Protein 6YXM (pdb70)

B-factor: mean 42.45, std 8.6, range [15.81, 83.53]

Structure (mmCIF, N/CA/C/O backbone):
data_6YXM
#
_entry.id   6YXM
#
_cell.length_a   53.010
_cell.length_b   89.650
_cell.length_c   118.680
_cell.angle_alpha   90.000
_cell.angle_beta   90.000
_cell.angle_gamma   90.000
#
_symmetry.space_group_name_H-M   'P 21 21 21'
#
loop_
_entity.id
_entity.type
_entity.pdbx_description
1 polymer CII-C-39-CIT
2 polymer 'ACPA 1F2 Fab fragment - heavy chain'
3 polymer 'ACPA 1F2 Fab fragment - light chain'
4 branched beta-D-mannopyranose-(1-4)-2-acetamido-2-deoxy-beta-D-glucopyranose-(1-4)-[alpha-L-fucopyranose-(1-6)]2-acetamido-2-deoxy-beta-D-glucopyranose
5 non-polymer 'ZINC ION'
6 water water
#
loop_
_atom_site.group_PDB
_atom_site.id
_atom_site.type_symbol
_atom_site.label_atom_id
_atom_site.label_alt_id
_atom_site.label_comp_id
_atom_site.label_asym_id
_atom_site.label_entity_id
_atom_site.label_seq_id
_atom_site.pdbx_PDB_ins_code
_atom_site.Cartn_x
_atom_site.Cartn_y
_atom_site.Cartn_z
_atom_site.occupancy
_atom_site.B_iso_or_equiv
_atom_site.auth_seq_id
_atom_site.auth_comp_id
_atom_site.auth_asym_id
_atom_site.auth_atom_id
_atom_site.pdbx_PDB_model_num
ATOM 1 N N . LEU A 1 1 ? 27.483 6.918 25.261 1.000 55.006 597 LEU BBB N 1
ATOM 2 C CA . LEU A 1 1 ? 28.446 7.751 26.054 1.000 54.668 597 LEU BBB CA 1
ATOM 3 C C . LEU A 1 1 ? 27.796 9.111 26.355 1.000 53.694 597 LEU BBB C 1
ATOM 4 O O . LEU A 1 1 ? 27.241 9.264 27.444 1.000 53.242 597 LEU BBB O 1
ATOM 22 N N . PRO A 1 2 ? 27.765 10.119 25.436 1.000 52.548 598 PRO BBB N 1
ATOM 23 C CA . PRO A 1 2 ? 27.250 11.450 25.781 1.000 50.823 598 PRO BBB CA 1
ATOM 24 C C . PRO A 1 2 ? 25.745 11.452 26.089 1.000 49.132 598 PRO BBB C 1
ATOM 25 O O . PRO A 1 2 ? 24.991 10.945 25.285 1.000 49.383 598 PRO BBB O 1
ATOM 36 N N . GLY A 1 3 ? 25.354 12.030 27.229 1.000 47.323 599 GLY BBB N 1
ATOM 37 C CA . GLY A 1 3 ? 23.957 12.062 27.701 1.000 46.133 599 GLY BBB CA 1
ATOM 38 C C . GLY A 1 3 ? 23.383 13.470 27.788 1.000 44.977 599 GLY BBB C 1
ATOM 39 O O . GLY A 1 3 ? 22.403 13.644 28.536 1.000 44.344 599 GLY BBB O 1
ATOM 43 N N . GLN A 1 4 ? 23.938 14.443 27.054 1.000 44.221 600 GLN BBB N 1
ATOM 44 C CA . GLN A 1 4 ? 23.475 15.861 27.085 1.000 43.181 600 GLN BBB CA 1
ATOM 45 C C . GLN A 1 4 ? 23.276 16.370 25.655 1.000 42.353 600 GLN BBB C 1
ATOM 46 O O . GLN A 1 4 ? 24.308 16.642 25.023 1.000 42.864 600 GLN BBB O 1
ATOM 83 N N . GLY A 1 6 ? 23.719 17.994 22.347 1.000 41.903 602 GLY BBB N 1
ATOM 84 C CA . GLY A 1 6 ? 24.624 18.967 21.704 1.000 42.754 602 GLY BBB CA 1
ATOM 85 C C . GLY A 1 6 ? 26.064 18.821 22.160 1.000 43.429 602 GLY BBB C 1
ATOM 86 O O . GLY A 1 6 ? 26.938 19.347 21.455 1.000 43.284 602 GLY BBB O 1
ATOM 90 N N . GLU A 1 7 ? 26.294 18.140 23.291 1.000 44.249 603 GLU BBB N 1
ATOM 91 C CA . GLU A 1 7 ? 27.631 17.887 23.891 1.000 45.696 603 GLU BBB CA 1
ATOM 92 C C . GLU A 1 7 ? 28.302 16.737 23.148 1.000 47.785 603 GLU BBB C 1
ATOM 93 O O . GLU A 1 7 ? 27.938 15.583 23.428 1.000 48.582 603 GLU BBB O 1
ATOM 105 N N . ARG A 1 8 ? 29.250 17.037 22.263 1.000 50.240 604 ARG BBB N 1
ATOM 106 C CA . ARG A 1 8 ? 29.953 16.029 21.430 1.000 53.013 604 ARG BBB CA 1
ATOM 107 C C . ARG A 1 8 ? 31.219 16.704 20.876 1.000 53.726 604 ARG BBB C 1
ATOM 108 O O . ARG A 1 8 ? 31.899 17.361 21.675 1.000 55.436 604 ARG BBB O 1
ATOM 129 N N . GLY A 1 9 ? 31.521 16.565 19.578 1.000 53.681 605 GLY BBB N 1
ATOM 130 C CA . GLY A 1 9 ? 32.611 17.281 18.881 1.000 53.323 605 GLY BBB CA 1
ATOM 131 C C . GLY A 1 9 ? 32.100 18.506 18.139 1.000 52.193 605 GLY BBB C 1
ATOM 132 O O . GLY A 1 9 ? 32.292 18.635 16.932 1.000 50.832 605 GLY BBB O 1
ATOM 136 N N . GLN B 2 1 ? 11.339 11.709 3.680 1.000 59.847 1 GLN HHH N 1
ATOM 137 C CA . GLN B 2 1 ? 11.857 13.002 4.241 1.000 58.510 1 GLN HHH CA 1
ATOM 138 C C . GLN B 2 1 ? 11.045 13.370 5.495 1.000 55.694 1 GLN HHH C 1
ATOM 139 O O . GLN B 2 1 ? 10.260 12.510 5.945 1.000 56.102 1 GLN HHH O 1
ATOM 155 N N . VAL B 2 2 ? 11.261 14.571 6.058 1.000 52.406 2 VAL HHH N 1
ATOM 156 C CA . VAL B 2 2 ? 10.737 15.012 7.392 1.000 49.087 2 VAL HHH CA 1
ATOM 157 C C . VAL B 2 2 ? 9.914 16.288 7.204 1.000 46.769 2 VAL HHH C 1
ATOM 158 O O . VAL B 2 2 ? 10.391 17.188 6.496 1.000 46.001 2 VAL HHH O 1
ATOM 171 N N . HIS B 2 3 ? 8.752 16.367 7.857 1.000 44.900 3 HIS HHH N 1
ATOM 172 C CA . HIS B 2 3 ? 7.828 17.531 7.801 1.000 43.837 3 HIS HHH CA 1
ATOM 173 C C . HIS B 2 3 ? 7.364 17.882 9.217 1.000 41.902 3 HIS HHH C 1
ATOM 174 O O . HIS B 2 3 ? 6.885 16.974 9.919 1.000 41.341 3 HIS HHH O 1
ATOM 189 N N . LEU B 2 4 ? 7.539 19.145 9.617 1.000 40.563 4 LEU HHH N 1
ATOM 190 C CA . LEU B 2 4 ? 6.915 19.743 10.827 1.000 39.924 4 LEU HHH CA 1
ATOM 191 C C . LEU B 2 4 ? 5.793 20.666 10.359 1.000 39.972 4 LEU HHH C 1
ATOM 192 O O . LEU B 2 4 ? 6.084 21.570 9.557 1.000 40.365 4 LEU HHH O 1
ATOM 208 N N . GLU B 2 5 ? 4.560 20.415 10.802 1.000 40.708 5 GLU HHH N 1
ATOM 209 C CA . GLU B 2 5 ? 3.352 21.163 10.358 1.000 41.986 5 GLU HHH CA 1
ATOM 210 C C . GLU B 2 5 ? 2.713 21.825 11.581 1.000 40.943 5 GLU HHH C 1
ATOM 211 O O . GLU B 2 5 ? 2.581 21.148 12.619 1.000 40.895 5 GLU HHH O 1
ATOM 223 N N . GLN B 2 6 ? 2.330 23.095 11.445 1.000 39.717 6 GLN HHH N 1
ATOM 224 C CA . GLN B 2 6 ? 1.885 23.950 12.573 1.000 38.670 6 GLN HHH CA 1
ATOM 225 C C . GLN B 2 6 ? 0.436 24.397 12.358 1.000 38.646 6 GLN HHH C 1
ATOM 226 O O . GLN B 2 6 ? 0.008 24.534 11.198 1.000 38.270 6 GLN HHH O 1
ATOM 240 N N . SER B 2 7 ? -0.261 24.626 13.471 1.000 38.314 7 SER HHH N 1
ATOM 241 C CA . SER B 2 7 ? -1.579 25.301 13.561 1.000 39.097 7 SER HHH CA 1
ATOM 242 C C . SER B 2 7 ? -1.582 26.581 12.721 1.000 39.046 7 SER HHH C 1
ATOM 243 O O . SER B 2 7 ? -0.487 27.119 12.439 1.000 37.716 7 SER HHH O 1
ATOM 251 N N . GLY B 2 8 ? -2.779 27.065 12.375 1.000 40.244 8 GLY HHH N 1
ATOM 252 C CA . GLY B 2 8 ? -2.983 28.350 11.684 1.000 40.757 8 GLY HHH CA 1
ATOM 253 C C . GLY B 2 8 ? -2.625 29.538 12.563 1.000 40.383 8 GLY HHH C 1
ATOM 254 O O . GLY B 2 8 ? -2.232 29.345 13.731 1.000 39.355 8 GLY HHH O 1
ATOM 258 N N . SER B 2 9 ? -2.765 30.739 12.004 1.000 41.896 9 SER HHH N 1
ATOM 259 C CA . SER B 2 9 ? -2.655 32.045 12.703 1.000 42.378 9 SER HHH CA 1
ATOM 260 C C . SER B 2 9 ? -3.636 32.111 13.880 1.000 43.521 9 SER HHH C 1
ATOM 261 O O . SER B 2 9 ? -4.741 31.560 13.761 1.000 44.700 9 SER HHH O 1
ATOM 269 N N . GLU B 2 10 ? -3.230 32.763 14.973 1.000 43.602 10 GLU HHH N 1
ATOM 270 C CA . GLU B 2 10 ? -4.116 33.132 16.108 1.000 45.221 10 GLU HHH CA 1
ATOM 271 C C . GLU B 2 10 ? -4.182 34.662 16.178 1.000 44.884 10 GLU HHH C 1
ATOM 272 O O . GLU B 2 10 ? -3.184 35.290 16.589 1.000 44.131 10 GLU HHH O 1
ATOM 284 N N . LEU B 2 11 ? -5.300 35.240 15.744 1.000 45.958 11 LEU HHH N 1
ATOM 285 C CA . LEU B 2 11 ? -5.603 36.687 15.893 1.000 46.455 11 LEU HHH CA 1
ATOM 286 C C . LEU B 2 11 ? -6.531 36.836 17.104 1.000 47.063 11 LEU HHH C 1
ATOM 287 O O . LEU B 2 11 ? -7.708 36.476 16.984 1.000 48.912 11 LEU HHH O 1
ATOM 303 N N . LYS B 2 12 ? -5.995 37.297 18.237 1.000 46.031 12 LYS HHH N 1
ATOM 304 C CA . LYS B 2 12 ? -6.643 37.204 19.574 1.000 46.975 12 LYS HHH CA 1
ATOM 305 C C . LYS B 2 12 ? -6.751 38.589 20.218 1.000 46.884 12 LYS HHH C 1
ATOM 306 O O . LYS B 2 12 ? -6.098 39.526 19.724 1.000 46.464 12 LYS HHH O 1
ATOM 325 N N . LYS B 2 13 ? -7.545 38.692 21.287 1.000 47.606 13 LYS HHH N 1
ATOM 326 C CA . LYS B 2 13 ? -7.595 39.874 22.186 1.000 47.704 13 LYS HHH CA 1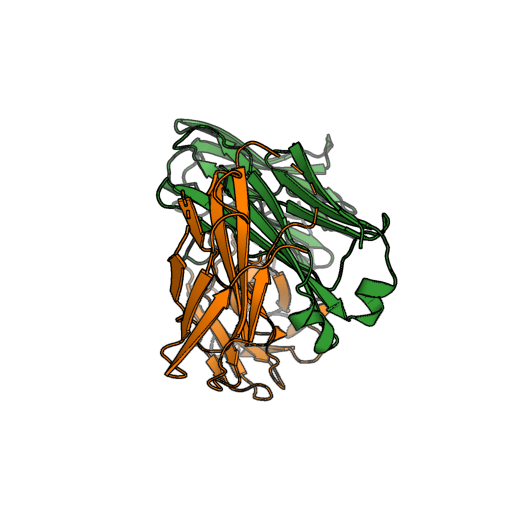
ATOM 327 C C . LYS B 2 13 ? -6.629 39.648 23.345 1.000 46.301 13 LYS HHH C 1
ATOM 328 O O . LYS B 2 13 ? -6.359 38.511 23.725 1.000 45.960 13 LYS HHH O 1
ATOM 347 N N . PRO B 2 14 ? -6.042 40.719 23.919 1.000 45.545 14 PRO HHH N 1
ATOM 348 C CA . PRO B 2 14 ? -5.082 40.574 25.013 1.000 45.062 14 PRO HHH CA 1
ATOM 349 C C . PRO B 2 14 ? -5.725 40.029 26.296 1.000 46.515 14 PRO HHH C 1
ATOM 350 O O . PRO B 2 14 ? -6.692 40.608 26.749 1.000 48.090 14 PRO HHH O 1
ATOM 361 N N . GLY B 2 15 ? -5.158 38.948 26.843 1.000 45.677 15 GLY HHH N 1
ATOM 362 C CA . GLY B 2 15 ? -5.668 38.243 28.033 1.000 46.797 15 GLY HHH CA 1
ATOM 363 C C . GLY B 2 15 ? -6.193 36.862 27.684 1.000 46.571 15 GLY HHH C 1
ATOM 364 O O . GLY B 2 15 ? -6.383 36.055 28.615 1.000 47.532 15 GLY HHH O 1
ATOM 368 N N . ALA B 2 16 ? -6.419 36.595 26.393 1.000 45.388 16 ALA HHH N 1
ATOM 369 C CA . ALA B 2 16 ? -6.810 35.268 25.860 1.000 45.525 16 ALA HHH CA 1
ATOM 370 C C . ALA B 2 16 ? -5.643 34.283 25.997 1.000 44.278 16 ALA HHH C 1
ATOM 371 O O . ALA B 2 16 ? -4.541 34.688 26.413 1.000 43.691 16 ALA HHH O 1
ATOM 378 N N . SER B 2 17 ? -5.879 33.021 25.654 1.000 44.486 17 SER HHH N 1
ATOM 379 C CA . SER B 2 17 ? -4.860 31.944 25.691 1.000 43.467 17 SER HHH CA 1
ATOM 380 C C . SER B 2 17 ? -4.932 31.139 24.392 1.000 42.495 17 SER HHH C 1
ATOM 381 O O . SER B 2 17 ? -6.052 30.943 23.882 1.000 44.263 17 SER HHH O 1
ATOM 389 N N . VAL B 2 18 ? -3.779 30.708 23.875 1.000 40.216 18 VAL HHH N 1
ATOM 390 C CA . VAL B 2 18 ? -3.668 29.939 22.602 1.000 39.231 18 VAL HHH CA 1
ATOM 391 C C . VAL B 2 18 ? -2.790 28.708 22.828 1.000 38.030 18 VAL HHH C 1
ATOM 392 O O . VAL B 2 18 ? -1.872 28.768 23.665 1.000 36.801 18 VAL HHH O 1
ATOM 405 N N . THR B 2 19 ? -3.079 27.637 22.091 1.000 38.105 19 THR HHH N 1
ATOM 406 C CA . THR B 2 19 ? -2.241 26.418 22.016 1.000 37.692 19 THR HHH CA 1
ATOM 407 C C . THR B 2 19 ? -1.882 26.172 20.552 1.000 36.571 19 THR HHH C 1
ATOM 408 O O . THR B 2 19 ? -2.731 25.653 19.821 1.000 37.931 19 THR HHH O 1
ATOM 419 N N . ILE B 2 20 ? -0.674 26.566 20.156 1.000 35.071 20 ILE HHH N 1
ATOM 420 C CA . ILE B 2 20 ? -0.065 26.252 18.830 1.000 34.611 20 ILE HHH CA 1
ATOM 421 C C . ILE B 2 20 ? 0.417 24.800 18.861 1.000 34.465 20 ILE HHH C 1
ATOM 422 O O . ILE B 2 20 ? 1.103 24.425 19.826 1.000 33.875 20 ILE HHH O 1
ATOM 438 N N . SER B 2 21 ? 0.081 24.025 17.835 1.000 35.244 21 SER HHH N 1
ATOM 439 C CA . SER B 2 21 ? 0.468 22.601 17.716 1.000 36.249 21 SER HHH CA 1
ATOM 440 C C . SER B 2 21 ? 1.552 22.461 16.646 1.000 36.455 21 SER HHH C 1
ATOM 441 O O . SER B 2 21 ? 1.629 23.340 15.755 1.000 35.921 21 SER HHH O 1
ATOM 449 N N . CYS B 2 22 ? 2.338 21.382 16.749 1.000 37.412 22 CYS HHH N 1
ATOM 450 C CA . CYS B 2 22 ? 3.383 20.965 15.780 1.000 37.824 22 CYS HHH CA 1
ATOM 451 C C . CYS B 2 22 ? 3.320 19.450 15.551 1.000 37.206 22 CYS HHH C 1
ATOM 452 O O . CYS B 2 22 ? 3.859 18.710 16.388 1.000 36.327 22 CYS HHH O 1
ATOM 459 N N . LYS B 2 23 ? 2.683 19.030 14.454 1.000 37.474 23 LYS HHH N 1
ATOM 460 C CA . LYS B 2 23 ? 2.610 17.624 13.974 1.000 37.986 23 LYS HHH CA 1
ATOM 461 C C . LYS B 2 23 ? 3.901 17.311 13.215 1.000 36.229 23 LYS HHH C 1
ATOM 462 O O . LYS B 2 23 ? 4.246 18.089 12.311 1.000 35.817 23 LYS HHH O 1
ATOM 481 N N . THR B 2 24 ? 4.577 16.218 13.573 1.000 35.129 24 THR HHH N 1
ATOM 482 C CA . THR B 2 24 ? 5.819 15.729 12.919 1.000 34.693 24 THR HHH CA 1
ATOM 483 C C . THR B 2 24 ? 5.491 14.505 12.058 1.000 35.300 24 THR HHH C 1
ATOM 484 O O . THR B 2 24 ? 4.427 13.911 12.270 1.000 36.159 24 THR HHH O 1
ATOM 495 N N . SER B 2 25 ? 6.382 14.147 11.132 1.000 35.369 25 SER HHH N 1
ATOM 496 C CA . SER B 2 25 ? 6.230 12.995 10.207 1.000 36.654 25 SER HHH CA 1
ATOM 497 C C . SER B 2 25 ? 7.579 12.636 9.569 1.000 37.015 25 SER HHH C 1
ATOM 498 O O . SER B 2 25 ? 8.362 13.564 9.276 1.000 36.618 25 SER HHH O 1
ATOM 506 N N . GLY B 2 26 ? 7.827 11.339 9.360 1.000 38.124 26 GLY HHH N 1
ATOM 507 C CA . GLY B 2 26 ? 8.968 10.814 8.579 1.000 38.880 26 GLY HHH CA 1
ATOM 508 C C . GLY B 2 26 ? 10.171 10.468 9.444 1.000 38.260 26 GLY HHH C 1
ATOM 509 O O . GLY B 2 26 ? 11.284 10.400 8.899 1.000 38.712 26 GLY HHH O 1
ATOM 513 N N . TYR B 2 27 ? 9.954 10.244 10.743 1.000 37.470 27 TYR HHH N 1
ATOM 514 C CA . TYR B 2 27 ? 11.005 10.002 11.765 1.000 37.068 27 TYR HHH CA 1
ATOM 515 C C . TYR B 2 27 ? 10.307 9.692 13.098 1.000 37.230 27 TYR HHH C 1
ATOM 516 O O . TYR B 2 27 ? 9.215 10.237 13.351 1.000 36.466 27 TYR HHH O 1
ATOM 534 N N . ASN B 2 28 ? 10.918 8.839 13.922 1.000 38.638 28 ASN HHH N 1
ATOM 535 C CA . ASN B 2 28 ? 10.473 8.544 15.309 1.000 39.462 28 ASN HHH CA 1
ATOM 536 C C . ASN B 2 28 ? 10.529 9.837 16.135 1.000 38.417 28 ASN HHH C 1
ATOM 537 O O . ASN B 2 28 ? 11.636 10.328 16.418 1.000 37.863 28 ASN HHH O 1
ATOM 547 N N . PHE B 2 29 ? 9.364 10.351 16.524 1.000 38.038 29 PHE HHH N 1
ATOM 548 C CA . PHE B 2 29 ? 9.185 11.612 17.292 1.000 37.485 29 PHE HHH CA 1
ATOM 549 C C . PHE B 2 29 ? 10.182 11.691 18.462 1.000 36.983 29 PHE HHH C 1
ATOM 550 O O . PHE B 2 29 ? 10.677 12.802 18.736 1.000 36.756 29 PHE HHH O 1
ATOM 567 N N . SER B 2 30 ? 10.472 10.558 19.116 1.000 36.971 30 SER HHH N 1
ATOM 568 C CA . SER B 2 30 ? 11.267 10.460 20.371 1.000 36.713 30 SER HHH CA 1
ATOM 569 C C . SER B 2 30 ? 12.779 10.490 20.108 1.000 36.383 30 SER HHH C 1
ATOM 570 O O . SER B 2 30 ? 13.542 10.479 21.093 1.000 36.431 30 SER HHH O 1
ATOM 578 N N . HIS B 2 31 ? 13.210 10.518 18.847 1.000 35.942 31 HIS HHH N 1
ATOM 579 C CA . HIS B 2 31 ? 14.649 10.464 18.471 1.000 36.240 31 HIS HHH CA 1
ATOM 580 C C . HIS B 2 31 ? 15.270 11.870 18.542 1.000 35.707 31 HIS HHH C 1
ATOM 581 O O . HIS B 2 31 ? 16.491 11.966 18.768 1.000 36.006 31 HIS HHH O 1
ATOM 596 N N . PHE B 2 32 ? 14.468 12.925 18.393 1.000 34.580 32 PHE HHH N 1
ATOM 597 C CA . PHE B 2 32 ? 14.966 14.320 18.316 1.000 33.967 32 PHE HHH CA 1
ATOM 598 C C . PHE B 2 32 ? 14.084 15.250 19.154 1.000 33.213 32 PHE HHH C 1
ATOM 599 O O . PHE B 2 32 ? 12.833 15.184 19.062 1.000 32.877 32 PHE HHH O 1
ATOM 616 N N . ALA B 2 33 ? 14.749 16.113 19.925 1.000 32.817 33 ALA HHH N 1
ATOM 617 C CA . ALA B 2 33 ? 14.150 17.213 20.706 1.000 32.363 33 ALA HHH CA 1
ATOM 618 C C . ALA B 2 33 ? 13.393 18.138 19.754 1.000 31.750 33 ALA HHH C 1
ATOM 619 O O . ALA B 2 33 ? 13.798 18.246 18.588 1.000 32.210 33 ALA HHH O 1
ATOM 626 N N . ILE B 2 34 ? 12.318 18.749 20.246 1.000 31.522 34 ILE HHH N 1
ATOM 627 C CA . ILE B 2 34 ? 11.546 19.821 19.558 1.000 30.678 34 ILE HHH CA 1
ATOM 628 C C . ILE B 2 34 ? 11.898 21.137 20.260 1.000 30.361 34 ILE HHH C 1
ATOM 629 O O . ILE B 2 34 ? 11.771 21.203 21.498 1.000 30.488 34 ILE HHH O 1
ATOM 645 N N . ASN B 2 35 ? 12.352 22.125 19.492 1.000 29.819 35 ASN HHH N 1
ATOM 646 C CA . ASN B 2 35 ? 12.703 23.481 19.978 1.000 29.780 35 ASN HHH CA 1
ATOM 647 C C . ASN B 2 35 ? 11.620 24.457 19.540 1.000 29.702 35 ASN HHH C 1
ATOM 648 O O . ASN B 2 35 ? 11.052 24.269 18.467 1.000 30.075 35 ASN HHH O 1
ATOM 659 N N . TRP B 2 36 ? 11.374 25.472 20.354 1.000 30.586 36 TRP HHH N 1
ATOM 660 C CA . TRP B 2 36 ? 10.449 26.583 20.040 1.000 30.936 36 TRP HHH CA 1
ATOM 661 C C . TRP B 2 36 ? 11.261 27.873 19.921 1.000 32.373 36 TRP HHH C 1
ATOM 662 O O . TRP B 2 36 ? 12.076 28.153 20.826 1.000 33.378 36 TRP HHH O 1
ATOM 683 N N . VAL B 2 37 ? 11.046 28.607 18.832 1.000 33.215 37 VAL HHH N 1
ATOM 684 C CA . VAL B 2 37 ? 11.792 29.841 18.466 1.000 33.925 37 VAL HHH CA 1
ATOM 685 C C . VAL B 2 37 ? 10.767 30.869 17.983 1.000 34.816 37 VAL HHH C 1
ATOM 686 O O . VAL B 2 37 ? 9.927 30.498 17.148 1.000 34.784 37 VAL HHH O 1
ATOM 699 N N . ARG B 2 38 ? 10.810 32.103 18.487 1.000 36.001 38 ARG HHH N 1
ATOM 700 C CA . ARG B 2 38 ? 9.853 33.152 18.053 1.000 36.341 38 ARG HHH CA 1
ATOM 701 C C . ARG B 2 38 ? 10.603 34.264 17.319 1.000 35.792 38 ARG HHH C 1
ATOM 702 O O . ARG B 2 38 ? 11.832 34.401 17.503 1.000 34.920 38 ARG HHH O 1
ATOM 723 N N . GLN B 2 39 ? 9.857 35.000 16.495 1.000 35.861 39 GLN HHH N 1
ATOM 724 C CA . GLN B 2 39 ? 10.325 36.171 15.717 1.000 35.695 39 GLN HHH CA 1
ATOM 725 C C . GLN B 2 39 ? 9.284 37.287 15.829 1.000 35.989 39 GLN HHH C 1
ATOM 726 O O . GLN B 2 39 ? 8.243 37.204 15.137 1.000 34.901 39 GLN HHH O 1
ATOM 740 N N . ALA B 2 40 ? 9.553 38.286 16.674 1.000 36.795 40 ALA HHH N 1
ATOM 741 C CA . ALA B 2 40 ? 8.741 39.520 16.778 1.000 37.746 40 ALA HHH CA 1
ATOM 742 C C . ALA B 2 40 ? 8.939 40.334 15.499 1.000 38.246 40 ALA HHH C 1
ATOM 743 O O . ALA B 2 40 ? 9.944 40.172 14.817 1.000 37.383 40 ALA HHH O 1
ATOM 750 N N . PRO B 2 41 ? 7.984 41.209 15.106 1.000 40.010 41 PRO HHH N 1
ATOM 751 C CA . PRO B 2 41 ? 8.045 41.876 13.803 1.000 40.422 41 PRO HHH CA 1
ATOM 752 C C . PRO B 2 41 ? 9.362 42.635 13.576 1.000 41.071 41 PRO HHH C 1
ATOM 753 O O . PRO B 2 41 ? 9.685 43.503 14.375 1.000 41.503 41 PRO HHH O 1
ATOM 764 N N . GLY B 2 42 ? 10.096 42.266 12.520 1.000 41.243 42 GLY HHH N 1
ATOM 765 C CA . GLY B 2 42 ? 11.369 42.898 12.127 1.000 41.732 42 GLY HHH CA 1
ATOM 766 C C . GLY B 2 42 ? 12.493 42.611 13.112 1.000 42.696 42 GLY HHH C 1
ATOM 767 O O . GLY B 2 42 ? 13.517 43.328 13.052 1.000 45.217 42 GLY HHH O 1
ATOM 771 N N . GLN B 2 43 ? 12.335 41.601 13.977 1.000 41.582 43 GLN HHH N 1
ATOM 772 C CA . GLN B 2 43 ? 13.361 41.168 14.967 1.000 40.869 43 GLN HHH CA 1
ATOM 773 C C . GLN B 2 43 ? 14.074 39.919 14.442 1.000 39.372 43 GLN HHH C 1
ATOM 774 O O . GLN B 2 43 ? 13.564 39.305 13.488 1.000 38.006 43 GLN HHH O 1
ATOM 788 N N . GLY B 2 44 ? 15.190 39.552 15.080 1.000 38.825 44 GLY HHH N 1
ATOM 789 C CA . GLY B 2 44 ? 15.887 38.269 14.871 1.000 38.579 44 GLY HHH CA 1
ATOM 790 C C . GLY B 2 44 ? 15.141 37.115 15.524 1.000 37.540 44 GLY HHH C 1
ATOM 791 O O . GLY B 2 44 ? 14.064 37.342 16.098 1.000 37.500 44 GLY HHH O 1
ATOM 795 N N . LEU B 2 45 ? 15.697 35.908 15.437 1.000 37.184 45 LEU HHH N 1
ATOM 796 C CA . LEU B 2 45 ? 15.122 34.672 16.027 1.000 36.177 45 LEU HHH CA 1
ATOM 797 C C . LEU B 2 45 ? 15.453 34.636 17.521 1.000 35.766 45 LEU HHH C 1
ATOM 798 O O . LEU B 2 45 ? 16.631 34.742 17.858 1.000 35.365 45 LEU HHH O 1
ATOM 814 N N . GLN B 2 46 ? 14.436 34.491 18.370 1.000 35.804 46 GLN HHH N 1
ATOM 815 C CA . GLN B 2 46 ? 14.575 34.380 19.845 1.000 36.086 46 GLN HHH CA 1
ATOM 816 C C . GLN B 2 46 ? 14.258 32.932 20.228 1.000 35.643 46 GLN HHH C 1
ATOM 817 O O . GLN B 2 46 ? 13.205 32.429 19.773 1.000 35.357 46 GLN HHH O 1
ATOM 831 N N . TRP B 2 47 ? 15.147 32.291 20.997 1.000 34.807 47 TRP HHH N 1
ATOM 832 C CA . TRP B 2 47 ? 14.978 30.902 21.500 1.000 34.023 47 TRP HHH CA 1
ATOM 833 C C . TRP B 2 47 ? 14.203 30.919 22.819 1.000 34.335 47 TRP HHH C 1
ATOM 834 O O . TRP B 2 47 ? 14.570 31.706 23.717 1.000 35.537 47 TRP HHH O 1
ATOM 855 N N . MET B 2 48 ? 13.200 30.046 22.934 1.000 33.795 48 MET HHH N 1
ATOM 856 C CA . MET B 2 48 ? 12.229 30.016 24.056 1.000 34.124 48 MET HHH CA 1
ATOM 857 C C . MET B 2 48 ? 12.491 28.812 24.962 1.000 34.441 48 MET HHH C 1
ATOM 858 O O . MET B 2 48 ? 12.265 28.940 26.176 1.000 35.528 48 MET HHH O 1
ATOM 872 N N . GLY B 2 49 ? 12.944 27.690 24.399 1.000 33.719 49 GLY HHH N 1
ATOM 873 C CA . GLY B 2 49 ? 13.183 26.440 25.147 1.000 33.752 49 GLY HHH CA 1
ATOM 874 C C . GLY B 2 49 ? 13.021 25.218 24.262 1.000 32.568 49 GLY HHH C 1
ATOM 875 O O . GLY B 2 49 ? 12.807 25.397 23.042 1.000 31.247 49 GLY HHH O 1
ATOM 879 N N . TRP B 2 50 ? 13.123 24.019 24.848 1.000 32.586 50 TRP HHH N 1
ATOM 880 C CA . TRP B 2 50 ? 12.985 22.729 24.121 1.000 32.154 50 TRP HHH CA 1
ATOM 881 C C . TRP B 2 50 ? 12.200 21.700 24.936 1.000 33.255 50 TRP HHH C 1
ATOM 882 O O . TRP B 2 50 ? 12.134 21.805 26.173 1.000 33.858 50 TRP HHH O 1
ATOM 903 N N . ILE B 2 51 ? 11.644 20.731 24.215 1.000 34.453 51 ILE HHH N 1
ATOM 904 C CA . ILE B 2 51 ? 10.970 19.516 24.750 1.000 35.958 51 ILE HHH CA 1
ATOM 905 C C . ILE B 2 51 ? 11.908 18.328 24.517 1.000 36.360 51 ILE HHH C 1
ATOM 906 O O . ILE B 2 51 ? 12.344 18.138 23.366 1.000 35.484 51 ILE HHH O 1
ATOM 922 N N . ASN B 2 52 ? 12.234 17.591 25.579 1.000 37.614 52 ASN HHH N 1
ATOM 923 C CA . ASN B 2 52 ? 12.918 16.278 25.481 1.000 38.219 52 ASN HHH CA 1
ATOM 924 C C . ASN B 2 52 ? 11.838 15.209 25.300 1.000 38.563 52 ASN HHH C 1
ATOM 925 O O . ASN B 2 52 ? 11.353 14.682 26.312 1.000 39.414 52 ASN HHH O 1
ATOM 936 N N . THR B 2 53 ? 11.500 14.893 24.050 1.000 38.484 53 THR HHH N 1
ATOM 937 C CA . THR B 2 53 ? 10.398 13.967 23.671 1.000 39.298 53 THR HHH CA 1
ATOM 938 C C . THR B 2 53 ? 10.695 12.529 24.121 1.000 40.586 53 THR HHH C 1
ATOM 939 O O . THR B 2 53 ? 9.850 11.662 23.844 1.000 41.033 53 THR HHH O 1
ATOM 950 N N . LYS B 2 54 ? 11.837 12.281 24.772 1.000 41.572 54 LYS HHH N 1
ATOM 951 C CA . LYS B 2 54 ? 12.257 10.931 25.241 1.000 43.106 54 LYS HHH CA 1
ATOM 952 C C . LYS B 2 54 ? 12.105 10.823 26.766 1.000 44.092 54 LYS HHH C 1
ATOM 953 O O . LYS B 2 54 ? 11.525 9.820 27.234 1.000 44.316 54 LYS HHH O 1
ATOM 972 N N . THR B 2 55 ? 12.643 11.797 27.510 1.000 44.642 55 THR HHH N 1
ATOM 973 C CA . THR B 2 55 ? 12.605 11.862 29.000 1.000 45.319 55 THR HHH CA 1
ATOM 974 C C . THR B 2 55 ? 11.318 12.565 29.447 1.000 44.675 55 THR HHH C 1
ATOM 975 O O . THR B 2 55 ? 10.845 12.246 30.546 1.000 45.741 55 THR HHH O 1
ATOM 986 N N . ALA B 2 56 ? 10.788 13.475 28.618 1.000 43.359 56 ALA HHH N 1
ATOM 987 C CA . ALA B 2 56 ? 9.617 14.349 28.886 1.000 43.271 56 ALA HHH CA 1
ATOM 988 C C . ALA B 2 56 ? 10.045 15.602 29.661 1.000 43.815 56 ALA HHH C 1
ATOM 989 O O . ALA B 2 56 ? 9.145 16.358 30.057 1.000 44.123 56 ALA HHH O 1
ATOM 996 N N . ASN B 2 57 ? 11.355 15.819 29.861 1.000 44.884 57 ASN HHH N 1
ATOM 997 C CA . ASN B 2 57 ? 11.907 17.015 30.561 1.000 45.369 57 ASN HHH CA 1
ATOM 998 C C . ASN B 2 57 ? 11.722 18.221 29.626 1.000 44.103 57 ASN HHH C 1
ATOM 999 O O . ASN B 2 57 ? 12.044 18.111 28.421 1.000 42.135 57 ASN HHH O 1
ATOM 1010 N N . LEU B 2 58 ? 11.167 19.306 30.173 1.000 44.934 58 LEU HHH N 1
ATOM 1011 C CA . LEU B 2 58 ? 10.881 20.584 29.471 1.000 44.632 58 LEU HHH CA 1
ATOM 1012 C C . LEU B 2 58 ? 11.817 21.649 30.044 1.000 45.288 58 LEU HHH C 1
ATOM 1013 O O . LEU B 2 58 ? 11.872 21.776 31.280 1.000 46.419 58 LEU HHH O 1
ATOM 1029 N N . THR B 2 59 ? 12.549 22.351 29.177 1.000 45.001 59 THR HHH N 1
ATOM 1030 C CA . THR B 2 59 ? 13.472 23.454 29.546 1.000 45.634 59 THR HHH CA 1
ATOM 1031 C C . THR B 2 59 ? 12.959 24.742 28.907 1.000 44.864 59 THR HHH C 1
ATOM 1032 O O . THR B 2 59 ? 12.740 24.730 27.686 1.000 43.554 59 THR HHH O 1
ATOM 1043 N N . TYR B 2 60 ? 12.760 25.789 29.711 1.000 46.118 60 TYR HHH N 1
ATOM 1044 C CA . TYR B 2 60 ? 12.352 27.147 29.268 1.000 45.838 60 TYR HHH CA 1
ATOM 1045 C C . TYR B 2 60 ? 13.546 28.100 29.381 1.000 46.334 60 TYR HHH C 1
ATOM 1046 O O . TYR B 2 60 ? 14.221 28.099 30.424 1.000 47.178 60 TYR HHH O 1
ATOM 1064 N N . ALA B 2 61 ? 13.789 28.896 28.338 1.000 45.825 61 ALA HHH N 1
ATOM 1065 C CA . ALA B 2 61 ? 14.667 30.086 28.379 1.000 46.725 61 ALA HHH CA 1
ATOM 1066 C C . ALA B 2 61 ? 14.249 30.966 29.565 1.000 49.416 61 ALA HHH C 1
ATOM 1067 O O . ALA B 2 61 ? 13.117 30.798 30.060 1.000 49.247 61 ALA HHH O 1
ATOM 1074 N N . GLN B 2 62 ? 15.138 31.860 30.003 1.000 52.730 62 GLN HHH N 1
ATOM 1075 C CA . GLN B 2 62 ? 14.932 32.781 31.155 1.000 55.668 62 GLN HHH CA 1
ATOM 1076 C C . GLN B 2 62 ? 13.630 33.576 30.967 1.000 55.744 62 GLN HHH C 1
ATOM 1077 O O . GLN B 2 62 ? 12.720 33.430 31.810 1.000 55.575 62 GLN HHH O 1
ATOM 1091 N N . THR B 2 63 ? 13.538 34.352 29.880 1.000 55.731 63 THR HHH N 1
ATOM 1092 C CA . THR B 2 63 ? 12.528 35.429 29.662 1.000 56.421 63 THR HHH CA 1
ATOM 1093 C C . THR B 2 63 ? 11.127 34.854 29.384 1.000 55.360 63 THR HHH C 1
ATOM 1094 O O . THR B 2 63 ? 10.166 35.655 29.416 1.000 55.699 63 THR HHH O 1
ATOM 1105 N N . PHE B 2 64 ? 11.009 33.545 29.115 1.000 53.976 64 PHE HHH N 1
ATOM 1106 C CA . PHE B 2 64 ? 9.760 32.868 28.661 1.000 51.556 64 PHE HHH CA 1
ATOM 1107 C C . PHE B 2 64 ? 9.192 31.937 29.743 1.000 52.659 64 PHE HHH C 1
ATOM 1108 O O . PHE B 2 64 ? 8.139 31.338 29.471 1.000 52.878 64 PHE HHH O 1
ATOM 1125 N N . THR B 2 65 ? 9.826 31.825 30.919 1.000 54.125 65 THR HHH N 1
ATOM 1126 C CA . THR B 2 65 ? 9.320 31.006 32.060 1.000 54.838 65 THR HHH CA 1
ATOM 1127 C C . THR B 2 65 ? 8.154 31.740 32.735 1.000 54.922 65 THR HHH C 1
ATOM 1128 O O . THR B 2 65 ? 8.349 32.901 33.155 1.000 54.624 65 THR HHH O 1
ATOM 1139 N N . GLY B 2 66 ? 7.002 31.070 32.845 1.000 54.271 66 GLY HHH N 1
ATOM 1140 C CA . GLY B 2 66 ? 5.771 31.607 33.455 1.000 54.081 66 GLY HHH CA 1
ATOM 1141 C C . GLY B 2 66 ? 4.564 31.356 32.572 1.000 51.990 66 GLY HHH C 1
ATOM 1142 O O . GLY B 2 66 ? 3.910 30.309 32.754 1.000 52.810 66 GLY HHH O 1
ATOM 1146 N N . ARG B 2 67 ? 4.305 32.258 31.619 1.000 48.724 67 ARG HHH N 1
ATOM 1147 C CA . ARG B 2 67 ? 3.065 32.272 30.798 1.000 46.964 67 ARG HHH CA 1
ATOM 1148 C C . ARG B 2 67 ? 3.177 31.322 29.602 1.000 44.673 67 ARG HHH C 1
ATOM 1149 O O . ARG B 2 67 ? 2.159 31.134 28.921 1.000 45.366 67 ARG HHH O 1
ATOM 1170 N N . PHE B 2 68 ? 4.356 30.751 29.347 1.000 42.552 68 PHE HHH N 1
ATOM 1171 C CA . PHE B 2 68 ? 4.610 29.812 28.224 1.000 40.277 68 PHE HHH CA 1
ATOM 1172 C C . PHE B 2 68 ? 4.748 28.392 28.784 1.000 40.307 68 PHE HHH C 1
ATOM 1173 O O . PHE B 2 68 ? 5.468 28.206 29.786 1.000 41.713 68 PHE HHH O 1
ATOM 1190 N N . VAL B 2 69 ? 4.050 27.428 28.176 1.000 39.088 69 VAL HHH N 1
ATOM 1191 C CA . VAL B 2 69 ? 3.999 26.014 28.644 1.000 39.233 69 VAL HHH CA 1
ATOM 1192 C C . VAL B 2 69 ? 4.165 25.083 27.438 1.000 38.285 69 VAL HHH C 1
ATOM 1193 O O . VAL B 2 69 ? 3.376 25.209 26.478 1.000 37.948 69 VAL HHH O 1
ATOM 1206 N N . PHE B 2 70 ? 5.164 24.193 27.492 1.000 37.784 70 PHE HHH N 1
ATOM 1207 C CA . PHE B 2 70 ? 5.426 23.153 26.466 1.000 36.730 70 PHE HHH CA 1
ATOM 1208 C C . PHE B 2 70 ? 4.741 21.849 26.886 1.000 37.794 70 PHE HHH C 1
ATOM 1209 O O . PHE B 2 70 ? 4.662 21.534 28.098 1.000 38.188 70 PHE HHH O 1
ATOM 1226 N N . SER B 2 71 ? 4.246 21.115 25.888 1.000 37.634 71 SER HHH N 1
ATOM 1227 C CA . SER B 2 71 ? 3.768 19.718 26.017 1.000 38.289 71 SER HHH CA 1
ATOM 1228 C C . SER B 2 71 ? 3.861 19.013 24.662 1.000 37.755 71 SER HHH C 1
ATOM 1229 O O . SER B 2 71 ? 4.128 19.666 23.637 1.000 36.381 71 SER HHH O 1
ATOM 1237 N N . PHE B 2 72 ? 3.683 17.699 24.684 1.000 38.815 72 PHE HHH N 1
ATOM 1238 C CA . PHE B 2 72 ? 3.683 16.831 23.486 1.000 38.777 72 PHE HHH CA 1
ATOM 1239 C C . PHE B 2 72 ? 2.722 15.674 23.730 1.000 40.086 72 PHE HHH C 1
ATOM 1240 O O . PHE B 2 72 ? 2.381 15.403 24.889 1.000 40.558 72 PHE HHH O 1
ATOM 1257 N N . ASP B 2 73 ? 2.301 15.038 22.642 1.000 41.087 73 ASP HHH N 1
ATOM 1258 C CA . ASP B 2 73 ? 1.615 13.725 22.640 1.000 42.565 73 ASP HHH CA 1
ATOM 1259 C C . ASP B 2 73 ? 2.413 12.817 21.702 1.000 42.490 73 ASP HHH C 1
ATOM 1260 O O . ASP B 2 73 ? 2.370 13.063 20.481 1.000 42.195 73 ASP HHH O 1
ATOM 1269 N N . THR B 2 74 ? 3.150 11.846 22.247 1.000 43.066 74 THR HHH N 1
ATOM 1270 C CA . THR B 2 74 ? 3.903 10.840 21.449 1.000 43.516 74 THR HHH CA 1
ATOM 1271 C C . THR B 2 74 ? 2.923 10.071 20.554 1.000 44.512 74 THR HHH C 1
ATOM 1272 O O . THR B 2 74 ? 3.312 9.771 19.413 1.000 45.433 74 THR HHH O 1
ATOM 1283 N N . SER B 2 75 ? 1.698 9.804 21.025 1.000 45.188 75 SER HHH N 1
ATOM 1284 C CA . SER B 2 75 ? 0.671 8.998 20.303 1.000 46.599 75 SER HHH CA 1
ATOM 1285 C C . SER B 2 75 ? 0.274 9.668 18.977 1.000 47.042 75 SER HHH C 1
ATOM 1286 O O . SER B 2 75 ? -0.158 8.933 18.077 1.000 48.340 75 SER HHH O 1
ATOM 1294 N N . VAL B 2 76 ? 0.411 10.996 18.854 1.000 46.639 76 VAL HHH N 1
ATOM 1295 C CA . VAL B 2 76 ? 0.031 11.776 17.631 1.000 46.827 76 VAL HHH CA 1
ATOM 1296 C C . VAL B 2 76 ? 1.270 12.478 17.048 1.000 44.601 76 VAL HHH C 1
ATOM 1297 O O . VAL B 2 76 ? 1.091 13.283 16.103 1.000 44.042 76 VAL HHH O 1
ATOM 1310 N N . SER B 2 77 ? 2.469 12.202 17.579 1.000 42.386 77 SER HHH N 1
ATOM 1311 C CA . SER B 2 77 ? 3.753 12.816 17.146 1.000 40.491 77 SER HHH CA 1
ATOM 1312 C C . SER B 2 77 ? 3.644 14.346 17.107 1.000 38.848 77 SER HHH C 1
ATOM 1313 O O . SER B 2 77 ? 4.176 14.940 16.157 1.000 38.483 77 SER HHH O 1
ATOM 1321 N N . THR B 2 78 ? 2.985 14.962 18.091 1.000 38.137 78 THR HHH N 1
ATOM 1322 C CA . THR B 2 78 ? 2.660 16.416 18.090 1.000 37.648 78 THR HHH CA 1
ATOM 1323 C C . THR B 2 78 ? 3.199 17.082 19.360 1.000 36.855 78 THR HHH C 1
ATOM 1324 O O . THR B 2 78 ? 2.857 16.614 20.460 1.000 37.508 78 THR HHH O 1
ATOM 1335 N N . ALA B 2 79 ? 3.993 18.146 19.199 1.000 35.750 79 ALA HHH N 1
ATOM 1336 C CA . ALA B 2 79 ? 4.409 19.065 20.290 1.000 35.223 79 ALA HHH CA 1
ATOM 1337 C C . ALA B 2 79 ? 3.446 20.259 20.346 1.000 34.475 79 ALA HHH C 1
ATOM 1338 O O . ALA B 2 79 ? 2.746 20.521 19.355 1.000 34.221 79 ALA HHH O 1
ATOM 1345 N N . TYR B 2 80 ? 3.406 20.949 21.480 1.000 34.194 80 TYR HHH N 1
ATOM 1346 C CA . TYR B 2 80 ? 2.440 22.039 21.763 1.000 34.368 80 TYR HHH CA 1
ATOM 1347 C C . TYR B 2 80 ? 3.170 23.188 22.453 1.000 33.431 80 TYR HHH C 1
ATOM 1348 O O . TYR B 2 80 ? 4.078 22.937 23.260 1.000 33.554 80 TYR HHH O 1
ATOM 1366 N N . LEU B 2 81 ? 2.796 24.417 22.105 1.000 33.181 81 LEU HHH N 1
ATOM 1367 C CA . LEU B 2 81 ? 3.186 25.651 22.834 1.000 32.923 81 LEU HHH CA 1
ATOM 1368 C C . LEU B 2 81 ? 1.907 26.373 23.265 1.000 33.590 81 LEU HHH C 1
ATOM 1369 O O . LEU B 2 81 ? 1.209 26.916 22.393 1.000 33.608 81 LEU HHH O 1
ATOM 1385 N N . HIS B 2 82 ? 1.610 26.350 24.562 1.000 34.090 82 HIS HHH N 1
ATOM 1386 C CA . HIS B 2 82 ? 0.495 27.101 25.186 1.000 35.227 82 HIS HHH CA 1
ATOM 1387 C C . HIS B 2 82 ? 1.021 28.452 25.678 1.000 35.617 82 HIS HHH C 1
ATOM 1388 O O . HIS B 2 82 ? 2.080 28.477 26.315 1.000 35.327 82 HIS HHH O 1
ATOM 1403 N N . ILE B 2 83 ? 0.304 29.535 25.381 1.000 36.834 83 ILE HHH N 1
ATOM 1404 C CA . ILE B 2 83 ? 0.600 30.911 25.874 1.000 37.195 83 ILE HHH CA 1
ATOM 1405 C C . ILE B 2 83 ? -0.615 31.385 26.669 1.000 39.294 83 ILE HHH C 1
ATOM 1406 O O . ILE B 2 83 ? -1.706 31.418 26.093 1.000 40.354 83 ILE HHH O 1
ATOM 1422 N N . HIS B 2 84 ? -0.425 31.726 27.943 1.000 40.948 84 HIS HHH N 1
ATOM 1423 C CA . HIS B 2 84 ? -1.509 32.074 28.897 1.000 43.275 84 HIS HHH CA 1
ATOM 1424 C C . HIS B 2 84 ? -1.542 33.591 29.097 1.000 44.590 84 HIS HHH C 1
ATOM 1425 O O . HIS B 2 84 ? -0.450 34.185 29.213 1.000 43.781 84 HIS HHH O 1
ATOM 1440 N N . GLY B 2 85 ? -2.744 34.182 29.132 1.000 47.194 85 GLY HHH N 1
ATOM 1441 C CA . GLY B 2 85 ? -3.002 35.620 29.411 1.000 48.508 85 GLY HHH CA 1
ATOM 1442 C C . GLY B 2 85 ? -2.169 36.492 28.462 1.000 46.676 85 GLY HHH C 1
ATOM 1443 O O . GLY B 2 85 ? -1.276 37.227 28.941 1.000 46.034 85 GLY HHH O 1
ATOM 1446 N N . LEU B 2 86 ? -2.467 36.401 27.163 1.000 46.313 86 LEU HHH N 1
ATOM 1447 C CA . LEU B 2 86 ? -1.692 37.036 26.061 1.000 45.161 86 LEU HHH CA 1
ATOM 1448 C C . LEU B 2 86 ? -1.519 38.532 26.341 1.000 45.419 86 LEU HHH C 1
ATOM 1449 O O . LEU B 2 86 ? -2.464 39.154 26.861 1.000 47.311 86 LEU HHH O 1
ATOM 1465 N N . LYS B 2 87 ? -0.343 39.066 26.010 1.000 44.447 87 LYS HHH N 1
ATOM 1466 C CA . LYS B 2 87 ? -0.043 40.519 25.993 1.000 45.227 87 LYS HHH CA 1
ATOM 1467 C C . LYS B 2 87 ? 0.331 40.914 24.560 1.000 44.384 87 LYS HHH C 1
ATOM 1468 O O . LYS B 2 87 ? 0.677 40.017 23.777 1.000 43.572 87 LYS HHH O 1
ATOM 1487 N N . THR B 2 88 ? 0.242 42.204 24.229 1.000 45.409 88 THR HHH N 1
ATOM 1488 C CA . THR B 2 88 ? 0.640 42.778 22.914 1.000 45.078 88 THR HHH CA 1
ATOM 1489 C C . THR B 2 88 ? 2.149 42.580 22.704 1.000 44.763 88 THR HHH C 1
ATOM 1490 O O . THR B 2 88 ? 2.576 42.493 21.541 1.000 43.341 88 THR HHH O 1
ATOM 1501 N N . GLU B 2 89 ? 2.917 42.495 23.798 1.000 46.479 89 GLU HHH N 1
ATOM 1502 C CA . GLU B 2 89 ? 4.373 42.170 23.814 1.000 46.003 89 GLU HHH CA 1
ATOM 1503 C C . GLU B 2 89 ? 4.622 40.822 23.123 1.000 43.319 89 GLU HHH C 1
ATOM 1504 O O . GLU B 2 89 ? 5.742 40.624 22.619 1.000 42.938 89 GLU HHH O 1
ATOM 1516 N N . ASP B 2 90 ? 3.631 39.925 23.123 1.000 41.409 90 ASP HHH N 1
ATOM 1517 C CA . ASP B 2 90 ? 3.794 38.515 22.683 1.000 39.664 90 ASP HHH CA 1
ATOM 1518 C C . ASP B 2 90 ? 3.620 38.392 21.173 1.000 38.101 90 ASP HHH C 1
ATOM 1519 O O . ASP B 2 90 ? 4.011 37.336 20.652 1.000 37.543 90 ASP HHH O 1
ATOM 1528 N N . THR B 2 91 ? 3.065 39.394 20.484 1.000 37.417 91 THR HHH N 1
ATOM 1529 C CA . THR B 2 91 ? 2.718 39.215 19.047 1.000 36.939 91 THR HHH CA 1
ATOM 1530 C C . THR B 2 91 ? 4.024 38.882 18.310 1.000 35.490 91 THR HHH C 1
ATOM 1531 O O . THR B 2 91 ? 5.024 39.590 18.527 1.000 35.429 91 THR HHH O 1
ATOM 1542 N N . ALA B 2 92 ? 4.027 37.797 17.532 1.000 34.927 92 ALA HHH N 1
ATOM 1543 C CA . ALA B 2 92 ? 5.224 37.245 16.857 1.000 34.252 92 ALA HHH CA 1
ATOM 1544 C C . ALA B 2 92 ? 4.834 36.053 15.975 1.000 34.031 92 ALA HHH C 1
ATOM 1545 O O . ALA B 2 92 ? 3.755 35.468 16.199 1.000 34.215 92 ALA HHH O 1
ATOM 1552 N N . MET B 2 93 ? 5.697 35.723 15.011 1.000 33.800 93 MET HHH N 1
ATOM 1553 C CA . MET B 2 93 ? 5.724 34.404 14.332 1.000 34.169 93 MET HHH CA 1
ATOM 1554 C C . MET B 2 93 ? 6.426 33.406 15.267 1.000 33.852 93 MET HHH C 1
ATOM 1555 O O . MET B 2 93 ? 7.639 33.574 15.525 1.000 32.604 93 MET HHH O 1
ATOM 1569 N N . TYR B 2 94 ? 5.670 32.429 15.783 1.000 33.851 94 TYR HHH N 1
ATOM 1570 C CA . TYR B 2 94 ? 6.147 31.366 16.706 1.000 33.148 94 TYR HHH CA 1
ATOM 1571 C C . TYR B 2 94 ? 6.465 30.109 15.894 1.000 32.850 94 TYR HHH C 1
ATOM 1572 O O . TYR B 2 94 ? 5.593 29.644 15.142 1.000 32.374 94 TYR HHH O 1
ATOM 1590 N N . TYR B 2 95 ? 7.692 29.602 16.042 1.000 33.314 95 TYR HHH N 1
ATOM 1591 C CA . TYR B 2 95 ? 8.288 28.536 15.194 1.000 33.962 95 TYR HHH CA 1
ATOM 1592 C C . TYR B 2 95 ? 8.558 27.284 16.025 1.000 34.475 95 TYR HHH C 1
ATOM 1593 O O . TYR B 2 95 ? 9.195 27.357 17.086 1.000 33.687 95 TYR HHH O 1
ATOM 1611 N N . CYS B 2 96 ? 8.057 26.165 15.516 1.000 36.389 96 CYS HHH N 1
ATOM 1612 C CA . CYS B 2 96 ? 8.485 24.775 15.808 1.000 37.314 96 CYS HHH CA 1
ATOM 1613 C C . CYS B 2 96 ? 9.777 24.483 15.018 1.000 36.446 96 CYS HHH C 1
ATOM 1614 O O . CYS B 2 96 ? 9.809 24.835 13.823 1.000 37.466 96 CYS HHH O 1
ATOM 1621 N N . VAL B 2 97 ? 10.812 23.884 15.622 1.000 35.028 97 VAL HHH N 1
ATOM 1622 C CA . VAL B 2 97 ? 12.046 23.457 14.881 1.000 34.785 97 VAL HHH CA 1
ATOM 1623 C C . VAL B 2 97 ? 12.700 22.246 15.573 1.000 34.132 97 VAL HHH C 1
ATOM 1624 O O . VAL B 2 97 ? 12.882 22.282 16.799 1.000 33.995 97 VAL HHH O 1
ATOM 1637 N N . ARG B 2 98 ? 13.062 21.219 14.797 1.000 33.821 98 ARG HHH N 1
ATOM 1638 C CA . ARG B 2 98 ? 13.549 19.915 15.320 1.000 33.980 98 ARG HHH CA 1
ATOM 1639 C C . ARG B 2 98 ? 15.009 20.056 15.758 1.000 34.127 98 ARG HHH C 1
ATOM 1640 O O . ARG B 2 98 ? 15.833 20.530 14.965 1.000 34.361 98 ARG HHH O 1
ATOM 1661 N N . GLY B 2 99 ? 15.301 19.629 16.986 1.000 34.283 99 GLY HHH N 1
ATOM 1662 C CA . GLY B 2 99 ? 16.606 19.796 17.644 1.000 34.685 99 GLY HHH CA 1
ATOM 1663 C C . GLY B 2 99 ? 17.526 18.617 17.395 1.000 35.389 99 GLY HHH C 1
ATOM 1664 O O . GLY B 2 99 ? 17.502 18.067 16.276 1.000 36.522 99 GLY HHH O 1
ATOM 1668 N N . GLY B 2 100 ? 18.295 18.246 18.421 1.000 35.551 100 GLY HHH N 1
ATOM 1669 C CA . GLY B 2 100 ? 19.445 17.336 18.346 1.000 36.422 100 GLY HHH CA 1
ATOM 1670 C C . GLY B 2 100 ? 19.087 15.961 18.861 1.000 37.000 100 GLY HHH C 1
ATOM 1671 O O . GLY B 2 100 ? 18.074 15.825 19.567 1.000 36.048 100 GLY HHH O 1
ATOM 1675 N N . SER B 2 101 ? 19.916 14.981 18.518 1.000 38.449 101 SER HHH N 1
ATOM 1676 C CA . SER B 2 101 ? 19.752 13.551 18.865 1.000 39.139 101 SER HHH CA 1
ATOM 1677 C C . SER B 2 101 ? 19.570 13.402 20.378 1.000 39.444 101 SER HHH C 1
ATOM 1678 O O . SER B 2 101 ? 20.359 13.983 21.143 1.000 39.624 101 SER HHH O 1
ATOM 1686 N N . LEU B 2 102 ? 18.547 12.649 20.775 1.000 39.966 102 LEU HHH N 1
ATOM 1687 C CA . LEU B 2 102 ? 18.319 12.193 22.169 1.000 40.684 102 LEU HHH CA 1
ATOM 1688 C C . LEU B 2 102 ? 18.902 10.784 22.329 1.000 42.080 102 LEU HHH C 1
ATOM 1689 O O . LEU B 2 102 ? 18.726 10.187 23.394 1.000 42.043 102 LEU HHH O 1
ATOM 1705 N N . GLY B 2 103 ? 19.577 10.294 21.287 1.000 43.864 103 GLY HHH N 1
ATOM 1706 C CA . GLY B 2 103 ? 20.384 9.061 21.302 1.000 46.467 103 GLY HHH CA 1
ATOM 1707 C C . GLY B 2 103 ? 21.691 9.258 20.555 1.000 48.495 103 GLY HHH C 1
ATOM 1708 O O . GLY B 2 103 ? 22.005 10.423 20.222 1.000 48.392 103 GLY HHH O 1
ATOM 1712 N N . ILE B 2 104 ? 22.411 8.161 20.289 1.000 50.808 104 ILE HHH N 1
ATOM 1713 C CA . ILE B 2 104 ? 23.771 8.148 19.667 1.000 53.068 104 ILE HHH CA 1
ATOM 1714 C C . ILE B 2 104 ? 23.614 7.932 18.154 1.000 52.688 104 ILE HHH C 1
ATOM 1715 O O . ILE B 2 104 ? 23.626 6.764 17.703 1.000 53.782 104 ILE HHH O 1
ATOM 1731 N N . PHE B 2 105 ? 23.463 9.030 17.406 1.000 51.315 105 PHE HHH N 1
ATOM 1732 C CA . PHE B 2 105 ? 23.260 9.055 15.932 1.000 50.476 105 PHE HHH CA 1
ATOM 1733 C C . PHE B 2 105 ? 23.202 10.508 15.448 1.000 48.699 105 PHE HHH C 1
ATOM 1734 O O . PHE B 2 105 ? 22.814 11.377 16.239 1.000 47.561 105 PHE HHH O 1
ATOM 1751 N N . GLY B 2 106 ? 23.563 10.749 14.185 1.000 48.494 106 GLY HHH N 1
ATOM 1752 C CA . GLY B 2 106 ? 23.570 12.086 13.563 1.000 47.741 106 GLY HHH CA 1
ATOM 1753 C C . GLY B 2 106 ? 22.301 12.362 12.773 1.000 46.110 106 GLY HHH C 1
ATOM 1754 O O . GLY B 2 106 ? 21.222 11.909 13.197 1.000 43.554 106 GLY HHH O 1
ATOM 1758 N N . GLY B 2 107 ? 22.437 13.080 11.652 1.000 46.953 107 GLY HHH N 1
ATOM 1759 C CA . GLY B 2 107 ? 21.314 13.582 10.834 1.000 46.165 107 GLY HHH CA 1
ATOM 1760 C C . GLY B 2 107 ? 20.399 14.481 11.650 1.000 44.651 107 GLY HHH C 1
ATOM 1761 O O . GLY B 2 107 ? 19.190 14.496 11.373 1.000 44.268 107 GLY HHH O 1
ATOM 1765 N N . SER B 2 108 ? 20.970 15.217 12.609 1.000 44.398 108 SER HHH N 1
ATOM 1766 C CA . SER B 2 108 ? 20.267 16.079 13.596 1.000 42.451 108 SER HHH CA 1
ATOM 1767 C C . SER B 2 108 ? 20.013 17.466 12.989 1.000 41.241 108 SER HHH C 1
ATOM 1768 O O . SER B 2 108 ? 20.286 18.469 13.668 1.000 40.618 108 SER HHH O 1
ATOM 1776 N N . VAL B 2 109 ? 19.484 17.531 11.766 1.000 40.605 109 VAL HHH N 1
ATOM 1777 C CA . VAL B 2 109 ? 19.314 18.826 11.042 1.000 40.028 109 VAL HHH CA 1
ATOM 1778 C C . VAL B 2 109 ? 18.079 19.539 11.619 1.000 38.507 109 VAL HHH C 1
ATOM 1779 O O . VAL B 2 109 ? 17.153 18.853 12.133 1.000 37.370 109 VAL HHH O 1
ATOM 1792 N N . GLY B 2 110 ? 18.132 20.876 11.605 1.000 37.871 110 GLY HHH N 1
ATOM 1793 C CA . GLY B 2 110 ? 17.067 21.784 12.062 1.000 36.445 110 GLY HHH CA 1
ATOM 1794 C C . GLY B 2 110 ? 16.020 21.983 10.982 1.000 36.209 110 GLY HHH C 1
ATOM 1795 O O . GLY B 2 110 ? 16.181 22.909 10.164 1.000 36.930 110 GLY HHH O 1
ATOM 1799 N N . TYR B 2 111 ? 15.009 21.111 10.959 1.000 35.287 111 TYR HHH N 1
ATOM 1800 C CA . TYR B 2 111 ? 13.790 21.237 10.123 1.000 34.353 111 TYR HHH CA 1
ATOM 1801 C C . TYR B 2 111 ? 12.821 22.156 10.864 1.000 33.059 111 TYR HHH C 1
ATOM 1802 O O . TYR B 2 111 ? 12.601 21.928 12.066 1.000 32.080 111 TYR HHH O 1
ATOM 1820 N N . TRP B 2 112 ? 12.283 23.157 10.162 1.000 32.649 112 TRP HHH N 1
ATOM 1821 C CA . TRP B 2 112 ? 11.391 24.213 10.704 1.000 31.385 112 TRP HHH CA 1
ATOM 1822 C C . TRP B 2 112 ? 9.958 23.957 10.238 1.000 31.934 112 TRP HHH C 1
ATOM 1823 O O . TRP B 2 112 ? 9.780 23.533 9.081 1.000 32.940 112 TRP HHH O 1
ATOM 1844 N N . GLY B 2 113 ? 8.980 24.211 11.111 1.000 31.552 113 GLY HHH N 1
ATOM 1845 C CA . GLY B 2 113 ? 7.577 24.418 10.718 1.000 32.025 113 GLY HHH CA 1
ATOM 1846 C C . GLY B 2 113 ? 7.449 25.673 9.874 1.000 32.626 113 GLY HHH C 1
ATOM 1847 O O . GLY B 2 113 ? 8.404 26.477 9.850 1.000 31.661 113 GLY HHH O 1
ATOM 1851 N N . GLN B 2 114 ? 6.314 25.841 9.193 1.000 34.244 114 GLN HHH N 1
ATOM 1852 C CA . GLN B 2 114 ? 6.054 27.007 8.307 1.000 35.185 114 GLN HHH CA 1
ATOM 1853 C C . GLN B 2 114 ? 5.963 28.276 9.172 1.000 34.506 114 GLN HHH C 1
ATOM 1854 O O . GLN B 2 114 ? 6.039 29.386 8.605 1.000 34.931 114 GLN HHH O 1
ATOM 1868 N N . GLY B 2 115 ? 5.848 28.112 10.492 1.000 33.495 115 GLY HHH N 1
ATOM 1869 C CA . GLY B 2 115 ? 5.650 29.209 11.453 1.000 33.194 115 GLY HHH CA 1
ATOM 1870 C C . GLY B 2 115 ? 4.176 29.362 11.748 1.000 33.935 115 GLY HHH C 1
ATOM 1871 O O . GLY B 2 115 ? 3.382 28.847 10.959 1.000 35.292 115 GLY HHH O 1
ATOM 1875 N N . ALA B 2 116 ? 3.825 30.017 12.854 1.000 34.466 116 ALA HHH N 1
ATOM 1876 C CA . ALA B 2 116 ? 2.430 30.243 13.301 1.000 35.570 116 ALA HHH CA 1
ATOM 1877 C C . ALA B 2 116 ? 2.298 31.664 13.858 1.000 35.788 116 ALA HHH C 1
ATOM 1878 O O . ALA B 2 116 ? 2.849 31.927 14.944 1.000 35.490 116 ALA HHH O 1
ATOM 1885 N N . LEU B 2 117 ? 1.607 32.544 13.130 1.000 37.179 117 LEU HHH N 1
ATOM 1886 C CA . LEU B 2 117 ? 1.454 33.980 13.490 1.000 37.835 117 LEU HHH CA 1
ATOM 1887 C C . LEU B 2 117 ? 0.495 34.110 14.679 1.000 38.075 117 LEU HHH C 1
ATOM 1888 O O . LEU B 2 117 ? -0.674 33.699 14.557 1.000 38.660 117 LEU HHH O 1
ATOM 1904 N N . VAL B 2 118 ? 0.975 34.661 15.789 1.000 37.799 118 VAL HHH N 1
ATOM 1905 C CA . VAL B 2 118 ? 0.126 34.994 16.968 1.000 39.153 118 VAL HHH CA 1
ATOM 1906 C C . VAL B 2 118 ? 0.093 36.517 17.123 1.000 39.573 118 VAL HHH C 1
ATOM 1907 O O . VAL B 2 118 ? 1.117 37.102 17.536 1.000 38.295 118 VAL HHH O 1
ATOM 1920 N N . SER B 2 119 ? -1.043 37.122 16.781 1.000 40.677 119 SER HHH N 1
ATOM 1921 C CA . SER B 2 119 ? -1.342 38.553 17.029 1.000 41.224 119 SER HHH CA 1
ATOM 1922 C C . SER B 2 119 ? -2.249 38.663 18.259 1.000 42.224 119 SER HHH C 1
ATOM 1923 O O . SER B 2 119 ? -3.248 37.914 18.332 1.000 42.921 119 SER HHH O 1
ATOM 1931 N N . VAL B 2 120 ? -1.878 39.532 19.202 1.000 41.985 120 VAL HHH N 1
ATOM 1932 C CA . VAL B 2 120 ? -2.715 39.985 20.336 1.000 43.168 120 VAL HHH CA 1
ATOM 1933 C C . VAL B 2 120 ? -2.960 41.488 20.172 1.000 43.606 120 VAL HHH C 1
ATOM 1934 O O . VAL B 2 120 ? -1.999 42.262 20.366 1.000 42.812 120 VAL HHH O 1
ATOM 1939 N N . SER B 2 121 ? -4.179 41.869 19.780 1.000 45.070 121 SER HHH N 1
ATOM 1940 C CA . SER B 2 121 ? -4.579 43.267 19.467 1.000 46.322 121 SER HHH CA 1
ATOM 1941 C C . SER B 2 121 ? -6.020 43.508 19.919 1.000 48.947 121 SER HHH C 1
ATOM 1942 O O . SER B 2 121 ? -6.873 42.656 19.632 1.000 49.642 121 SER HHH O 1
ATOM 1950 N N . SER B 2 122 ? -6.264 44.630 20.598 1.000 51.643 122 SER HHH N 1
ATOM 1951 C CA . SER B 2 122 ? -7.618 45.134 20.952 1.000 55.378 122 SER HHH CA 1
ATOM 1952 C C . SER B 2 122 ? -8.463 45.254 19.678 1.000 56.753 122 SER HHH C 1
ATOM 1953 O O . SER B 2 122 ? -9.700 45.078 19.767 1.000 58.497 122 SER HHH O 1
ATOM 1961 N N . ALA B 2 123 ? -7.812 45.542 18.542 1.000 55.943 123 ALA HHH N 1
ATOM 1962 C CA . ALA B 2 123 ? -8.448 45.716 17.214 1.000 56.882 123 ALA HHH CA 1
ATOM 1963 C C . ALA B 2 123 ? -9.322 46.979 17.230 1.000 57.762 123 ALA HHH C 1
ATOM 1964 O O . ALA B 2 123 ? -10.229 47.079 16.385 1.000 57.815 123 ALA HHH O 1
ATOM 1971 N N . LYS B 2 124 ? -9.028 47.916 18.141 1.000 57.738 124 LYS HHH N 1
ATOM 1972 C CA . LYS B 2 124 ? -9.878 49.092 18.469 1.000 59.053 124 LYS HHH CA 1
ATOM 1973 C C . LYS B 2 124 ? -9.457 50.272 17.585 1.000 57.613 124 LYS HHH C 1
ATOM 1974 O O . LYS B 2 124 ? -8.333 50.767 17.767 1.000 55.763 124 LYS HHH O 1
ATOM 1993 N N . THR B 2 125 ? -10.321 50.679 16.650 1.000 58.266 125 THR HHH N 1
ATOM 1994 C CA . THR B 2 125 ? -10.106 51.834 15.737 1.000 57.896 125 THR HHH CA 1
ATOM 1995 C C . THR B 2 125 ? -9.704 53.050 16.577 1.000 57.323 125 THR HHH C 1
ATOM 1996 O O . THR B 2 125 ? -10.543 53.509 17.370 1.000 59.333 125 THR HHH O 1
ATOM 2007 N N . THR B 2 126 ? -8.463 53.519 16.422 1.000 54.733 126 THR HHH N 1
ATOM 2008 C CA . THR B 2 126 ? -7.888 54.681 17.150 1.000 53.744 126 THR HHH CA 1
ATOM 2009 C C . THR B 2 126 ? -7.326 55.664 16.128 1.000 52.966 126 THR HHH C 1
ATOM 2010 O O . THR B 2 126 ? -6.515 55.283 15.283 1.000 51.075 126 THR HHH O 1
ATOM 2021 N N . PRO B 2 127 ? -7.730 56.956 16.170 1.000 53.748 127 PRO HHH N 1
ATOM 2022 C CA . PRO B 2 127 ? -7.146 57.960 15.286 1.000 52.757 127 PRO HHH CA 1
ATOM 2023 C C . PRO B 2 127 ? -5.738 58.277 15.779 1.000 50.371 127 PRO HHH C 1
ATOM 2024 O O . PRO B 2 127 ? -5.427 58.065 16.947 1.000 49.607 127 PRO HHH O 1
ATOM 2035 N N . PRO B 2 128 ? -4.833 58.752 14.899 1.000 49.241 128 PRO HHH N 1
ATOM 2036 C CA . PRO B 2 128 ? -3.497 59.161 15.322 1.000 47.941 128 PRO HHH CA 1
ATOM 2037 C C . PRO B 2 128 ? -3.462 60.584 15.900 1.000 48.670 128 PRO HHH C 1
ATOM 2038 O O . PRO B 2 128 ? -4.097 61.456 15.340 1.000 48.750 128 PRO HHH O 1
ATOM 2049 N N . SER B 2 129 ? -2.734 60.766 17.006 1.000 48.649 129 SER HHH N 1
ATOM 2050 C CA . SER B 2 129 ? -2.188 62.073 17.458 1.000 48.920 129 SER HHH CA 1
ATOM 2051 C C . SER B 2 129 ? -1.072 62.462 16.487 1.000 47.674 129 SER HHH C 1
ATOM 2052 O O . SER B 2 129 ? -0.154 61.640 16.308 1.000 46.506 129 SER HHH O 1
ATOM 2060 N N . VAL B 2 130 ? -1.154 63.646 15.875 1.000 48.112 130 VAL HHH N 1
ATOM 2061 C CA . VAL B 2 130 ? -0.220 64.094 14.799 1.000 47.330 130 VAL HHH CA 1
ATOM 2062 C C . VAL B 2 130 ? 0.528 65.346 15.272 1.000 47.638 130 VAL HHH C 1
ATOM 2063 O O . VAL B 2 130 ? -0.132 66.385 15.476 1.000 49.268 130 VAL HHH O 1
ATOM 2076 N N . TYR B 2 131 ? 1.857 65.253 15.409 1.000 46.472 131 TYR HHH N 1
ATOM 2077 C CA . TYR B 2 131 ? 2.729 66.314 15.983 1.000 46.318 131 TYR HHH CA 1
ATOM 2078 C C . TYR B 2 131 ? 3.768 66.786 14.967 1.000 45.743 131 TYR HHH C 1
ATOM 2079 O O . TYR B 2 131 ? 4.240 65.999 14.151 1.000 44.911 131 TYR HHH O 1
ATOM 2097 N N . PRO B 2 132 ? 4.182 68.076 15.012 1.000 46.535 132 PRO HHH N 1
ATOM 2098 C CA . PRO B 2 132 ? 5.137 68.634 14.053 1.000 46.632 132 PRO HHH CA 1
ATOM 2099 C C . PRO B 2 132 ? 6.604 68.355 14.405 1.000 46.501 132 PRO HHH C 1
ATOM 2100 O O . PRO B 2 132 ? 6.948 68.443 15.562 1.000 47.727 132 PRO HHH O 1
ATOM 2111 N N . LEU B 2 133 ? 7.434 68.058 13.406 1.000 46.135 133 LEU HHH N 1
ATOM 2112 C CA . LEU B 2 133 ? 8.891 67.832 13.587 1.000 45.844 133 LEU HHH CA 1
ATOM 2113 C C . LEU B 2 133 ? 9.667 68.950 12.886 1.000 46.486 133 LEU HHH C 1
ATOM 2114 O O . LEU B 2 133 ? 9.903 68.835 11.672 1.000 46.166 133 LEU HHH O 1
ATOM 2130 N N . ALA B 2 134 ? 10.048 69.980 13.644 1.000 47.601 134 ALA HHH N 1
ATOM 2131 C CA . ALA B 2 134 ? 10.918 71.095 13.207 1.000 48.819 134 ALA HHH CA 1
ATOM 2132 C C . ALA B 2 134 ? 12.296 70.919 13.840 1.000 49.585 134 ALA HHH C 1
ATOM 2133 O O . ALA B 2 134 ? 12.425 70.251 14.863 1.000 48.953 134 ALA HHH O 1
ATOM 2140 N N . PRO B 2 135 ? 13.371 71.494 13.252 1.000 50.892 135 PRO HHH N 1
ATOM 2141 C CA . PRO B 2 135 ? 14.703 71.443 13.859 1.000 51.517 135 PRO HHH CA 1
ATOM 2142 C C . PRO B 2 135 ? 14.860 72.345 15.095 1.000 52.548 135 PRO HHH C 1
ATOM 2143 O O . PRO B 2 135 ? 13.985 73.155 15.343 1.000 52.868 135 PRO HHH O 1
ATOM 2154 N N . GLY B 2 136 ? 15.975 72.190 15.823 1.000 53.089 136 GLY HHH N 1
ATOM 2155 C CA . GLY B 2 136 ? 16.393 73.079 16.925 1.000 54.017 136 GLY HHH CA 1
ATOM 2156 C C . GLY B 2 136 ? 17.136 74.293 16.399 1.000 54.925 136 GLY HHH C 1
ATOM 2157 O O . GLY B 2 136 ? 17.402 75.190 17.220 1.000 56.306 136 GLY HHH O 1
ATOM 2161 N N . GLY B 2 142 ? 23.081 74.752 6.301 1.000 69.923 142 GLY HHH N 1
ATOM 2162 C CA . GLY B 2 142 ? 22.841 74.079 5.009 1.000 69.710 142 GLY HHH CA 1
ATOM 2163 C C . GLY B 2 142 ? 21.854 74.846 4.141 1.000 69.858 142 GLY HHH C 1
ATOM 2164 O O . GLY B 2 142 ? 21.019 75.581 4.701 1.000 69.464 142 GLY HHH O 1
ATOM 2168 N N . SER B 2 143 ? 21.952 74.687 2.816 1.000 70.415 143 SER HHH N 1
ATOM 2169 C CA . SER B 2 143 ? 21.001 75.230 1.808 1.000 69.850 143 SER HHH CA 1
ATOM 2170 C C . SER B 2 143 ? 19.658 74.501 1.929 1.000 66.820 143 SER HHH C 1
ATOM 2171 O O . SER B 2 143 ? 18.644 75.048 1.450 1.000 66.156 143 SER HHH O 1
ATOM 2179 N N . SER B 2 144 ? 19.667 73.298 2.517 1.000 64.507 144 SER HHH N 1
ATOM 2180 C CA . SER B 2 144 ? 18.475 72.432 2.715 1.000 61.873 144 SER HHH CA 1
ATOM 2181 C C . SER B 2 144 ? 18.097 72.369 4.199 1.000 59.082 144 SER HHH C 1
ATOM 2182 O O . SER B 2 144 ? 18.995 72.483 5.056 1.000 59.112 144 SER HHH O 1
ATOM 2190 N N . VAL B 2 145 ? 16.799 72.202 4.462 1.000 56.560 145 VAL HHH N 1
ATOM 2191 C CA . VAL B 2 145 ? 16.189 72.075 5.818 1.000 54.587 145 VAL HHH CA 1
ATOM 2192 C C . VAL B 2 145 ? 15.127 70.970 5.750 1.000 52.795 145 VAL HHH C 1
ATOM 2193 O O . VAL B 2 145 ? 14.370 70.937 4.762 1.000 52.768 145 VAL HHH O 1
ATOM 2206 N N . THR B 2 146 ? 15.097 70.085 6.751 1.000 51.703 146 THR HHH N 1
ATOM 2207 C CA . THR B 2 146 ? 14.208 68.891 6.806 1.000 50.047 146 THR HHH CA 1
ATOM 2208 C C . THR B 2 146 ? 13.185 69.065 7.934 1.000 48.964 146 THR HHH C 1
ATOM 2209 O O . THR B 2 146 ? 13.600 69.277 9.098 1.000 48.256 146 THR HHH O 1
ATOM 2220 N N . LEU B 2 147 ? 11.901 68.977 7.574 1.000 48.464 147 LEU HHH N 1
ATOM 2221 C CA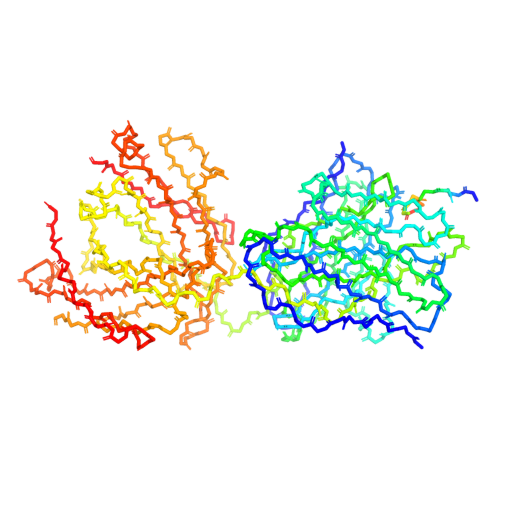 . LEU B 2 147 ? 10.733 69.048 8.489 1.000 47.763 147 LEU HHH CA 1
ATOM 2222 C C . LEU B 2 147 ? 10.069 67.675 8.500 1.000 46.712 147 LEU HHH C 1
ATOM 2223 O O . LEU B 2 147 ? 10.464 66.838 7.662 1.000 46.870 147 LEU HHH O 1
ATOM 2239 N N . GLY B 2 148 ? 9.115 67.450 9.405 1.000 46.141 148 GLY HHH N 1
ATOM 2240 C CA . GLY B 2 148 ? 8.449 66.143 9.536 1.000 45.305 148 GLY HHH CA 1
ATOM 2241 C C . GLY B 2 148 ? 7.142 66.205 10.305 1.000 45.629 148 GLY HHH C 1
ATOM 2242 O O . GLY B 2 148 ? 6.882 67.215 10.993 1.000 45.786 148 GLY HHH O 1
ATOM 2246 N N . CYS B 2 149 ? 6.339 65.150 10.148 1.000 45.334 149 CYS HHH N 1
ATOM 2247 C CA . CYS B 2 149 ? 5.106 64.863 10.919 1.000 45.195 149 CYS HHH CA 1
ATOM 2248 C C . CYS B 2 149 ? 5.273 63.507 11.602 1.000 42.794 149 CYS HHH C 1
ATOM 2249 O O . CYS B 2 149 ? 5.601 62.522 10.912 1.000 41.704 149 CYS HHH O 1
ATOM 2256 N N . LEU B 2 150 ? 5.083 63.478 12.916 1.000 41.484 150 LEU HHH N 1
ATOM 2257 C CA . LEU B 2 150 ? 5.021 62.230 13.711 1.000 40.531 150 LEU HHH CA 1
ATOM 2258 C C . LEU B 2 150 ? 3.556 61.819 13.828 1.000 40.683 150 LEU HHH C 1
ATOM 2259 O O . LEU B 2 150 ? 2.776 62.603 14.391 1.000 41.869 150 LEU HHH O 1
ATOM 2275 N N . VAL B 2 151 ? 3.207 60.650 13.293 1.000 40.328 151 VAL HHH N 1
ATOM 2276 C CA . VAL B 2 151 ? 1.835 60.065 13.345 1.000 40.867 151 VAL HHH CA 1
ATOM 2277 C C . VAL B 2 151 ? 1.857 58.928 14.377 1.000 40.229 151 VAL HHH C 1
ATOM 2278 O O . VAL B 2 151 ? 2.310 57.820 14.041 1.000 39.201 151 VAL HHH O 1
ATOM 2291 N N . LYS B 2 152 ? 1.401 59.219 15.596 1.000 41.205 152 LYS HHH N 1
ATOM 2292 C CA . LYS B 2 152 ? 1.649 58.400 16.810 1.000 41.868 152 LYS HHH CA 1
ATOM 2293 C C . LYS B 2 152 ? 0.355 57.710 17.274 1.000 42.579 152 LYS HHH C 1
ATOM 2294 O O . LYS B 2 152 ? -0.697 58.391 17.354 1.000 43.322 152 LYS HHH O 1
ATOM 2313 N N . GLY B 2 153 ? 0.445 56.398 17.538 1.000 42.057 153 GLY HHH N 1
ATOM 2314 C CA . GLY B 2 153 ? -0.516 55.591 18.319 1.000 42.722 153 GLY HHH CA 1
ATOM 2315 C C . GLY B 2 153 ? -1.882 55.460 17.666 1.000 43.690 153 GLY HHH C 1
ATOM 2316 O O . GLY B 2 153 ? -2.857 55.915 18.285 1.000 44.779 153 GLY HHH O 1
ATOM 2320 N N . TYR B 2 154 ? -1.963 54.809 16.499 1.000 43.738 154 TYR HHH N 1
ATOM 2321 C CA . TYR B 2 154 ? -3.221 54.593 15.730 1.000 45.348 154 TYR HHH CA 1
ATOM 2322 C C . TYR B 2 154 ? -3.411 53.109 15.387 1.000 45.858 154 TYR HHH C 1
ATOM 2323 O O . TYR B 2 154 ? -2.438 52.336 15.485 1.000 44.721 154 TYR HHH O 1
ATOM 2341 N N . PHE B 2 155 ? -4.642 52.741 14.997 1.000 48.679 155 PHE HHH N 1
ATOM 2342 C CA . PHE B 2 155 ? -5.045 51.404 14.474 1.000 49.335 155 PHE HHH CA 1
ATOM 2343 C C . PHE B 2 155 ? -6.243 51.550 13.533 1.000 51.378 155 PHE HHH C 1
ATOM 2344 O O . PHE B 2 155 ? -7.117 52.374 13.800 1.000 51.711 155 PHE HHH O 1
ATOM 2361 N N . PRO B 2 156 ? -6.371 50.768 12.426 1.000 53.297 156 PRO HHH N 1
ATOM 2362 C CA . PRO B 2 156 ? -5.312 49.912 11.870 1.000 53.044 156 PRO HHH CA 1
ATOM 2363 C C . PRO B 2 156 ? -4.311 50.627 10.938 1.000 53.525 156 PRO HHH C 1
ATOM 2364 O O . PRO B 2 156 ? -4.208 51.836 11.023 1.000 54.177 156 PRO HHH O 1
ATOM 2375 N N . GLU B 2 157 ? -3.605 49.874 10.080 1.000 53.909 157 GLU HHH N 1
ATOM 2376 C CA . GLU B 2 157 ? -2.275 50.254 9.519 1.000 53.528 157 GLU HHH CA 1
ATOM 2377 C C . GLU B 2 157 ? -2.392 51.394 8.495 1.000 54.297 157 GLU HHH C 1
ATOM 2378 O O . GLU B 2 157 ? -1.433 52.188 8.415 1.000 54.069 157 GLU HHH O 1
ATOM 2390 N N . SER B 2 158 ? -3.491 51.472 7.732 1.000 55.098 158 SER HHH N 1
ATOM 2391 C CA . SER B 2 158 ? -3.678 52.452 6.625 1.000 55.499 158 SER HHH CA 1
ATOM 2392 C C . SER B 2 158 ? -3.616 53.898 7.151 1.000 54.494 158 SER HHH C 1
ATOM 2393 O O . SER B 2 158 ? -4.551 54.307 7.873 1.000 55.565 158 SER HHH O 1
ATOM 2401 N N . VAL B 2 159 ? -2.546 54.633 6.814 1.000 52.334 159 VAL HHH N 1
ATOM 2402 C CA . VAL B 2 159 ? -2.494 56.131 6.833 1.000 51.803 159 VAL HHH CA 1
ATOM 2403 C C . VAL B 2 159 ? -1.704 56.609 5.609 1.000 50.603 159 VAL HHH C 1
ATOM 2404 O O . VAL B 2 159 ? -0.756 55.915 5.212 1.000 49.474 159 VAL HHH O 1
ATOM 2417 N N . THR B 2 160 ? -2.089 57.753 5.038 1.000 51.043 160 THR HHH N 1
ATOM 2418 C CA . THR B 2 160 ? -1.326 58.480 3.983 1.000 50.432 160 THR HHH CA 1
ATOM 2419 C C . THR B 2 160 ? -0.926 59.858 4.531 1.000 49.439 160 THR HHH C 1
ATOM 2420 O O . THR B 2 160 ? -1.703 60.436 5.329 1.000 49.147 160 THR HHH O 1
ATOM 2431 N N . VAL B 2 161 ? 0.260 60.339 4.148 1.000 48.445 161 VAL HHH N 1
ATOM 2432 C CA . VAL B 2 161 ? 0.775 61.700 4.482 1.000 48.254 161 VAL HHH CA 1
ATOM 2433 C C . VAL B 2 161 ? 1.141 62.405 3.170 1.000 48.806 161 VAL HHH C 1
ATOM 2434 O O . VAL B 2 161 ? 1.867 61.811 2.358 1.000 48.377 161 VAL HHH O 1
ATOM 2447 N N . THR B 2 162 ? 0.623 63.616 2.964 1.000 49.741 162 THR HHH N 1
ATOM 2448 C CA . THR B 2 162 ? 0.901 64.475 1.782 1.000 50.809 162 THR HHH CA 1
ATOM 2449 C C . THR B 2 162 ? 1.392 65.827 2.300 1.000 50.407 162 THR HHH C 1
ATOM 2450 O O . THR B 2 162 ? 0.931 66.234 3.378 1.000 49.768 162 THR HHH O 1
ATOM 2461 N N . TRP B 2 163 ? 2.294 66.476 1.561 1.000 50.858 163 TRP HHH N 1
ATOM 2462 C CA . TRP B 2 163 ? 2.923 67.773 1.931 1.000 50.887 163 TRP HHH CA 1
ATOM 2463 C C . TRP B 2 163 ? 2.566 68.858 0.914 1.000 53.250 163 TRP HHH C 1
ATOM 2464 O O . TRP B 2 163 ? 2.459 68.535 -0.279 1.000 54.567 163 TRP HHH O 1
ATOM 2485 N N . ASN B 2 164 ? 2.451 70.105 1.376 1.000 54.931 164 ASN HHH N 1
ATOM 2486 C CA . ASN B 2 164 ? 2.477 71.330 0.530 1.000 57.395 164 ASN HHH CA 1
ATOM 2487 C C . ASN B 2 164 ? 3.573 72.258 1.077 1.000 57.659 164 ASN HHH C 1
ATOM 2488 O O . ASN B 2 164 ? 3.763 72.278 2.314 1.000 55.520 164 ASN HHH O 1
ATOM 2499 N N . SER B 2 165 ? 4.286 72.959 0.182 1.000 59.891 165 SER HHH N 1
ATOM 2500 C CA . SER B 2 165 ? 5.427 73.870 0.488 1.000 60.341 165 SER HHH CA 1
ATOM 2501 C C . SER B 2 165 ? 5.347 75.137 -0.376 1.000 61.427 165 SER HHH C 1
ATOM 2502 O O . SER B 2 165 ? 5.243 74.982 -1.608 1.000 61.787 165 SER HHH O 1
ATOM 2510 N N . SER B 2 170 ? 11.871 69.388 -4.283 1.000 71.630 170 SER HHH N 1
ATOM 2511 C CA . SER B 2 170 ? 11.792 69.243 -2.805 1.000 69.186 170 SER HHH CA 1
ATOM 2512 C C . SER B 2 170 ? 11.176 67.878 -2.469 1.000 67.722 170 SER HHH C 1
ATOM 2513 O O . SER B 2 170 ? 9.943 67.744 -2.596 1.000 68.542 170 SER HHH O 1
ATOM 2521 N N . SER B 2 171 ? 12.009 66.911 -2.062 1.000 66.377 171 SER HHH N 1
ATOM 2522 C CA . SER B 2 171 ? 11.701 65.453 -2.039 1.000 64.583 171 SER HHH CA 1
ATOM 2523 C C . SER B 2 171 ? 11.281 64.977 -0.641 1.000 61.389 171 SER HHH C 1
ATOM 2524 O O . SER B 2 171 ? 11.852 65.463 0.354 1.000 60.456 171 SER HHH O 1
ATOM 2532 N N . VAL B 2 172 ? 10.368 63.999 -0.601 1.000 59.735 172 VAL HHH N 1
ATOM 2533 C CA . VAL B 2 172 ? 9.689 63.461 0.617 1.000 57.389 172 VAL HHH CA 1
ATOM 2534 C C . VAL B 2 172 ? 10.203 62.039 0.903 1.000 56.489 172 VAL HHH C 1
ATOM 2535 O O . VAL B 2 172 ? 10.379 61.276 -0.059 1.000 57.429 172 VAL HHH O 1
ATOM 2548 N N . HIS B 2 173 ? 10.422 61.692 2.177 1.000 55.761 173 HIS HHH N 1
ATOM 2549 C CA . HIS B 2 173 ? 10.718 60.311 2.655 1.000 55.030 173 HIS HHH CA 1
ATOM 2550 C C . HIS B 2 173 ? 9.633 59.879 3.648 1.000 53.665 173 HIS HHH C 1
ATOM 2551 O O . HIS B 2 173 ? 9.504 60.552 4.692 1.000 53.703 173 HIS HHH O 1
ATOM 2566 N N . THR B 2 174 ? 8.904 58.795 3.349 1.000 52.567 174 THR HHH N 1
ATOM 2567 C CA . THR B 2 174 ? 7.795 58.256 4.189 1.000 50.983 174 THR HHH CA 1
ATOM 2568 C C . THR B 2 174 ? 8.207 56.914 4.807 1.000 48.231 174 THR HHH C 1
ATOM 2569 O O . THR B 2 174 ? 8.330 55.931 4.061 1.000 47.981 174 THR HHH O 1
ATOM 2580 N N . PHE B 2 175 ? 8.365 56.878 6.130 1.000 46.146 175 PHE HHH N 1
ATOM 2581 C CA . PHE B 2 175 ? 8.970 55.746 6.878 1.000 45.922 175 PHE HHH CA 1
ATOM 2582 C C . PHE B 2 175 ? 7.905 54.698 7.173 1.000 46.371 175 PHE HHH C 1
ATOM 2583 O O . PHE B 2 175 ? 6.758 55.044 7.442 1.000 46.645 175 PHE HHH O 1
ATOM 2600 N N . PRO B 2 176 ? 8.256 53.390 7.155 1.000 46.507 176 PRO HHH N 1
ATOM 2601 C CA . PRO B 2 176 ? 7.284 52.335 7.423 1.000 45.775 176 PRO HHH CA 1
ATOM 2602 C C . PRO B 2 176 ? 6.912 52.409 8.909 1.000 44.899 176 PRO HHH C 1
ATOM 2603 O O . PRO B 2 176 ? 7.727 52.868 9.694 1.000 44.002 176 PRO HHH O 1
ATOM 2614 N N . ALA B 2 177 ? 5.695 51.985 9.244 1.000 44.578 177 ALA HHH N 1
ATOM 2615 C CA . ALA B 2 177 ? 5.099 52.125 10.588 1.000 44.590 177 ALA HHH CA 1
ATOM 2616 C C . ALA B 2 177 ? 5.710 51.089 11.534 1.000 44.196 177 ALA HHH C 1
ATOM 2617 O O . ALA B 2 177 ? 6.173 50.042 11.054 1.000 43.797 177 ALA HHH O 1
ATOM 2624 N N . LEU B 2 178 ? 5.696 51.399 12.833 1.000 45.082 178 LEU HHH N 1
ATOM 2625 C CA . LEU B 2 178 ? 6.241 50.567 13.937 1.000 44.958 178 LEU HHH CA 1
ATOM 2626 C C . LEU B 2 178 ? 5.082 50.135 14.833 1.000 45.162 178 LEU HHH C 1
ATOM 2627 O O . LEU B 2 178 ? 4.232 50.981 15.135 1.000 46.005 178 LEU HHH O 1
ATOM 2643 N N . LEU B 2 179 ? 5.065 48.868 15.244 1.000 45.785 179 LEU HHH N 1
ATOM 2644 C CA . LEU B 2 179 ? 4.027 48.295 16.139 1.000 45.760 179 LEU HHH CA 1
ATOM 2645 C C . LEU B 2 179 ? 4.592 48.291 17.560 1.000 45.504 179 LEU HHH C 1
ATOM 2646 O O . LEU B 2 179 ? 5.667 47.709 17.765 1.000 45.797 179 LEU HHH O 1
ATOM 2662 N N . GLN B 2 180 ? 3.912 48.971 18.480 1.000 47.020 180 GLN HHH N 1
ATOM 2663 C CA . GLN B 2 180 ? 4.252 49.022 19.924 1.000 49.104 180 GLN HHH CA 1
ATOM 2664 C C . GLN B 2 180 ? 2.940 48.988 20.714 1.000 49.876 180 GLN HHH C 1
ATOM 2665 O O . GLN B 2 180 ? 2.108 49.899 20.505 1.000 50.228 180 GLN HHH O 1
ATOM 2679 N N . SER B 2 181 ? 2.749 47.953 21.540 1.000 50.133 181 SER HHH N 1
ATOM 2680 C CA . SER B 2 181 ? 1.562 47.763 22.418 1.000 51.354 181 SER HHH CA 1
ATOM 2681 C C . SER B 2 181 ? 0.277 47.744 21.579 1.000 50.397 181 SER HHH C 1
ATOM 2682 O O . SER B 2 181 ? -0.716 48.366 22.003 1.000 50.933 181 SER HHH O 1
ATOM 2690 N N . GLY B 2 182 ? 0.310 47.090 20.416 1.000 48.290 182 GLY HHH N 1
ATOM 2691 C CA . GLY B 2 182 ? -0.857 46.933 19.528 1.000 48.126 182 GLY HHH CA 1
ATOM 2692 C C . GLY B 2 182 ? -1.258 48.218 18.818 1.000 47.460 182 GLY HHH C 1
ATOM 2693 O O . GLY B 2 182 ? -2.245 48.159 18.063 1.000 48.394 182 GLY HHH O 1
ATOM 2697 N N . LEU B 2 183 ? -0.535 49.328 19.032 1.000 46.155 183 LEU HHH N 1
ATOM 2698 C CA . LEU B 2 183 ? -0.761 50.633 18.345 1.000 45.548 183 LEU HHH CA 1
ATOM 2699 C C . LEU B 2 183 ? 0.376 50.899 17.348 1.000 43.512 183 LEU HHH C 1
ATOM 2700 O O . LEU B 2 183 ? 1.495 50.405 17.575 1.000 42.746 183 LEU HHH O 1
ATOM 2716 N N . TYR B 2 184 ? 0.100 51.674 16.294 1.000 42.345 184 TYR HHH N 1
ATOM 2717 C CA . TYR B 2 184 ? 1.062 51.998 15.206 1.000 40.371 184 TYR HHH CA 1
ATOM 2718 C C . TYR B 2 184 ? 1.567 53.432 15.347 1.000 39.211 184 TYR HHH C 1
ATOM 2719 O O . TYR B 2 184 ? 0.790 54.326 15.700 1.000 39.998 184 TYR HHH O 1
ATOM 2737 N N . THR B 2 185 ? 2.855 53.620 15.072 1.000 37.698 185 THR HHH N 1
ATOM 2738 C CA . THR B 2 185 ? 3.532 54.934 14.967 1.000 37.693 185 THR HHH CA 1
ATOM 2739 C C . THR B 2 185 ? 4.346 54.952 13.673 1.000 36.997 185 THR HHH C 1
ATOM 2740 O O . THR B 2 185 ? 5.098 53.996 13.446 1.000 36.599 185 THR HHH O 1
ATOM 2751 N N . MET B 2 186 ? 4.194 55.990 12.856 1.000 37.098 186 MET HHH N 1
ATOM 2752 C CA . MET B 2 186 ? 5.044 56.201 11.657 1.000 37.065 186 MET HHH CA 1
ATOM 2753 C C . MET B 2 186 ? 5.434 57.681 11.564 1.000 37.280 186 MET HHH C 1
ATOM 2754 O O . MET B 2 186 ? 4.842 58.511 12.286 1.000 37.665 186 MET HHH O 1
ATOM 2768 N N . SER B 2 187 ? 6.420 57.973 10.718 1.000 36.687 187 SER HHH N 1
ATOM 2769 C CA . SER B 2 187 ? 7.004 59.317 10.497 1.000 36.872 187 SER HHH CA 1
ATOM 2770 C C . SER B 2 187 ? 7.058 59.595 8.999 1.000 36.859 187 SER HHH C 1
ATOM 2771 O O . SER B 2 187 ? 7.174 58.646 8.227 1.000 37.271 187 SER HHH O 1
ATOM 2779 N N . SER B 2 188 ? 6.968 60.861 8.623 1.000 37.410 188 SER HHH N 1
ATOM 2780 C CA . SER B 2 188 ? 7.198 61.347 7.244 1.000 38.130 188 SER HHH CA 1
ATOM 2781 C C . SER B 2 188 ? 8.026 62.627 7.337 1.000 38.538 188 SER HHH C 1
ATOM 2782 O O . SER B 2 188 ? 7.757 63.430 8.245 1.000 38.454 188 SER HHH O 1
ATOM 2790 N N . SER B 2 189 ? 9.033 62.767 6.475 1.000 39.194 189 SER HHH N 1
ATOM 2791 C CA . SER B 2 189 ? 9.914 63.959 6.391 1.000 39.935 189 SER HHH CA 1
ATOM 2792 C C . SER B 2 189 ? 9.858 64.518 4.970 1.000 41.215 189 SER HHH C 1
ATOM 2793 O O . SER B 2 189 ? 9.577 63.736 4.043 1.000 41.268 189 SER HHH O 1
ATOM 2801 N N . VAL B 2 190 ? 10.100 65.824 4.833 1.000 42.300 190 VAL HHH N 1
ATOM 2802 C CA . VAL B 2 190 ? 10.194 66.559 3.537 1.000 43.558 190 VAL HHH CA 1
ATOM 2803 C C . VAL B 2 190 ? 11.418 67.482 3.611 1.000 44.605 190 VAL HHH C 1
ATOM 2804 O O . VAL B 2 190 ? 11.526 68.246 4.598 1.000 44.598 190 VAL HHH O 1
ATOM 2817 N N . THR B 2 191 ? 12.312 67.398 2.623 1.000 45.525 191 THR HHH N 1
ATOM 2818 C CA . THR B 2 191 ? 13.504 68.278 2.493 1.000 46.988 191 THR HHH CA 1
ATOM 2819 C C . THR B 2 191 ? 13.200 69.364 1.452 1.000 49.073 191 THR HHH C 1
ATOM 2820 O O . THR B 2 191 ? 12.877 69.007 0.297 1.000 49.796 191 THR HHH O 1
ATOM 2831 N N . VAL B 2 192 ? 13.275 70.635 1.865 1.000 50.210 192 VAL HHH N 1
ATOM 2832 C CA . VAL B 2 192 ? 12.993 71.833 1.019 1.000 51.913 192 VAL HHH CA 1
ATOM 2833 C C . VAL B 2 192 ? 14.240 72.707 1.003 1.000 53.520 192 VAL HHH C 1
ATOM 2834 O O . VAL B 2 192 ? 15.125 72.532 1.840 1.000 53.205 192 VAL HHH O 1
ATOM 2847 N N . PRO B 2 193 ? 14.344 73.672 0.059 1.000 55.331 193 PRO HHH N 1
ATOM 2848 C CA . PRO B 2 193 ? 15.397 74.684 0.113 1.000 56.578 193 PRO HHH CA 1
ATOM 2849 C C . PRO B 2 193 ? 15.205 75.558 1.361 1.000 55.768 193 PRO HHH C 1
ATOM 2850 O O . PRO B 2 193 ? 14.084 75.938 1.655 1.000 55.012 193 PRO HHH O 1
ATOM 2861 N N . SER B 2 194 ? 16.303 75.852 2.057 1.000 55.963 194 SER HHH N 1
ATOM 2862 C CA . SER B 2 194 ? 16.325 76.579 3.351 1.000 55.790 194 SER HHH CA 1
ATOM 2863 C C . SER B 2 194 ? 15.806 78.011 3.167 1.000 57.277 194 SER HHH C 1
ATOM 2864 O O . SER B 2 194 ? 15.499 78.661 4.183 1.000 57.329 194 SER HHH O 1
ATOM 2872 N N . SER B 2 195 ? 15.712 78.484 1.919 1.000 58.737 195 SER HHH N 1
ATOM 2873 C CA . SER B 2 195 ? 15.111 79.791 1.542 1.000 59.611 195 SER HHH CA 1
ATOM 2874 C C . SER B 2 195 ? 13.582 79.742 1.692 1.00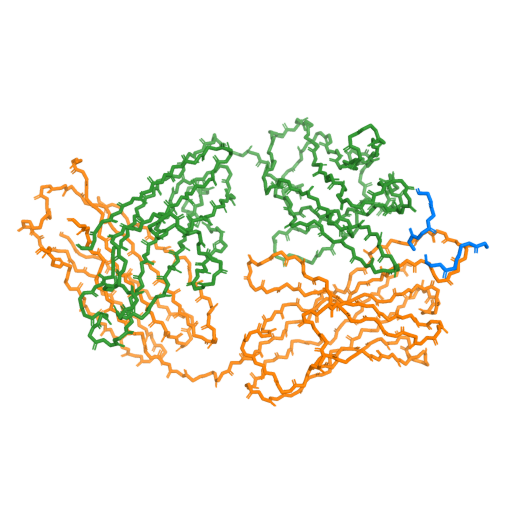0 58.843 195 SER HHH C 1
ATOM 2875 O O . SER B 2 195 ? 13.005 80.768 2.098 1.000 59.538 195 SER HHH O 1
ATOM 2883 N N . THR B 2 196 ? 12.949 78.598 1.403 1.000 57.788 196 THR HHH N 1
ATOM 2884 C CA . THR B 2 196 ? 11.466 78.458 1.315 1.000 57.342 196 THR HHH CA 1
ATOM 2885 C C . THR B 2 196 ? 10.856 78.170 2.699 1.000 56.062 196 THR HHH C 1
ATOM 2886 O O . THR B 2 196 ? 9.614 78.154 2.789 1.000 55.475 196 THR HHH O 1
ATOM 2897 N N . TRP B 2 197 ? 11.667 77.952 3.742 1.000 55.576 197 TRP HHH N 1
ATOM 2898 C CA . TRP B 2 197 ? 11.166 77.719 5.127 1.000 54.722 197 TRP HHH CA 1
ATOM 2899 C C . TRP B 2 197 ? 12.129 78.314 6.152 1.000 55.328 197 TRP HHH C 1
ATOM 2900 O O . TRP B 2 197 ? 13.335 78.101 6.055 1.000 55.859 197 TRP HHH O 1
ATOM 2921 N N . PRO B 2 198 ? 11.646 79.038 7.193 1.000 55.789 198 PRO HHH N 1
ATOM 2922 C CA . PRO B 2 198 ? 10.215 79.221 7.456 1.000 55.529 198 PRO HHH CA 1
ATOM 2923 C C . PRO B 2 198 ? 9.523 80.375 6.709 1.000 56.515 198 PRO HHH C 1
ATOM 2924 O O . PRO B 2 198 ? 8.355 80.583 6.967 1.000 56.520 198 PRO HHH O 1
ATOM 2935 N N . SER B 2 199 ? 10.232 81.074 5.813 1.000 57.511 199 SER HHH N 1
ATOM 2936 C CA . SER B 2 199 ? 9.718 82.234 5.032 1.000 58.815 199 SER HHH CA 1
ATOM 2937 C C . SER B 2 199 ? 8.347 81.897 4.425 1.000 58.827 199 SER HHH C 1
ATOM 2938 O O . SER B 2 199 ? 7.456 82.756 4.479 1.000 59.333 199 SER HHH O 1
ATOM 2946 N N . GLN B 2 200 ? 8.186 80.687 3.881 1.000 58.612 200 GLN HHH N 1
ATOM 2947 C CA . GLN B 2 200 ? 6.901 80.176 3.331 1.000 58.834 200 GLN HHH CA 1
ATOM 2948 C C . GLN B 2 200 ? 6.428 78.981 4.168 1.000 57.494 200 GLN HHH C 1
ATOM 2949 O O . GLN B 2 200 ? 7.251 78.380 4.886 1.000 56.065 200 GLN HHH O 1
ATOM 2963 N N . THR B 2 201 ? 5.135 78.668 4.065 1.000 58.178 201 THR HHH N 1
ATOM 2964 C CA . THR B 2 201 ? 4.411 77.679 4.904 1.000 57.204 201 THR HHH CA 1
ATOM 2965 C C . THR B 2 201 ? 4.644 76.265 4.368 1.000 56.389 201 THR HHH C 1
ATOM 2966 O O . THR B 2 201 ? 4.483 76.058 3.149 1.000 56.456 201 THR HHH O 1
ATOM 2977 N N . VAL B 2 202 ? 5.001 75.337 5.264 1.000 55.985 202 VAL HHH N 1
ATOM 2978 C CA . VAL B 2 202 ? 5.057 73.865 5.011 1.000 54.818 202 VAL HHH CA 1
ATOM 2979 C C . VAL B 2 202 ? 4.033 73.185 5.924 1.000 54.001 202 VAL HHH C 1
ATOM 2980 O O . VAL B 2 202 ? 4.115 73.381 7.145 1.000 53.472 202 VAL HHH O 1
ATOM 2993 N N . THR B 2 203 ? 3.097 72.435 5.339 1.000 54.495 203 THR HHH N 1
ATOM 2994 C CA . THR B 2 203 ? 1.976 71.766 6.051 1.000 54.386 203 THR HHH CA 1
ATOM 2995 C C . THR B 2 203 ? 1.884 70.316 5.583 1.000 53.736 203 THR HHH C 1
ATOM 2996 O O . THR B 2 203 ? 1.963 70.088 4.365 1.000 54.697 203 THR HHH O 1
ATOM 3007 N N . CYS B 2 204 ? 1.728 69.385 6.522 1.000 52.756 204 CYS HHH N 1
ATOM 3008 C CA . CYS B 2 204 ? 1.427 67.962 6.233 1.000 52.255 204 CYS HHH CA 1
ATOM 3009 C C . CYS B 2 204 ? -0.055 67.697 6.530 1.000 51.976 204 CYS HHH C 1
ATOM 3010 O O . CYS B 2 204 ? -0.564 68.234 7.534 1.000 50.932 204 CYS HHH O 1
ATOM 3017 N N . SER B 2 205 ? -0.712 66.932 5.653 1.000 52.465 205 SER HHH N 1
ATOM 3018 C CA . SER B 2 205 ? -2.098 66.413 5.802 1.000 53.726 205 SER HHH CA 1
ATOM 3019 C C . SER B 2 205 ? -2.030 64.902 6.039 1.000 52.495 205 SER HHH C 1
ATOM 3020 O O . SER B 2 205 ? -1.430 64.201 5.195 1.000 51.961 205 SER HHH O 1
ATOM 3028 N N . VAL B 2 206 ? -2.605 64.420 7.144 1.000 52.058 206 VAL HHH N 1
ATOM 3029 C CA . VAL B 2 206 ? -2.554 62.980 7.537 1.000 51.320 206 VAL HHH CA 1
ATOM 3030 C C . VAL B 2 206 ? -3.957 62.382 7.424 1.000 52.282 206 VAL HHH C 1
ATOM 3031 O O . VAL B 2 206 ? -4.843 62.805 8.186 1.000 53.569 206 VAL HHH O 1
ATOM 3044 N N . ALA B 2 207 ? -4.134 61.434 6.502 1.000 52.262 207 ALA HHH N 1
ATOM 3045 C CA . ALA B 2 207 ? -5.403 60.717 6.252 1.000 53.347 207 ALA HHH CA 1
ATOM 3046 C C . ALA B 2 207 ? -5.378 59.373 6.990 1.000 52.381 207 ALA HHH C 1
ATOM 3047 O O . ALA B 2 207 ? -4.367 58.648 6.859 1.000 50.789 207 ALA HHH O 1
ATOM 3054 N N . HIS B 2 208 ? -6.433 59.075 7.757 1.000 53.277 208 HIS HHH N 1
ATOM 3055 C CA . HIS B 2 208 ? -6.650 57.781 8.461 1.000 53.319 208 HIS HHH CA 1
ATOM 3056 C C . HIS B 2 208 ? -8.040 57.260 8.110 1.000 56.473 208 HIS HHH C 1
ATOM 3057 O O . HIS B 2 208 ? -8.995 57.500 8.850 1.000 58.631 208 HIS HHH O 1
ATOM 3072 N N . PRO B 2 209 ? -8.194 56.539 6.972 1.000 57.973 209 PRO HHH N 1
ATOM 3073 C CA . PRO B 2 209 ? -9.518 56.197 6.442 1.000 59.888 209 PRO HHH CA 1
ATOM 3074 C C . PRO B 2 209 ? -10.398 55.394 7.414 1.000 60.096 209 PRO HHH C 1
ATOM 3075 O O . PRO B 2 209 ? -11.592 55.642 7.452 1.000 62.230 209 PRO HHH O 1
ATOM 3086 N N . ALA B 2 210 ? -9.789 54.485 8.185 1.000 58.080 210 ALA HHH N 1
ATOM 3087 C CA . ALA B 2 210 ? -10.460 53.571 9.142 1.000 57.759 210 ALA HHH CA 1
ATOM 3088 C C . ALA B 2 210 ? -11.231 54.360 10.211 1.000 58.289 210 ALA HHH C 1
ATOM 3089 O O . ALA B 2 210 ? -12.274 53.863 10.665 1.000 59.208 210 ALA HHH O 1
ATOM 3096 N N . SER B 2 211 ? -10.730 55.534 10.607 1.000 57.607 211 SER HHH N 1
ATOM 3097 C CA . SER B 2 211 ? -11.383 56.445 11.585 1.000 58.809 211 SER HHH CA 1
ATOM 3098 C C . SER B 2 211 ? -11.979 57.668 10.873 1.000 60.327 211 SER HHH C 1
ATOM 3099 O O . SER B 2 211 ? -12.626 58.473 11.566 1.000 61.610 211 SER HHH O 1
ATOM 3107 N N . SER B 2 212 ? -11.773 57.800 9.555 1.000 60.172 212 SER HHH N 1
ATOM 3108 C CA . SER B 2 212 ? -12.372 58.848 8.681 1.000 61.926 212 SER HHH CA 1
ATOM 3109 C C . SER B 2 212 ? -11.869 60.242 9.081 1.000 61.399 212 SER HHH C 1
ATOM 3110 O O . SER B 2 212 ? -12.634 61.217 8.900 1.000 63.016 212 SER HHH O 1
ATOM 3118 N N . THR B 2 213 ? -10.636 60.334 9.596 1.000 58.949 213 THR HHH N 1
ATOM 3119 C CA . THR B 2 213 ? -10.032 61.589 10.120 1.000 58.031 213 THR HHH CA 1
ATOM 3120 C C . THR B 2 213 ? -8.871 62.025 9.222 1.000 56.583 213 THR HHH C 1
ATOM 3121 O O . THR B 2 213 ? -7.914 61.250 9.064 1.000 54.971 213 THR HHH O 1
ATOM 3132 N N . THR B 2 214 ? -8.984 63.220 8.645 1.000 57.689 214 THR HHH N 1
ATOM 3133 C CA . THR B 2 214 ? -7.861 64.014 8.087 1.000 56.987 214 THR HHH CA 1
ATOM 3134 C C . THR B 2 214 ? -7.473 65.069 9.130 1.000 56.734 214 THR HHH C 1
ATOM 3135 O O . THR B 2 214 ? -8.391 65.685 9.703 1.000 58.303 214 THR HHH O 1
ATOM 3146 N N . VAL B 2 215 ? -6.176 65.258 9.380 1.000 55.167 215 VAL HHH N 1
ATOM 3147 C CA . VAL B 2 215 ? -5.642 66.385 10.206 1.000 55.111 215 VAL HHH CA 1
ATOM 3148 C C . VAL B 2 215 ? -4.476 67.021 9.447 1.000 54.459 215 VAL HHH C 1
ATOM 3149 O O . VAL B 2 215 ? -3.639 66.267 8.915 1.000 53.831 215 VAL HHH O 1
ATOM 3162 N N . ASP B 2 216 ? -4.460 68.355 9.381 1.000 55.204 216 ASP HHH N 1
ATOM 3163 C CA . ASP B 2 216 ? -3.348 69.176 8.835 1.000 54.693 216 ASP HHH CA 1
ATOM 3164 C C . ASP B 2 216 ? -2.551 69.753 10.007 1.000 53.958 216 ASP HHH C 1
ATOM 3165 O O . ASP B 2 216 ? -3.181 70.234 10.964 1.000 54.172 216 ASP HHH O 1
ATOM 3174 N N . LYS B 2 217 ? -1.220 69.719 9.929 1.000 53.261 217 LYS HHH N 1
ATOM 3175 C CA . LYS B 2 217 ? -0.325 70.305 10.962 1.000 53.017 217 LYS HHH CA 1
ATOM 3176 C C . LYS B 2 217 ? 0.726 71.184 10.274 1.000 52.576 217 LYS HHH C 1
ATOM 3177 O O . LYS B 2 217 ? 1.573 70.643 9.534 1.000 52.111 217 LYS HHH O 1
ATOM 3196 N N . LYS B 2 218 ? 0.646 72.499 10.491 1.000 53.112 218 LYS HHH N 1
ATOM 3197 C CA . LYS B 2 218 ? 1.635 73.486 9.990 1.000 53.263 218 LYS HHH CA 1
ATOM 3198 C C . LYS B 2 218 ? 2.893 73.364 10.852 1.000 52.040 218 LYS HHH C 1
ATOM 3199 O O . LYS B 2 218 ? 2.753 73.375 12.090 1.000 52.056 218 LYS HHH O 1
ATOM 3218 N N . ILE B 2 219 ? 4.064 73.244 10.221 1.000 51.357 219 ILE HHH N 1
ATOM 3219 C CA . ILE B 2 219 ? 5.383 73.140 10.914 1.000 50.921 219 ILE HHH CA 1
ATOM 3220 C C . ILE B 2 219 ? 5.888 74.560 11.198 1.000 52.296 219 ILE HHH C 1
ATOM 3221 O O . ILE B 2 219 ? 6.289 75.246 10.246 1.000 52.172 219 ILE HHH O 1
ATOM 3237 N N . GLU B 2 220 ? 5.845 74.979 12.467 1.000 53.845 220 GLU HHH N 1
ATOM 3238 C CA . GLU B 2 220 ? 6.260 76.331 12.929 1.000 55.814 220 GLU HHH CA 1
ATOM 3239 C C . GLU B 2 220 ? 7.699 76.269 13.441 1.000 56.405 220 GLU HHH C 1
ATOM 3240 O O . GLU B 2 220 ? 8.088 75.295 14.076 1.000 55.274 220 GLU HHH O 1
ATOM 3252 N N . PRO B 2 221 ? 8.537 77.303 13.186 1.000 58.854 221 PRO HHH N 1
ATOM 3253 C CA . PRO B 2 221 ? 9.884 77.364 13.757 1.000 59.810 221 PRO HHH CA 1
ATOM 3254 C C . PRO B 2 221 ? 9.854 77.675 15.259 1.000 61.155 221 PRO HHH C 1
ATOM 3255 O O . PRO B 2 221 ? 8.898 78.273 15.706 1.000 61.809 221 PRO HHH O 1
ATOM 3266 N N . ARG B 2 222 ? 10.910 77.288 15.978 1.000 62.259 222 ARG HHH N 1
ATOM 3267 C CA . ARG B 2 222 ? 11.018 77.399 17.459 1.000 63.699 222 ARG HHH CA 1
ATOM 3268 C C . ARG B 2 222 ? 11.659 78.745 17.823 1.000 65.729 222 ARG HHH C 1
ATOM 3269 O O . ARG B 2 222 ? 11.225 79.471 18.730 1.000 66.986 222 ARG HHH O 1
ATOM 3291 N N . ASN C 3 1 ? 29.315 31.591 30.940 1.000 42.343 1 ASN LLL N 1
ATOM 3292 C CA . ASN C 3 1 ? 28.204 30.952 30.177 1.000 42.366 1 ASN LLL CA 1
ATOM 3293 C C . ASN C 3 1 ? 28.334 31.396 28.715 1.000 41.247 1 ASN LLL C 1
ATOM 3294 O O . ASN C 3 1 ? 29.073 32.374 28.506 1.000 43.063 1 ASN LLL O 1
ATOM 3307 N N . LEU C 3 2 ? 27.639 30.741 27.764 1.000 39.550 2 LEU LLL N 1
ATOM 3308 C CA . LEU C 3 2 ? 27.884 30.858 26.289 1.000 37.972 2 LEU LLL CA 1
ATOM 3309 C C . LEU C 3 2 ? 26.942 31.865 25.615 1.000 36.827 2 LEU LLL C 1
ATOM 3310 O O . LEU C 3 2 ? 25.727 31.614 25.573 1.000 36.076 2 LEU LLL O 1
ATOM 3326 N N . THR C 3 3 ? 27.511 32.907 25.006 1.000 36.758 3 THR LLL N 1
ATOM 3327 C CA . THR C 3 3 ? 26.876 33.691 23.909 1.000 36.419 3 THR LLL CA 1
ATOM 3328 C C . THR C 3 3 ? 27.629 33.397 22.603 1.000 36.130 3 THR LLL C 1
ATOM 3329 O O . THR C 3 3 ? 28.800 32.974 22.673 1.000 36.493 3 THR LLL O 1
ATOM 3340 N N . LEU C 3 4 ? 26.949 33.582 21.469 1.000 35.460 4 LEU LLL N 1
ATOM 3341 C CA . LEU C 3 4 ? 27.497 33.455 20.098 1.000 35.187 4 LEU LLL CA 1
ATOM 3342 C C . LEU C 3 4 ? 27.447 34.833 19.443 1.000 35.117 4 LEU LLL C 1
ATOM 3343 O O . LEU C 3 4 ? 26.338 35.362 19.322 1.000 35.914 4 LEU LLL O 1
ATOM 3359 N N . ILE C 3 5 ? 28.587 35.382 19.025 1.000 35.549 5 ILE LLL N 1
ATOM 3360 C CA . ILE C 3 5 ? 28.685 36.783 18.515 1.000 35.805 5 ILE LLL CA 1
ATOM 3361 C C . ILE C 3 5 ? 28.770 36.754 16.984 1.000 35.244 5 ILE LLL C 1
ATOM 3362 O O . ILE C 3 5 ? 29.667 36.076 16.464 1.000 35.586 5 ILE LLL O 1
ATOM 3378 N N . GLN C 3 6 ? 27.856 37.472 16.318 1.000 34.800 6 GLN LLL N 1
ATOM 3379 C CA . GLN C 3 6 ? 27.793 37.704 14.850 1.000 34.758 6 GLN LLL CA 1
ATOM 3380 C C . GLN C 3 6 ? 27.840 39.215 14.577 1.000 34.876 6 GLN LLL C 1
ATOM 3381 O O . GLN C 3 6 ? 27.162 39.965 15.309 1.000 34.179 6 GLN LLL O 1
ATOM 3395 N N . SER C 3 7 ? 28.568 39.647 13.542 1.000 35.529 7 SER LLL N 1
ATOM 3396 C CA . SER C 3 7 ? 28.398 40.985 12.916 1.000 36.050 7 SER LLL CA 1
ATOM 3397 C C . SER C 3 7 ? 27.006 41.044 12.280 1.000 36.243 7 SER LLL C 1
ATOM 3398 O O . SER C 3 7 ? 26.480 39.982 11.908 1.000 36.591 7 SER LLL O 1
ATOM 3406 N N . ARG C 3 8 ? 26.431 42.239 12.166 1.000 36.741 8 ARG LLL N 1
ATOM 3407 C CA . ARG C 3 8 ? 25.034 42.433 11.700 1.000 36.960 8 ARG LLL CA 1
ATOM 3408 C C . ARG C 3 8 ? 24.986 42.487 10.167 1.000 36.273 8 ARG LLL C 1
ATOM 3409 O O . ARG C 3 8 ? 23.897 42.221 9.624 1.000 35.978 8 ARG LLL O 1
ATOM 3430 N N . SER C 3 9 ? 26.104 42.796 9.496 1.000 36.011 9 SER LLL N 1
ATOM 3431 C CA . SER C 3 9 ? 26.164 42.994 8.021 1.000 36.237 9 SER LLL CA 1
ATOM 3432 C C . SER C 3 9 ? 27.455 42.431 7.408 1.000 35.864 9 SER LLL C 1
ATOM 3433 O O . SER C 3 9 ? 28.557 42.845 7.810 1.000 36.255 9 SER LLL O 1
ATOM 3441 N N . VAL C 3 10 ? 27.299 41.532 6.438 1.000 35.135 10 VAL LLL N 1
ATOM 3442 C CA . VAL C 3 10 ? 28.356 41.135 5.468 1.000 35.476 10 VAL LLL CA 1
ATOM 3443 C C . VAL C 3 10 ? 27.771 41.343 4.068 1.000 36.079 10 VAL LLL C 1
ATOM 3444 O O . VAL C 3 10 ? 26.543 41.267 3.936 1.000 35.691 10 VAL LLL O 1
ATOM 3457 N N . SER C 3 11 ? 28.615 41.630 3.075 1.000 36.893 11 SER LLL N 1
ATOM 3458 C CA . SER C 3 11 ? 28.194 41.891 1.676 1.000 37.399 11 SER LLL CA 1
ATOM 3459 C C . SER C 3 11 ? 29.300 41.485 0.701 1.000 38.082 11 SER LLL C 1
ATOM 3460 O O . SER C 3 11 ? 30.464 41.418 1.108 1.000 38.263 11 SER LLL O 1
ATOM 3468 N N . GLY C 3 12 ? 28.914 41.218 -0.542 1.000 38.855 12 GLY LLL N 1
ATOM 3469 C CA . GLY C 3 12 ? 29.819 40.889 -1.655 1.000 40.221 12 GLY LLL CA 1
ATOM 3470 C C . GLY C 3 12 ? 29.064 40.933 -2.967 1.000 41.241 12 GLY LLL C 1
ATOM 3471 O O . GLY C 3 12 ? 27.820 40.867 -2.919 1.000 40.884 12 GLY LLL O 1
ATOM 3475 N N . SER C 3 13 ? 29.779 41.072 -4.088 1.000 42.567 13 SER LLL N 1
ATOM 3476 C CA . SER C 3 13 ? 29.206 41.150 -5.458 1.000 43.328 13 SER LLL CA 1
ATOM 3477 C C . SER C 3 13 ? 28.861 39.744 -5.939 1.000 43.193 13 SER LLL C 1
ATOM 3478 O O . SER C 3 13 ? 29.261 38.761 -5.316 1.000 42.560 13 SER LLL O 1
ATOM 3486 N N . PRO C 3 14 ? 28.089 39.597 -7.039 1.000 43.543 14 PRO LLL N 1
ATOM 3487 C CA . PRO C 3 14 ? 27.805 38.274 -7.591 1.000 43.414 14 PRO LLL CA 1
ATOM 3488 C C . PRO C 3 14 ? 29.082 37.653 -8.179 1.000 44.149 14 PRO LLL C 1
ATOM 3489 O O . PRO C 3 14 ? 29.781 38.324 -8.911 1.000 45.149 14 PRO LLL O 1
ATOM 3500 N N . GLY C 3 15 ? 29.361 36.398 -7.823 1.000 43.484 15 GLY LLL N 1
ATOM 3501 C CA . GLY C 3 15 ? 30.590 35.681 -8.206 1.000 44.392 15 GLY LLL CA 1
ATOM 3502 C C . GLY C 3 15 ? 31.594 35.658 -7.069 1.000 43.423 15 GLY LLL C 1
ATOM 3503 O O . GLY C 3 15 ? 32.393 34.708 -7.007 1.000 43.714 15 GLY LLL O 1
ATOM 3507 N N . GLN C 3 16 ? 31.558 36.661 -6.189 1.000 42.550 16 GLN LLL N 1
ATOM 3508 C CA . GLN C 3 16 ? 32.551 36.817 -5.095 1.000 42.161 16 GLN LLL CA 1
ATOM 3509 C C . GLN C 3 16 ? 32.263 35.796 -3.988 1.000 41.570 16 GLN LLL C 1
ATOM 3510 O O . GLN C 3 16 ? 31.158 35.212 -3.972 1.000 41.075 16 GLN LLL O 1
ATOM 3524 N N . THR C 3 17 ? 33.249 35.594 -3.111 1.000 41.938 17 THR LLL N 1
ATOM 3525 C CA . THR C 3 17 ? 33.197 34.705 -1.924 1.000 40.775 17 THR LLL CA 1
ATOM 3526 C C . THR C 3 17 ? 33.184 35.572 -0.665 1.000 40.246 17 THR LLL C 1
ATOM 3527 O O . THR C 3 17 ? 34.096 36.396 -0.477 1.000 40.764 17 THR LLL O 1
ATOM 3538 N N . VAL C 3 18 ? 32.169 35.383 0.165 1.000 39.773 18 VAL LLL N 1
ATOM 3539 C CA . VAL C 3 18 ? 32.047 36.049 1.486 1.000 39.041 18 VAL LLL CA 1
ATOM 3540 C C . VAL C 3 18 ? 31.939 34.933 2.523 1.000 37.743 18 VAL LLL C 1
ATOM 3541 O O . VAL C 3 18 ? 31.503 33.842 2.154 1.000 38.063 18 VAL LLL O 1
ATOM 3554 N N . SER C 3 19 ? 32.358 35.190 3.757 1.000 37.249 19 SER LLL N 1
ATOM 3555 C CA . SER C 3 19 ? 32.184 34.268 4.903 1.000 36.637 19 SER LLL CA 1
ATOM 3556 C C . SER C 3 19 ? 31.608 35.038 6.091 1.000 36.206 19 SER LLL C 1
ATOM 3557 O O . SER C 3 19 ? 32.132 36.111 6.420 1.000 36.869 19 SER LLL O 1
ATOM 3565 N N . ILE C 3 20 ? 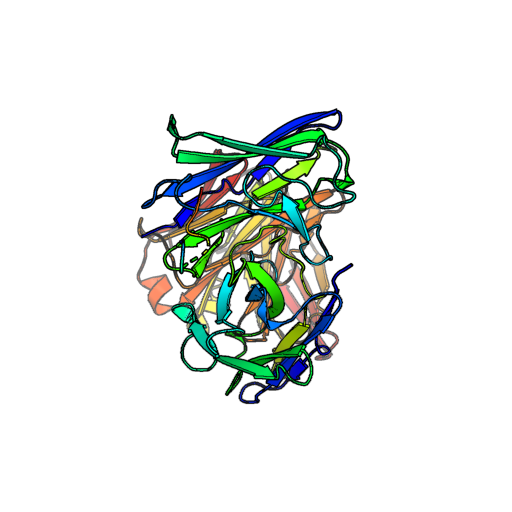30.532 34.501 6.661 1.000 35.915 20 ILE LLL N 1
ATOM 3566 C CA . ILE C 3 20 ? 29.880 34.970 7.911 1.000 35.876 20 ILE LLL CA 1
ATOM 3567 C C . ILE C 3 20 ? 30.542 34.227 9.068 1.000 36.462 20 ILE LLL C 1
ATOM 3568 O O . ILE C 3 20 ? 30.716 33.009 8.956 1.000 37.117 20 ILE LLL O 1
ATOM 3584 N N . SER C 3 21 ? 30.918 34.945 10.122 1.000 37.684 21 SER LLL N 1
ATOM 3585 C CA . SER C 3 21 ? 31.605 34.382 11.307 1.000 38.000 21 SER LLL CA 1
ATOM 3586 C C . SER C 3 21 ? 30.782 34.642 12.562 1.000 37.850 21 SER LLL C 1
ATOM 3587 O O . SER C 3 21 ? 29.936 35.560 12.562 1.000 36.898 21 SER LLL O 1
ATOM 3595 N N . CYS C 3 22 ? 31.098 33.866 13.593 1.000 38.984 22 CYS LLL N 1
ATOM 3596 C CA . CYS C 3 22 ? 30.272 33.610 14.794 1.000 39.566 22 CYS LLL CA 1
ATOM 3597 C C . CYS C 3 22 ? 31.208 33.178 15.925 1.000 39.525 22 CYS LLL C 1
ATOM 3598 O O . CYS C 3 22 ? 31.457 31.967 16.046 1.000 40.433 22 CYS LLL O 1
ATOM 3605 N N . THR C 3 23 ? 31.763 34.134 16.673 1.000 39.051 23 THR LLL N 1
ATOM 3606 C CA . THR C 3 23 ? 32.736 33.856 17.761 1.000 39.322 23 THR LLL CA 1
ATOM 3607 C C . THR C 3 23 ? 31.978 33.356 18.995 1.000 38.729 23 THR LLL C 1
ATOM 3608 O O . THR C 3 23 ? 31.020 34.028 19.418 1.000 37.434 23 THR LLL O 1
ATOM 3619 N N . ALA C 3 24 ? 32.397 32.204 19.523 1.000 39.055 24 ALA LLL N 1
ATOM 3620 C CA . ALA C 3 24 ? 31.892 31.609 20.779 1.000 39.118 24 ALA LLL CA 1
ATOM 3621 C C . ALA C 3 24 ? 32.569 32.312 21.956 1.000 39.218 24 ALA LLL C 1
ATOM 3622 O O . ALA C 3 24 ? 33.787 32.523 21.897 1.000 38.904 24 ALA LLL O 1
ATOM 3629 N N . ASN C 3 25 ? 31.791 32.639 22.984 1.000 39.890 25 ASN LLL N 1
ATOM 3630 C CA . ASN C 3 25 ? 32.222 33.447 24.151 1.000 41.025 25 ASN LLL CA 1
ATOM 3631 C C . ASN C 3 25 ? 31.735 32.768 25.438 1.000 41.148 25 ASN LLL C 1
ATOM 3632 O O . ASN C 3 25 ? 30.521 32.681 25.629 1.000 41.538 25 ASN LLL O 1
ATOM 3643 N N . GLY C 3 26 ? 32.653 32.280 26.272 1.000 41.815 26 GLY LLL N 1
ATOM 3644 C CA . GLY C 3 26 ? 32.342 31.625 27.559 1.000 42.225 26 GLY LLL CA 1
ATOM 3645 C C . GLY C 3 26 ? 32.167 30.119 27.438 1.000 41.702 26 GLY LLL C 1
ATOM 3646 O O . GLY C 3 26 ? 31.557 29.537 28.359 1.000 42.859 26 GLY LLL O 1
ATOM 3650 N N . ALA C 3 27 ? 32.681 29.511 26.358 1.000 40.518 27 ALA LLL N 1
ATOM 3651 C CA . ALA C 3 27 ? 32.724 28.047 26.108 1.000 39.394 27 ALA LLL CA 1
ATOM 3652 C C . ALA C 3 27 ? 33.580 27.767 24.865 1.000 38.388 27 ALA LLL C 1
ATOM 3653 O O . ALA C 3 27 ? 33.667 28.666 24.000 1.000 37.472 27 ALA LLL O 1
ATOM 3660 N N . HIS C 3 28 ? 34.191 26.580 24.789 1.000 38.160 28 HIS LLL N 1
ATOM 3661 C CA . HIS C 3 28 ? 35.005 26.120 23.630 1.000 38.461 28 HIS LLL CA 1
ATOM 3662 C C . HIS C 3 28 ? 34.052 25.775 22.478 1.000 38.168 28 HIS LLL C 1
ATOM 3663 O O . HIS C 3 28 ? 33.049 25.069 22.729 1.000 38.017 28 HIS LLL O 1
ATOM 3678 N N . ILE C 3 29 ? 34.355 26.268 21.272 1.000 38.189 29 ILE LLL N 1
ATOM 3679 C CA . ILE C 3 29 ? 33.493 26.166 20.051 1.000 37.354 29 ILE LLL CA 1
ATOM 3680 C C . ILE C 3 29 ? 33.364 24.696 19.628 1.000 36.436 29 ILE LLL C 1
ATOM 3681 O O . ILE C 3 29 ? 32.333 24.354 19.027 1.000 36.358 29 ILE LLL O 1
ATOM 3697 N N . GLY C 3 30 ? 34.366 23.867 19.930 1.000 36.301 30 GLY LLL N 1
ATOM 3698 C CA . GLY C 3 30 ? 34.437 22.453 19.509 1.000 36.048 30 GLY LLL CA 1
ATOM 3699 C C . GLY C 3 30 ? 33.817 21.501 20.520 1.000 35.601 30 GLY LLL C 1
ATOM 3700 O O . GLY C 3 30 ? 33.755 20.297 20.227 1.000 35.411 30 GLY LLL O 1
ATOM 3704 N N . ASP C 3 31 ? 33.379 22.010 21.672 1.000 35.793 31 ASP LLL N 1
ATOM 3705 C CA . ASP C 3 31 ? 32.756 21.202 22.756 1.000 36.077 31 ASP LLL CA 1
ATOM 3706 C C . ASP C 3 31 ? 31.370 20.739 22.299 1.000 36.040 31 ASP LLL C 1
ATOM 3707 O O . ASP C 3 31 ? 30.865 19.734 22.843 1.000 36.733 31 ASP LLL O 1
ATOM 3716 N N . SER C 3 32 ? 30.791 21.449 21.330 1.000 35.796 32 SER LLL N 1
ATOM 3717 C CA . SER C 3 32 ? 29.391 21.286 20.875 1.000 35.888 32 SER LLL CA 1
ATOM 3718 C C . SER C 3 32 ? 29.303 21.583 19.381 1.000 35.694 32 SER LLL C 1
ATOM 3719 O O . SER C 3 32 ? 30.125 22.367 18.893 1.000 37.401 32 SER LLL O 1
ATOM 3727 N N . TYR C 3 33 ? 28.326 20.992 18.695 1.000 35.986 33 TYR LLL N 1
ATOM 3728 C CA . TYR C 3 33 ? 28.085 21.151 17.233 1.000 35.646 33 TYR LLL CA 1
ATOM 3729 C C . TYR C 3 33 ? 27.588 22.567 16.906 1.000 34.245 33 TYR LLL C 1
ATOM 3730 O O . TYR C 3 33 ? 26.988 23.235 17.771 1.000 34.007 33 TYR LLL O 1
ATOM 3748 N N . VAL C 3 34 ? 27.812 23.003 15.666 1.000 32.711 34 VAL LLL N 1
ATOM 3749 C CA . VAL C 3 34 ? 27.339 24.321 15.156 1.000 32.039 34 VAL LLL CA 1
ATOM 3750 C C . VAL C 3 34 ? 26.452 24.079 13.931 1.000 31.000 34 VAL LLL C 1
ATOM 3751 O O . VAL C 3 34 ? 26.849 23.301 13.054 1.000 30.653 34 VAL LLL O 1
ATOM 3764 N N . GLN C 3 35 ? 25.276 24.710 13.914 1.000 30.557 35 GLN LLL N 1
ATOM 3765 C CA . GLN C 3 35 ? 24.312 24.703 12.786 1.000 30.619 35 GLN LLL CA 1
ATOM 3766 C C . GLN C 3 35 ? 24.255 26.115 12.202 1.000 30.865 35 GLN LLL C 1
ATOM 3767 O O . GLN C 3 35 ? 24.504 27.064 12.967 1.000 31.196 35 GLN LLL O 1
ATOM 3781 N N . TRP C 3 36 ? 23.946 26.244 10.910 1.000 31.214 36 TRP LLL N 1
ATOM 3782 C CA . TRP C 3 36 ? 23.676 27.549 10.249 1.000 31.489 36 TRP LLL CA 1
ATOM 3783 C C . TRP C 3 36 ? 22.265 27.532 9.657 1.000 31.645 36 TRP LLL C 1
ATOM 3784 O O . TRP C 3 36 ? 21.917 26.573 8.943 1.000 30.842 36 TRP LLL O 1
ATOM 3805 N N . PHE C 3 37 ? 21.490 28.570 9.964 1.000 32.303 37 PHE LLL N 1
ATOM 3806 C CA . PHE C 3 37 ? 20.115 28.782 9.452 1.000 33.451 37 PHE LLL CA 1
ATOM 3807 C C . PHE C 3 37 ? 20.108 29.979 8.502 1.000 34.171 37 PHE LLL C 1
ATOM 3808 O O . PHE C 3 37 ? 20.582 31.066 8.898 1.000 34.224 37 PHE LLL O 1
ATOM 3825 N N . GLN C 3 38 ? 19.587 29.771 7.292 1.000 34.678 38 GLN LLL N 1
ATOM 3826 C CA . GLN C 3 38 ? 19.292 30.835 6.302 1.000 35.093 38 GLN LLL CA 1
ATOM 3827 C C . GLN C 3 38 ? 17.806 31.176 6.414 1.000 35.142 38 GLN LLL C 1
ATOM 3828 O O . GLN C 3 38 ? 16.997 30.238 6.438 1.000 35.714 38 GLN LLL O 1
ATOM 3842 N N . GLN C 3 39 ? 17.466 32.461 6.491 1.000 35.025 39 GLN LLL N 1
ATOM 3843 C CA . GLN C 3 39 ? 16.072 32.952 6.342 1.000 36.260 39 GLN LLL CA 1
ATOM 3844 C C . GLN C 3 39 ? 16.052 34.054 5.275 1.000 38.393 39 GLN LLL C 1
ATOM 3845 O O . GLN C 3 39 ? 16.691 35.107 5.502 1.000 37.731 39 GLN LLL O 1
ATOM 3859 N N . ARG C 3 40 ? 15.364 33.815 4.152 1.000 41.031 40 ARG LLL N 1
ATOM 3860 C CA . ARG C 3 40 ? 15.126 34.835 3.093 1.000 42.847 40 ARG LLL CA 1
ATOM 3861 C C . ARG C 3 40 ? 13.958 35.716 3.525 1.000 43.517 40 ARG LLL C 1
ATOM 3862 O O . ARG C 3 40 ? 13.054 35.256 4.222 1.000 42.937 40 ARG LLL O 1
ATOM 3883 N N . PRO C 3 41 ? 13.916 37.002 3.109 1.000 44.702 41 PRO LLL N 1
ATOM 3884 C CA . PRO C 3 41 ? 12.832 37.888 3.527 1.000 45.235 41 PRO LLL CA 1
ATOM 3885 C C . PRO C 3 41 ? 11.503 37.265 3.075 1.000 46.805 41 PRO LLL C 1
ATOM 3886 O O . PRO C 3 41 ? 11.440 36.805 1.943 1.000 48.283 41 PRO LLL O 1
ATOM 3897 N N . GLY C 3 42 ? 10.517 37.198 3.977 1.000 46.697 42 GLY LLL N 1
ATOM 3898 C CA . GLY C 3 42 ? 9.186 36.620 3.712 1.000 47.308 42 GLY LLL CA 1
ATOM 3899 C C . GLY C 3 42 ? 9.072 35.187 4.201 1.000 47.276 42 GLY LLL C 1
ATOM 3900 O O . GLY C 3 42 ? 8.110 34.892 4.919 1.000 48.064 42 GLY LLL O 1
ATOM 3904 N N . SER C 3 43 ? 10.015 34.315 3.837 1.000 46.938 43 SER LLL N 1
ATOM 3905 C CA . SER C 3 43 ? 9.928 32.847 4.079 1.000 46.814 43 SER LLL CA 1
ATOM 3906 C C . SER C 3 43 ? 10.423 32.486 5.490 1.000 44.212 43 SER LLL C 1
ATOM 3907 O O . SER C 3 43 ? 10.956 33.359 6.185 1.000 42.677 43 SER LLL O 1
ATOM 3915 N N . ALA C 3 44 ? 10.241 31.225 5.886 1.000 43.063 44 ALA LLL N 1
ATOM 3916 C CA . ALA C 3 44 ? 10.687 30.654 7.175 1.000 41.064 44 ALA LLL CA 1
ATOM 3917 C C . ALA C 3 44 ? 12.135 30.201 7.038 1.000 39.290 44 ALA LLL C 1
ATOM 3918 O O . ALA C 3 44 ? 12.607 30.004 5.923 1.000 39.266 44 ALA LLL O 1
ATOM 3925 N N . PRO C 3 45 ? 12.884 30.028 8.152 1.000 37.865 45 PRO LLL N 1
ATOM 3926 C CA . PRO C 3 45 ? 14.281 29.615 8.084 1.000 37.162 45 PRO LLL CA 1
ATOM 3927 C C . PRO C 3 45 ? 14.406 28.117 7.785 1.000 37.672 45 PRO LLL C 1
ATOM 3928 O O . PRO C 3 45 ? 13.515 27.375 8.133 1.000 37.748 45 PRO LLL O 1
ATOM 3939 N N . ARG C 3 46 ? 15.510 27.726 7.150 1.000 37.919 46 ARG LLL N 1
ATOM 3940 C CA . ARG C 3 46 ? 15.890 26.308 6.928 1.000 38.728 46 ARG LLL CA 1
ATOM 3941 C C . ARG C 3 46 ? 17.338 26.108 7.378 1.000 37.819 46 ARG LLL C 1
ATOM 3942 O O . ARG C 3 46 ? 18.109 27.086 7.358 1.000 37.534 46 ARG LLL O 1
ATOM 3963 N N . SER C 3 47 ? 17.687 24.889 7.785 1.000 37.456 47 SER LLL N 1
ATOM 3964 C CA . SER C 3 47 ? 19.088 24.493 8.058 1.000 36.879 47 SER LLL CA 1
ATOM 3965 C C . SER C 3 47 ? 19.841 24.533 6.732 1.000 36.956 47 SER LLL C 1
ATOM 3966 O O . SER C 3 47 ? 19.220 24.284 5.699 1.000 37.597 47 SER LLL O 1
ATOM 3974 N N . VAL C 3 48 ? 21.122 24.875 6.773 1.000 37.293 48 VAL LLL N 1
ATOM 3975 C CA . VAL C 3 48 ? 21.981 25.051 5.565 1.000 37.909 48 VAL LLL CA 1
ATOM 3976 C C . VAL C 3 48 ? 23.319 24.343 5.818 1.000 37.093 48 VAL LLL C 1
ATOM 3977 O O . VAL C 3 48 ? 23.796 23.644 4.904 1.000 37.967 48 VAL LLL O 1
ATOM 3990 N N . ILE C 3 49 ? 23.881 24.488 7.021 1.000 36.064 49 ILE LLL N 1
ATOM 3991 C CA . ILE C 3 49 ? 24.942 23.582 7.555 1.000 35.673 49 ILE LLL CA 1
ATOM 3992 C C . ILE C 3 49 ? 24.475 23.043 8.911 1.000 35.222 49 ILE LLL C 1
ATOM 3993 O O . ILE C 3 49 ? 23.838 23.808 9.659 1.000 34.792 49 ILE LLL O 1
ATOM 4009 N N . PHE C 3 50 ? 24.748 21.762 9.182 1.000 35.548 50 PHE LLL N 1
ATOM 4010 C CA . PHE C 3 50 ? 24.528 21.086 10.489 1.000 35.326 50 PHE LLL CA 1
ATOM 4011 C C . PHE C 3 50 ? 25.766 20.243 10.818 1.000 35.145 50 PHE LLL C 1
ATOM 4012 O O . PHE C 3 50 ? 26.543 19.926 9.905 1.000 34.498 50 PHE LLL O 1
ATOM 4029 N N . GLU C 3 51 ? 25.938 19.911 12.100 1.000 35.713 51 GLU LLL N 1
ATOM 4030 C CA . GLU C 3 51 ? 27.120 19.198 12.655 1.000 35.847 51 GLU LLL CA 1
ATOM 4031 C C . GLU C 3 51 ? 28.404 19.829 12.083 1.000 35.994 51 GLU LLL C 1
ATOM 4032 O O . GLU C 3 51 ? 29.259 19.095 11.566 1.000 36.190 51 GLU LLL O 1
ATOM 4044 N N . ASP C 3 52 ? 28.503 21.160 12.147 1.000 36.233 52 ASP LLL N 1
ATOM 4045 C CA . ASP C 3 52 ? 29.727 21.968 11.886 1.000 37.240 52 ASP LLL CA 1
ATOM 4046 C C . ASP C 3 52 ? 29.883 22.280 10.392 1.000 38.678 52 ASP LLL C 1
ATOM 4047 O O . ASP C 3 52 ? 30.099 23.473 10.055 1.000 38.382 52 ASP LLL O 1
ATOM 4056 N N . ASP C 3 53 ? 29.817 21.258 9.535 1.000 39.774 53 ASP LLL N 1
ATOM 4057 C CA . ASP C 3 53 ? 30.291 21.366 8.131 1.000 40.898 53 ASP LLL CA 1
ATOM 4058 C C . ASP C 3 53 ? 29.491 20.470 7.177 1.000 40.835 53 ASP LLL C 1
ATOM 4059 O O . ASP C 3 53 ? 29.971 20.265 6.060 1.000 42.083 53 ASP LLL O 1
ATOM 4068 N N . LYS C 3 54 ? 28.325 19.959 7.572 1.000 40.978 54 LYS LLL N 1
ATOM 4069 C CA . LYS C 3 54 ? 27.548 18.994 6.747 1.000 41.644 54 LYS LLL CA 1
ATOM 4070 C C . LYS C 3 54 ? 26.368 19.723 6.110 1.000 41.383 54 LYS LLL C 1
ATOM 4071 O O . LYS C 3 54 ? 25.749 20.551 6.793 1.000 41.417 54 LYS LLL O 1
ATOM 4090 N N . ARG C 3 55 ? 26.078 19.406 4.850 1.000 41.822 55 ARG LLL N 1
ATOM 4091 C CA . ARG C 3 55 ? 24.999 20.037 4.053 1.000 42.483 55 ARG LLL CA 1
ATOM 4092 C C . ARG C 3 55 ? 23.803 19.095 4.003 1.000 41.939 55 ARG LLL C 1
ATOM 4093 O O . ARG C 3 55 ? 23.942 17.929 3.654 1.000 41.587 55 ARG LLL O 1
ATOM 4114 N N . PRO C 3 56 ? 22.586 19.551 4.372 1.000 42.386 56 PRO LLL N 1
ATOM 4115 C CA . PRO C 3 56 ? 21.370 18.820 4.019 1.000 42.610 56 PRO LLL CA 1
ATOM 4116 C C . PRO C 3 56 ? 21.244 18.695 2.492 1.000 43.322 56 PRO LLL C 1
ATOM 4117 O O . PRO C 3 56 ? 21.864 19.477 1.788 1.000 43.518 56 PRO LLL O 1
ATOM 4128 N N . SER C 3 57 ? 20.452 17.723 2.029 1.000 44.110 57 SE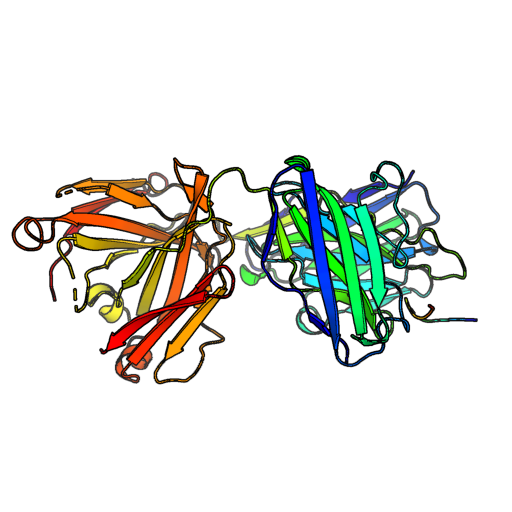R LLL N 1
ATOM 4129 C CA . SER C 3 57 ? 20.168 17.434 0.597 1.000 45.391 57 SER LLL CA 1
ATOM 4130 C C . SER C 3 57 ? 19.693 18.698 -0.126 1.000 45.295 57 SER LLL C 1
ATOM 4131 O O . SER C 3 57 ? 18.799 19.371 0.398 1.000 44.896 57 SER LLL O 1
ATOM 4139 N N . GLY C 3 58 ? 20.278 19.006 -1.284 1.000 45.908 58 GLY LLL N 1
ATOM 4140 C CA . GLY C 3 58 ? 19.846 20.126 -2.141 1.000 46.786 58 GLY LLL CA 1
ATOM 4141 C C . GLY C 3 58 ? 20.382 21.470 -1.677 1.000 46.228 58 GLY LLL C 1
ATOM 4142 O O . GLY C 3 58 ? 19.909 22.496 -2.204 1.000 48.033 58 GLY LLL O 1
ATOM 4146 N N . VAL C 3 59 ? 21.313 21.499 -0.720 1.000 44.663 59 VAL LLL N 1
ATOM 4147 C CA . VAL C 3 59 ? 22.137 22.714 -0.450 1.000 44.423 59 VAL LLL CA 1
ATOM 4148 C C . VAL C 3 59 ? 23.399 22.575 -1.293 1.000 44.647 59 VAL LLL C 1
ATOM 4149 O O . VAL C 3 59 ? 24.092 21.568 -1.183 1.000 44.851 59 VAL LLL O 1
ATOM 4162 N N . PRO C 3 60 ? 23.710 23.541 -2.186 1.000 45.099 60 PRO LLL N 1
ATOM 4163 C CA . PRO C 3 60 ? 24.893 23.447 -3.046 1.000 46.030 60 PRO LLL CA 1
ATOM 4164 C C . PRO C 3 60 ? 26.222 23.452 -2.271 1.000 45.449 60 PRO LLL C 1
ATOM 4165 O O . PRO C 3 60 ? 26.313 24.134 -1.268 1.000 44.613 60 PRO LLL O 1
ATOM 4176 N N . ASP C 3 61 ? 27.230 22.732 -2.777 1.000 46.055 61 ASP LLL N 1
ATOM 4177 C CA . ASP C 3 61 ? 28.542 22.539 -2.099 1.000 45.365 61 ASP LLL CA 1
ATOM 4178 C C . ASP C 3 61 ? 29.308 23.872 -2.010 1.000 45.544 61 ASP LLL C 1
ATOM 4179 O O . ASP C 3 61 ? 30.380 23.878 -1.387 1.000 46.034 61 ASP LLL O 1
ATOM 4188 N N . ARG C 3 62 ? 28.791 24.965 -2.581 1.000 45.769 62 ARG LLL N 1
ATOM 4189 C CA . ARG C 3 62 ? 29.435 26.307 -2.512 1.000 46.038 62 ARG LLL CA 1
ATOM 4190 C C . ARG C 3 62 ? 29.076 27.004 -1.189 1.000 44.487 62 ARG LLL C 1
ATOM 4191 O O . ARG C 3 62 ? 29.745 28.001 -0.850 1.000 43.611 62 ARG LLL O 1
ATOM 4212 N N . LEU C 3 63 ? 28.052 26.514 -0.478 1.000 44.047 63 LEU LLL N 1
ATOM 4213 C CA . LEU C 3 63 ? 27.845 26.780 0.975 1.000 42.590 63 LEU LLL CA 1
ATOM 4214 C C . LEU C 3 63 ? 28.702 25.777 1.745 1.000 40.760 63 LEU LLL C 1
ATOM 4215 O O . LEU C 3 63 ? 28.736 24.617 1.332 1.000 42.295 63 LEU LLL O 1
ATOM 4231 N N . SER C 3 64 ? 29.376 26.224 2.802 1.000 38.654 64 SER LLL N 1
ATOM 4232 C CA . SER C 3 64 ? 30.520 25.520 3.433 1.000 37.542 64 SER LLL CA 1
ATOM 4233 C C . SER C 3 64 ? 30.694 26.008 4.873 1.000 36.575 64 SER LLL C 1
ATOM 4234 O O . SER C 3 64 ? 30.746 27.232 5.083 1.000 37.477 64 SER LLL O 1
ATOM 4242 N N . GLY C 3 65 ? 30.766 25.079 5.827 1.000 35.914 65 GLY LLL N 1
ATOM 4243 C CA . GLY C 3 65 ? 30.932 25.376 7.260 1.000 35.219 65 GLY LLL CA 1
ATOM 4244 C C . GLY C 3 65 ? 32.287 24.923 7.756 1.000 35.351 65 GLY LLL C 1
ATOM 4245 O O . GLY C 3 65 ? 32.682 23.812 7.415 1.000 36.662 65 GLY LLL O 1
ATOM 4249 N N . SER C 3 66 ? 32.975 25.763 8.524 1.000 35.551 66 SER LLL N 1
ATOM 4250 C CA . SER C 3 66 ? 34.291 25.472 9.144 1.000 36.458 66 SER LLL CA 1
ATOM 4251 C C . SER C 3 66 ? 34.243 25.888 10.615 1.000 36.299 66 SER LLL C 1
ATOM 4252 O O . SER C 3 66 ? 33.368 26.708 10.963 1.000 36.426 66 SER LLL O 1
ATOM 4260 N N . THR C 3 67 ? 35.140 25.347 11.442 1.000 36.448 67 THR LLL N 1
ATOM 4261 C CA . THR C 3 67 ? 35.408 25.850 12.816 1.000 36.555 67 THR LLL CA 1
ATOM 4262 C C . THR C 3 67 ? 36.913 26.079 12.967 1.000 37.478 67 THR LLL C 1
ATOM 4263 O O . THR C 3 67 ? 37.677 25.360 12.309 1.000 37.734 67 THR LLL O 1
ATOM 4274 N N . ASP C 3 68 ? 37.287 27.086 13.766 1.000 38.301 68 ASP LLL N 1
ATOM 4275 C CA . ASP C 3 68 ? 38.685 27.497 14.060 1.000 39.401 68 ASP LLL CA 1
ATOM 4276 C C . ASP C 3 68 ? 38.857 27.566 15.581 1.000 39.241 68 ASP LLL C 1
ATOM 4277 O O . ASP C 3 68 ? 38.318 28.501 16.195 1.000 39.169 68 ASP LLL O 1
ATOM 4286 N N . PHE C 3 69 ? 39.586 26.611 16.159 1.000 39.861 69 PHE LLL N 1
ATOM 4287 C CA . PHE C 3 69 ? 39.861 26.515 17.616 1.000 40.568 69 PHE LLL CA 1
ATOM 4288 C C . PHE C 3 69 ? 40.663 27.740 18.085 1.000 42.296 69 PHE LLL C 1
ATOM 4289 O O . PHE C 3 69 ? 40.380 28.226 19.196 1.000 43.077 69 PHE LLL O 1
ATOM 4306 N N . SER C 3 70 ? 41.579 28.267 17.261 1.000 43.609 70 SER LLL N 1
ATOM 4307 C CA . SER C 3 70 ? 42.477 29.402 17.621 1.000 44.937 70 SER LLL CA 1
ATOM 4308 C C . SER C 3 70 ? 41.672 30.666 17.973 1.000 44.056 70 SER LLL C 1
ATOM 4309 O O . SER C 3 70 ? 42.000 31.304 18.990 1.000 44.233 70 SER LLL O 1
ATOM 4317 N N . SER C 3 71 ? 40.672 31.031 17.164 1.000 43.010 71 SER LLL N 1
ATOM 4318 C CA . SER C 3 71 ? 39.831 32.247 17.350 1.000 42.038 71 SER LLL CA 1
ATOM 4319 C C . SER C 3 71 ? 38.495 31.889 18.029 1.000 40.780 71 SER LLL C 1
ATOM 4320 O O . SER C 3 71 ? 37.671 32.811 18.225 1.000 39.846 71 SER LLL O 1
ATOM 4328 N N . ASN C 3 72 ? 38.298 30.609 18.379 1.000 40.136 72 ASN LLL N 1
ATOM 4329 C CA . ASN C 3 72 ? 37.085 30.066 19.056 1.000 38.836 72 ASN LLL CA 1
ATOM 4330 C C . ASN C 3 72 ? 35.843 30.481 18.260 1.000 38.068 72 ASN LLL C 1
ATOM 4331 O O . ASN C 3 72 ? 34.905 31.047 18.860 1.000 38.718 72 ASN LLL O 1
ATOM 4342 N N . SER C 3 73 ? 35.846 30.215 16.953 1.000 37.319 73 SER LLL N 1
ATOM 4343 C CA . SER C 3 73 ? 34.799 30.664 16.002 1.000 36.499 73 SER LLL CA 1
ATOM 4344 C C . SER C 3 73 ? 34.442 29.534 15.044 1.000 35.475 73 SER LLL C 1
ATOM 4345 O O . SER C 3 73 ? 35.314 28.698 14.756 1.000 35.436 73 SER LLL O 1
ATOM 4353 N N . ALA C 3 74 ? 33.199 29.543 14.572 1.000 34.572 74 ALA LLL N 1
ATOM 4354 C CA . ALA C 3 74 ? 32.737 28.809 13.375 1.000 33.976 74 ALA LLL CA 1
ATOM 4355 C C . ALA C 3 74 ? 32.447 29.846 12.292 1.000 33.534 74 ALA LLL C 1
ATOM 4356 O O . ALA C 3 74 ? 32.267 31.019 12.647 1.000 33.598 74 ALA LLL O 1
ATOM 4363 N N . SER C 3 75 ? 32.429 29.423 11.029 1.000 33.517 75 SER LLL N 1
ATOM 4364 C CA . SER C 3 75 ? 32.202 30.286 9.841 1.000 33.143 75 SER LLL CA 1
ATOM 4365 C C . SER C 3 75 ? 31.320 29.560 8.831 1.000 33.002 75 SER LLL C 1
ATOM 4366 O O . SER C 3 75 ? 31.555 28.369 8.572 1.000 32.796 75 SER LLL O 1
ATOM 4374 N N . LEU C 3 76 ? 30.361 30.288 8.274 1.000 33.373 76 LEU LLL N 1
ATOM 4375 C CA . LEU C 3 76 ? 29.654 29.942 7.019 1.000 33.806 76 LEU LLL CA 1
ATOM 4376 C C . LEU C 3 76 ? 30.372 30.674 5.882 1.000 34.147 76 LEU LLL C 1
ATOM 4377 O O . LEU C 3 76 ? 30.557 31.886 6.012 1.000 33.111 76 LEU LLL O 1
ATOM 4393 N N . THR C 3 77 ? 30.810 29.950 4.850 1.000 35.312 77 THR LLL N 1
ATOM 4394 C CA . THR C 3 77 ? 31.411 30.513 3.612 1.000 36.714 77 THR LLL CA 1
ATOM 4395 C C . THR C 3 77 ? 30.493 30.197 2.428 1.000 37.988 77 THR LLL C 1
ATOM 4396 O O . THR C 3 77 ? 30.032 29.039 2.333 1.000 37.699 77 THR LLL O 1
ATOM 4407 N N . ILE C 3 78 ? 30.240 31.191 1.570 1.000 39.064 78 ILE LLL N 1
ATOM 4408 C CA . ILE C 3 78 ? 29.408 31.052 0.340 1.000 40.383 78 ILE LLL CA 1
ATOM 4409 C C . ILE C 3 78 ? 30.217 31.570 -0.854 1.000 42.723 78 ILE LLL C 1
ATOM 4410 O O . ILE C 3 78 ? 30.435 32.795 -0.926 1.000 43.241 78 ILE LLL O 1
ATOM 4426 N N . SER C 3 79 ? 30.641 30.668 -1.747 1.000 44.618 79 SER LLL N 1
ATOM 4427 C CA . SER C 3 79 ? 31.370 30.980 -3.004 1.000 46.802 79 SER LLL CA 1
ATOM 4428 C C . SER C 3 79 ? 30.370 31.284 -4.121 1.000 48.620 79 SER LLL C 1
ATOM 4429 O O . SER C 3 79 ? 29.269 30.697 -4.095 1.000 49.591 79 SER LLL O 1
ATOM 4437 N N . GLY C 3 80 ? 30.752 32.151 -5.065 1.000 49.828 80 GLY LLL N 1
ATOM 4438 C CA . GLY C 3 80 ? 29.934 32.506 -6.240 1.000 50.571 80 GLY LLL CA 1
ATOM 4439 C C . GLY C 3 80 ? 28.527 32.897 -5.831 1.000 49.769 80 GLY LLL C 1
ATOM 4440 O O . GLY C 3 80 ? 27.584 32.163 -6.189 1.000 50.459 80 GLY LLL O 1
ATOM 4444 N N . LEU C 3 81 ? 28.399 34.002 -5.091 1.000 48.704 81 LEU LLL N 1
ATOM 4445 C CA . LEU C 3 81 ? 27.110 34.552 -4.599 1.000 48.045 81 LEU LLL CA 1
ATOM 4446 C C . LEU C 3 81 ? 26.140 34.705 -5.772 1.000 49.937 81 LEU LLL C 1
ATOM 4447 O O . LEU C 3 81 ? 26.567 35.196 -6.831 1.000 51.451 81 LEU LLL O 1
ATOM 4463 N N . GLU C 3 82 ? 24.888 34.288 -5.573 1.000 50.874 82 GLU LLL N 1
ATOM 4464 C CA . GLU C 3 82 ? 23.726 34.595 -6.450 1.000 52.799 82 GLU LLL CA 1
ATOM 4465 C C . GLU C 3 82 ? 22.727 35.421 -5.635 1.000 51.892 82 GLU LLL C 1
ATOM 4466 O O . GLU C 3 82 ? 22.844 35.407 -4.401 1.000 51.314 82 GLU LLL O 1
ATOM 4478 N N . SER C 3 83 ? 21.786 36.106 -6.289 1.000 52.528 83 SER LLL N 1
ATOM 4479 C CA . SER C 3 83 ? 20.732 36.930 -5.633 1.000 51.945 83 SER LLL CA 1
ATOM 4480 C C . SER C 3 83 ? 20.051 36.134 -4.511 1.000 51.173 83 SER LLL C 1
ATOM 4481 O O . SER C 3 83 ? 19.804 36.728 -3.441 1.000 50.303 83 SER LLL O 1
ATOM 4489 N N . GLU C 3 84 ? 19.767 34.847 -4.760 1.000 51.904 84 GLU LLL N 1
ATOM 4490 C CA . GLU C 3 84 ? 18.977 33.944 -3.876 1.000 51.397 84 GLU LLL CA 1
ATOM 4491 C C . GLU C 3 84 ? 19.643 33.854 -2.496 1.000 48.717 84 GLU LLL C 1
ATOM 4492 O O . GLU C 3 84 ? 18.930 33.567 -1.515 1.000 48.078 84 GLU LLL O 1
ATOM 4504 N N . ASP C 3 85 ? 20.958 34.075 -2.430 1.000 47.103 85 ASP LLL N 1
ATOM 4505 C CA . ASP C 3 85 ? 21.772 33.969 -1.190 1.000 45.077 85 ASP LLL CA 1
ATOM 4506 C C . ASP C 3 85 ? 21.557 35.189 -0.291 1.000 44.061 85 ASP LLL C 1
ATOM 4507 O O . ASP C 3 85 ? 21.970 35.116 0.877 1.000 43.889 85 ASP LLL O 1
ATOM 4516 N N . GLU C 3 86 ? 20.956 36.269 -0.797 1.000 44.357 86 GLU LLL N 1
ATOM 4517 C CA . GLU C 3 86 ? 20.563 37.420 0.055 1.000 43.519 86 GLU LLL CA 1
ATOM 4518 C C . GLU C 3 86 ? 19.538 36.926 1.078 1.000 42.314 86 GLU LLL C 1
ATOM 4519 O O . GLU C 3 86 ? 18.465 36.440 0.662 1.000 42.707 86 GLU LLL O 1
ATOM 4531 N N . ALA C 3 87 ? 19.877 37.046 2.362 1.000 40.391 87 ALA LLL N 1
ATOM 4532 C CA . ALA C 3 87 ? 19.196 36.365 3.481 1.000 39.369 87 ALA LLL CA 1
ATOM 4533 C C . ALA C 3 87 ? 19.845 36.755 4.810 1.000 38.276 87 ALA LLL C 1
ATOM 4534 O O . ALA C 3 87 ? 20.958 37.318 4.793 1.000 38.428 87 ALA LLL O 1
ATOM 4541 N N . ASP C 3 88 ? 19.159 36.457 5.916 1.000 37.264 88 ASP LLL N 1
ATOM 4542 C CA . ASP C 3 88 ? 19.714 36.512 7.292 1.000 35.774 88 ASP LLL CA 1
ATOM 4543 C C . ASP C 3 88 ? 20.273 35.127 7.614 1.000 34.682 88 ASP LLL C 1
ATOM 4544 O O . ASP C 3 88 ? 19.575 34.136 7.332 1.000 35.166 88 ASP LLL O 1
ATOM 4553 N N . TYR C 3 89 ? 21.495 35.067 8.145 1.000 33.219 89 TYR LLL N 1
ATOM 4554 C CA . TYR C 3 89 ? 22.182 33.807 8.512 1.000 32.581 89 TYR LLL CA 1
ATOM 4555 C C . TYR C 3 89 ? 22.445 33.825 10.011 1.000 32.137 89 TYR LLL C 1
ATOM 4556 O O . TYR C 3 89 ? 22.973 34.828 10.501 1.000 32.680 89 TYR LLL O 1
ATOM 4574 N N . TYR C 3 90 ? 22.033 32.760 10.696 1.000 32.228 90 TYR LLL N 1
ATOM 4575 C CA . TYR C 3 90 ? 22.210 32.543 12.152 1.000 32.277 90 TYR LLL CA 1
ATOM 4576 C C . TYR C 3 90 ? 23.049 31.285 12.355 1.000 32.994 90 TYR LLL C 1
ATOM 4577 O O . TYR C 3 90 ? 22.744 30.268 11.698 1.000 33.152 90 TYR LLL O 1
ATOM 4595 N N . CYS C 3 91 ? 24.056 31.359 13.229 1.000 33.938 91 CYS LLL N 1
ATOM 4596 C CA . CYS C 3 91 ? 24.700 30.176 13.856 1.000 34.826 91 CYS LLL CA 1
ATOM 4597 C C . CYS C 3 91 ? 23.874 29.748 15.073 1.000 33.614 91 CYS LLL C 1
ATOM 4598 O O . CYS C 3 91 ? 23.252 30.604 15.712 1.000 32.569 91 CYS LLL O 1
ATOM 4605 N N . GLN C 3 92 ? 23.848 28.448 15.341 1.000 33.473 92 GLN LLL N 1
ATOM 4606 C CA . GLN C 3 92 ? 23.204 27.838 16.529 1.000 33.427 92 GLN LLL CA 1
ATOM 4607 C C . GLN C 3 92 ? 24.181 26.813 17.096 1.000 33.074 92 GLN LLL C 1
ATOM 4608 O O . GLN C 3 92 ? 24.773 26.078 16.291 1.000 32.870 92 GLN LLL O 1
ATOM 4622 N N . SER C 3 93 ? 24.372 26.805 18.415 1.000 33.129 93 SER LLL N 1
ATOM 4623 C CA . SER C 3 93 ? 25.090 25.732 19.150 1.000 33.139 93 SER LLL CA 1
ATOM 4624 C C . SER C 3 93 ? 24.433 25.508 20.517 1.000 32.977 93 SER LLL C 1
ATOM 4625 O O . SER C 3 93 ? 23.421 26.173 20.813 1.000 32.692 93 SER LLL O 1
ATOM 4633 N N . TYR C 3 94 ? 24.994 24.600 21.316 1.000 33.098 94 TYR LLL N 1
ATOM 4634 C CA . TYR C 3 94 ? 24.382 24.106 22.576 1.000 33.526 94 TYR LLL CA 1
ATOM 4635 C C . TYR C 3 94 ? 25.224 24.520 23.784 1.000 33.941 94 TYR LLL C 1
ATOM 4636 O O . TYR C 3 94 ? 26.464 24.571 23.684 1.000 33.759 94 TYR LLL O 1
ATOM 4654 N N . TYR C 3 95 ? 24.543 24.805 24.895 1.000 35.032 95 TYR LLL N 1
ATOM 4655 C CA . TYR C 3 95 ? 25.130 24.944 26.251 1.000 36.215 95 TYR LLL CA 1
ATOM 4656 C C . TYR C 3 95 ? 24.160 24.315 27.256 1.000 37.534 95 TYR LLL C 1
ATOM 4657 O O . TYR C 3 95 ? 23.008 24.759 27.314 1.000 37.036 95 TYR LLL O 1
ATOM 4675 N N . ARG C 3 96 ? 24.610 23.289 27.988 1.000 39.687 96 ARG LLL N 1
ATOM 4676 C CA . ARG C 3 96 ? 23.809 22.538 28.997 1.000 41.631 96 ARG LLL CA 1
ATOM 4677 C C . ARG C 3 96 ? 22.548 21.959 28.339 1.000 40.580 96 ARG LLL C 1
ATOM 4678 O O . ARG C 3 96 ? 21.494 21.963 28.998 1.000 41.788 96 ARG LLL O 1
ATOM 4699 N N . GLY C 3 97 ? 22.646 21.498 27.085 1.000 38.504 97 GLY LLL N 1
ATOM 4700 C CA . GLY C 3 97 ? 21.532 20.910 26.313 1.000 37.293 97 GLY LLL CA 1
ATOM 4701 C C . GLY C 3 97 ? 20.652 21.953 25.638 1.000 36.268 97 GLY LLL C 1
ATOM 4702 O O . GLY C 3 97 ? 19.798 21.563 24.824 1.000 36.162 97 GLY LLL O 1
ATOM 4706 N N . ASP C 3 98 ? 20.834 23.234 25.961 1.000 35.645 98 ASP LLL N 1
ATOM 4707 C CA . ASP C 3 98 ? 19.985 24.350 25.469 1.000 35.256 98 ASP LLL CA 1
ATOM 4708 C C . ASP C 3 98 ? 20.613 24.962 24.217 1.000 33.679 98 ASP LLL C 1
ATOM 4709 O O . ASP C 3 98 ? 21.839 24.937 24.098 1.000 33.306 98 ASP LLL O 1
ATOM 4718 N N . TRP C 3 99 ? 19.791 25.527 23.341 1.000 33.261 99 TRP LLL N 1
ATOM 4719 C CA . TRP C 3 99 ? 20.240 26.268 22.133 1.000 32.446 99 TRP LLL CA 1
ATOM 4720 C C . TRP C 3 99 ? 20.788 27.639 22.540 1.000 32.108 99 TRP LLL C 1
ATOM 4721 O O . TRP C 3 99 ? 20.223 28.259 23.453 1.000 32.316 99 TRP LLL O 1
ATOM 4742 N N . VAL C 3 100 ? 21.856 28.077 21.879 1.000 31.838 100 VAL LLL N 1
ATOM 4743 C CA . VAL C 3 100 ? 22.313 29.497 21.847 1.000 31.925 100 VAL LLL CA 1
ATOM 4744 C C . VAL C 3 100 ? 22.318 29.930 20.378 1.000 31.832 100 VAL LLL C 1
ATOM 4745 O O . VAL C 3 100 ? 22.784 29.132 19.530 1.000 32.083 100 VAL LLL O 1
ATOM 4758 N N . LEU C 3 101 ? 21.793 31.122 20.091 1.000 31.771 101 LEU LLL N 1
ATOM 4759 C CA . LEU C 3 101 ? 21.697 31.686 18.719 1.000 31.544 101 LEU LLL CA 1
ATOM 4760 C C . LEU C 3 101 ? 22.480 33.000 18.660 1.000 31.503 101 LEU LLL C 1
ATOM 4761 O O . LEU C 3 101 ? 22.432 33.776 19.643 1.000 31.790 101 LEU LLL O 1
ATOM 4777 N N . GLY C 3 102 ? 23.180 33.231 17.549 1.000 30.917 102 GLY LLL N 1
ATOM 4778 C CA . GLY C 3 102 ? 23.749 34.544 17.214 1.000 30.620 102 GLY LLL CA 1
ATOM 4779 C C . GLY C 3 102 ? 22.630 35.517 16.903 1.000 30.490 102 GLY LLL C 1
ATOM 4780 O O . GLY C 3 102 ? 21.500 35.050 16.631 1.000 31.424 102 GLY LLL O 1
ATOM 4784 N N . GLY C 3 103 ? 22.920 36.817 16.944 1.000 29.653 103 GLY LLL N 1
ATOM 4785 C CA . GLY C 3 103 ? 21.944 37.883 16.661 1.000 29.253 103 GLY LLL CA 1
ATOM 4786 C 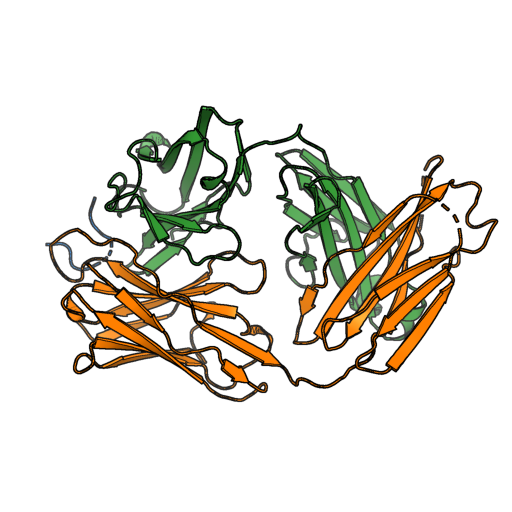C . GLY C 3 103 ? 21.569 37.927 15.196 1.000 28.959 103 GLY LLL C 1
ATOM 4787 O O . GLY C 3 103 ? 20.651 38.688 14.857 1.000 29.119 103 GLY LLL O 1
ATOM 4791 N N . GLY C 3 104 ? 22.262 37.154 14.355 1.000 29.167 104 GLY LLL N 1
ATOM 4792 C CA . GLY C 3 104 ? 22.024 37.096 12.902 1.000 29.781 104 GLY LLL CA 1
ATOM 4793 C C . GLY C 3 104 ? 22.877 38.102 12.147 1.000 30.509 104 GLY LLL C 1
ATOM 4794 O O . GLY C 3 104 ? 23.185 39.178 12.706 1.000 30.917 104 GLY LLL O 1
ATOM 4798 N N . THR C 3 105 ? 23.254 37.740 10.919 1.000 31.330 105 THR LLL N 1
ATOM 4799 C CA . THR C 3 105 ? 23.993 38.568 9.933 1.000 31.713 105 THR LLL CA 1
ATOM 4800 C C . THR C 3 105 ? 23.129 38.678 8.679 1.000 32.304 105 THR LLL C 1
ATOM 4801 O O . THR C 3 105 ? 22.513 37.662 8.318 1.000 32.546 105 THR LLL O 1
ATOM 4812 N N . LYS C 3 106 ? 23.070 39.847 8.044 1.000 32.836 106 LYS LLL N 1
ATOM 4813 C CA . LYS C 3 106 ? 22.441 39.964 6.707 1.000 34.063 106 LYS LLL CA 1
ATOM 4814 C C . LYS C 3 106 ? 23.550 39.942 5.653 1.000 35.196 106 LYS LLL C 1
ATOM 4815 O O . LYS C 3 106 ? 24.367 40.896 5.612 1.000 35.499 106 LYS LLL O 1
ATOM 4834 N N . LEU C 3 107 ? 23.574 38.870 4.855 1.000 35.506 107 LEU LLL N 1
ATOM 4835 C CA . LEU C 3 107 ? 24.366 38.774 3.608 1.000 36.263 107 LEU LLL CA 1
ATOM 4836 C C . LEU C 3 107 ? 23.628 39.569 2.528 1.000 37.281 107 LEU LLL C 1
ATOM 4837 O O . LEU C 3 107 ? 22.543 39.127 2.115 1.000 37.970 107 LEU LLL O 1
ATOM 4853 N N . THR C 3 108 ? 24.185 40.712 2.118 1.000 37.694 108 THR LLL N 1
ATOM 4854 C CA . THR C 3 108 ? 23.674 41.550 1.004 1.000 38.311 108 THR LLL CA 1
ATOM 4855 C C . THR C 3 108 ? 24.479 41.214 -0.256 1.000 38.930 108 THR LLL C 1
ATOM 4856 O O . THR C 3 108 ? 25.717 41.310 -0.206 1.000 38.534 108 THR LLL O 1
ATOM 4867 N N . VAL C 3 109 ? 23.790 40.795 -1.322 1.000 39.355 109 VAL LLL N 1
ATOM 4868 C CA . VAL C 3 109 ? 24.355 40.664 -2.696 1.000 40.378 109 VAL LLL CA 1
ATOM 4869 C C . VAL C 3 109 ? 24.169 42.012 -3.402 1.000 40.987 109 VAL LLL C 1
ATOM 4870 O O . VAL C 3 109 ? 23.015 42.376 -3.708 1.000 41.377 109 VAL LLL O 1
ATOM 4883 N N . LEU C 3 110 ? 25.279 42.709 -3.650 1.000 40.945 110 LEU LLL N 1
ATOM 4884 C CA . LEU C 3 110 ? 25.309 44.134 -4.063 1.000 41.559 110 LEU LLL CA 1
ATOM 4885 C C . LEU C 3 110 ? 24.836 44.266 -5.518 1.000 42.929 110 LEU LLL C 1
ATOM 4886 O O . LEU C 3 110 ? 25.500 43.707 -6.411 1.000 44.604 110 LEU LLL O 1
ATOM 4902 N N . GLY C 3 111 ? 23.726 44.974 -5.739 1.000 42.656 111 GLY LLL N 1
ATOM 4903 C CA . GLY C 3 111 ? 23.221 45.335 -7.078 1.000 43.919 111 GLY LLL CA 1
ATOM 4904 C C . GLY C 3 111 ? 23.399 46.816 -7.369 1.000 44.416 111 GLY LLL C 1
ATOM 4905 O O . GLY C 3 111 ? 22.913 47.264 -8.421 1.000 45.933 111 GLY LLL O 1
ATOM 4909 N N . GLN C 3 112 ? 24.055 47.550 -6.464 1.000 43.388 112 GLN LLL N 1
ATOM 4910 C CA . GLN C 3 112 ? 24.335 49.007 -6.578 1.000 43.430 112 GLN LLL CA 1
ATOM 4911 C C . GLN C 3 112 ? 25.468 49.366 -5.619 1.000 42.289 112 GLN LLL C 1
ATOM 4912 O O . GLN C 3 112 ? 25.767 48.606 -4.705 1.000 40.615 112 GLN LLL O 1
ATOM 4926 N N . PRO C 3 113 ? 26.152 50.518 -5.806 1.000 43.106 113 PRO LLL N 1
ATOM 4927 C CA . PRO C 3 113 ? 27.228 50.929 -4.904 1.000 42.585 113 PRO LLL CA 1
ATOM 4928 C C . PRO C 3 113 ? 26.738 51.203 -3.475 1.000 40.998 113 PRO LLL C 1
ATOM 4929 O O . PRO C 3 113 ? 25.585 51.571 -3.298 1.000 40.168 113 PRO LLL O 1
ATOM 4940 N N . LYS C 3 114 ? 27.632 51.036 -2.498 1.000 40.547 114 LYS LLL N 1
ATOM 4941 C CA . LYS C 3 114 ? 27.360 51.352 -1.073 1.000 39.428 114 LYS LLL CA 1
ATOM 4942 C C . LYS C 3 114 ? 26.880 52.801 -0.980 1.000 38.935 114 LYS LLL C 1
ATOM 4943 O O . LYS C 3 114 ? 27.295 53.633 -1.813 1.000 40.110 114 LYS LLL O 1
ATOM 4962 N N . SER C 3 115 ? 26.027 53.074 0.002 1.000 37.243 115 SER LLL N 1
ATOM 4963 C CA . SER C 3 115 ? 25.402 54.396 0.246 1.000 36.688 115 SER LLL CA 1
ATOM 4964 C C . SER C 3 115 ? 25.313 54.611 1.757 1.000 34.888 115 SER LLL C 1
ATOM 4965 O O . SER C 3 115 ? 24.674 53.792 2.425 1.000 34.406 115 SER LLL O 1
ATOM 4973 N N . SER C 3 116 ? 25.995 55.632 2.275 1.000 34.628 116 SER LLL N 1
ATOM 4974 C CA . SER C 3 116 ? 26.000 56.001 3.714 1.000 33.474 116 SER LLL CA 1
ATOM 4975 C C . SER C 3 116 ? 24.677 56.670 4.065 1.000 32.596 116 SER LLL C 1
ATOM 4976 O O . SER C 3 116 ? 24.132 57.444 3.287 1.000 32.754 116 SER LLL O 1
ATOM 4984 N N . PRO C 3 117 ? 24.114 56.397 5.255 1.000 31.763 117 PRO LLL N 1
ATOM 4985 C CA . PRO C 3 117 ? 22.821 56.969 5.622 1.000 31.596 117 PRO LLL CA 1
ATOM 4986 C C . PRO C 3 117 ? 22.885 58.493 5.804 1.000 31.814 117 PRO LLL C 1
ATOM 4987 O O . PRO C 3 117 ? 23.856 58.970 6.354 1.000 31.352 117 PRO LLL O 1
ATOM 4998 N N . SER C 3 118 ? 21.863 59.202 5.314 1.000 32.490 118 SER LLL N 1
ATOM 4999 C CA . SER C 3 118 ? 21.487 60.573 5.752 1.000 32.760 118 SER LLL CA 1
ATOM 5000 C C . SER C 3 118 ? 20.669 60.465 7.040 1.000 31.734 118 SER LLL C 1
ATOM 5001 O O . SER C 3 118 ? 19.691 59.683 7.056 1.000 31.043 118 SER LLL O 1
ATOM 5009 N N . VAL C 3 119 ? 21.061 61.217 8.072 1.000 31.501 119 VAL LLL N 1
ATOM 5010 C CA . VAL C 3 119 ? 20.478 61.122 9.443 1.000 30.933 119 VAL LLL CA 1
ATOM 5011 C C . VAL C 3 119 ? 20.017 62.503 9.899 1.000 30.983 119 VAL LLL C 1
ATOM 5012 O O . VAL C 3 119 ? 20.845 63.428 9.875 1.000 31.271 119 VAL LLL O 1
ATOM 5025 N N . THR C 3 120 ? 18.760 62.602 10.333 1.000 31.037 120 THR LLL N 1
ATOM 5026 C CA . THR C 3 120 ? 18.175 63.795 10.998 1.000 31.233 120 THR LLL CA 1
ATOM 5027 C C . THR C 3 120 ? 17.584 63.385 12.348 1.000 30.888 120 THR LLL C 1
ATOM 5028 O O . THR C 3 120 ? 16.811 62.403 12.382 1.000 30.393 120 THR LLL O 1
ATOM 5039 N N . LEU C 3 121 ? 17.937 64.114 13.408 1.000 30.916 121 LEU LLL N 1
ATOM 5040 C CA . LEU C 3 121 ? 17.339 63.961 14.756 1.000 31.018 121 LEU LLL CA 1
ATOM 5041 C C . LEU C 3 121 ? 16.332 65.088 14.967 1.000 31.905 121 LEU LLL C 1
ATOM 5042 O O . LEU C 3 121 ? 16.709 66.247 14.793 1.000 32.481 121 LEU LLL O 1
ATOM 5058 N N . PHE C 3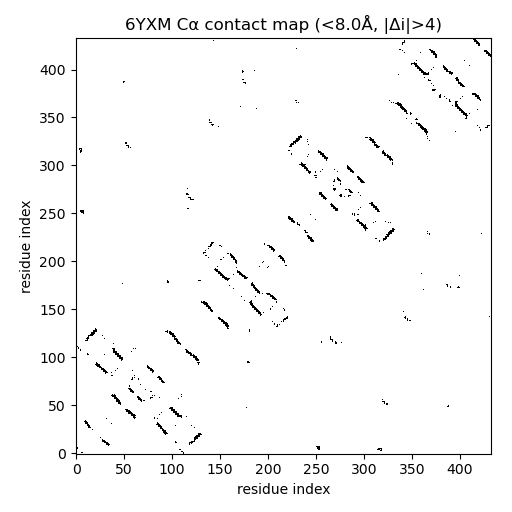 122 ? 15.099 64.759 15.337 1.000 32.828 122 PHE LLL N 1
ATOM 5059 C CA . PHE C 3 122 ? 14.055 65.759 15.667 1.000 33.757 122 PHE LLL CA 1
ATOM 5060 C C . PHE C 3 122 ? 13.806 65.764 17.170 1.000 33.908 122 PHE LLL C 1
ATOM 5061 O O . PHE C 3 122 ? 13.660 64.708 17.781 1.000 33.419 122 PHE LLL O 1
ATOM 5078 N N . PRO C 3 123 ? 13.743 66.952 17.813 1.000 34.489 123 PRO LLL N 1
ATOM 5079 C CA . PRO C 3 123 ? 13.266 67.047 19.190 1.000 34.921 123 PRO LLL CA 1
ATOM 5080 C C . PRO C 3 123 ? 11.773 66.754 19.266 1.000 35.388 123 PRO LLL C 1
ATOM 5081 O O . PRO C 3 123 ? 11.113 66.608 18.245 1.000 35.482 123 PRO LLL O 1
ATOM 5092 N N . PRO C 3 124 ? 11.186 66.657 20.477 1.000 36.402 124 PRO LLL N 1
ATOM 5093 C CA . PRO C 3 124 ? 9.746 66.482 20.605 1.000 37.239 124 PRO LLL CA 1
ATOM 5094 C C . PRO C 3 124 ? 9.070 67.810 20.266 1.000 37.935 124 PRO LLL C 1
ATOM 5095 O O . PRO C 3 124 ? 9.710 68.823 20.355 1.000 38.190 124 PRO LLL O 1
ATOM 5106 N N . SER C 3 125 ? 7.801 67.767 19.881 1.000 39.502 125 SER LLL N 1
ATOM 5107 C CA . SER C 3 125 ? 6.943 68.969 19.738 1.000 40.195 125 SER LLL CA 1
ATOM 5108 C C . SER C 3 125 ? 6.585 69.472 21.136 1.000 41.231 125 SER LLL C 1
ATOM 5109 O O . SER C 3 125 ? 6.529 68.641 22.062 1.000 41.430 125 SER LLL O 1
ATOM 5117 N N . SER C 3 126 ? 6.367 70.778 21.287 1.000 42.561 126 SER LLL N 1
ATOM 5118 C CA . SER C 3 126 ? 5.820 71.378 22.531 1.000 44.095 126 SER LLL CA 1
ATOM 5119 C C . SER C 3 126 ? 4.384 70.875 22.720 1.000 45.970 126 SER LLL C 1
ATOM 5120 O O . SER C 3 126 ? 4.012 70.615 23.876 1.000 48.262 126 SER LLL O 1
ATOM 5128 N N . GLU C 3 127 ? 3.633 70.716 21.620 1.000 46.748 127 GLU LLL N 1
ATOM 5129 C CA . GLU C 3 127 ? 2.286 70.072 21.579 1.000 47.798 127 GLU LLL CA 1
ATOM 5130 C C . GLU C 3 127 ? 2.331 68.744 22.337 1.000 46.881 127 GLU LLL C 1
ATOM 5131 O O . GLU C 3 127 ? 1.536 68.574 23.264 1.000 48.225 127 GLU LLL O 1
ATOM 5143 N N . GLU C 3 128 ? 3.243 67.850 21.954 1.000 45.439 128 GLU LLL N 1
ATOM 5144 C CA . GLU C 3 128 ? 3.385 66.491 22.539 1.000 45.235 128 GLU LLL CA 1
ATOM 5145 C C . GLU C 3 128 ? 3.703 66.596 24.034 1.000 45.217 128 GLU LLL C 1
ATOM 5146 O O . GLU C 3 128 ? 3.140 65.789 24.805 1.000 46.274 128 GLU LLL O 1
ATOM 5158 N N . LEU C 3 129 ? 4.576 67.537 24.418 1.000 44.046 129 LEU LLL N 1
ATOM 5159 C CA . LEU C 3 129 ? 5.120 67.672 25.799 1.000 43.634 129 LEU LLL CA 1
ATOM 5160 C C . LEU C 3 129 ? 3.983 68.012 26.766 1.000 44.188 129 LEU LLL C 1
ATOM 5161 O O . LEU C 3 129 ? 4.086 67.645 27.948 1.000 44.212 129 LEU LLL O 1
ATOM 5177 N N . GLU C 3 130 ? 2.929 68.661 26.267 1.000 44.305 130 GLU LLL N 1
ATOM 5178 C CA . GLU C 3 130 ? 1.754 69.091 27.068 1.000 45.521 130 GLU LLL CA 1
ATOM 5179 C C . GLU C 3 130 ? 0.892 67.876 27.443 1.000 46.104 130 GLU LLL C 1
ATOM 5180 O O . GLU C 3 130 ? -0.055 68.069 28.225 1.000 47.140 130 GLU LLL O 1
ATOM 5192 N N . THR C 3 131 ? 1.217 66.679 26.936 1.000 45.356 131 THR LLL N 1
ATOM 5193 C CA . THR C 3 131 ? 0.549 65.397 27.292 1.000 46.474 131 THR LLL CA 1
ATOM 5194 C C . THR C 3 131 ? 1.492 64.496 28.105 1.000 46.485 131 THR LLL C 1
ATOM 5195 O O . THR C 3 131 ? 1.225 63.279 28.147 1.000 46.427 131 THR LLL O 1
ATOM 5206 N N . ASN C 3 132 ? 2.525 65.073 28.734 1.000 46.468 132 ASN LLL N 1
ATOM 5207 C CA . ASN C 3 132 ? 3.504 64.391 29.629 1.000 47.060 132 ASN LLL CA 1
ATOM 5208 C C . ASN C 3 132 ? 4.313 63.343 28.843 1.000 45.720 132 ASN LLL C 1
ATOM 5209 O O . ASN C 3 132 ? 4.864 62.441 29.492 1.000 45.434 132 ASN LLL O 1
ATOM 5220 N N . LYS C 3 133 ? 4.410 63.479 27.512 1.000 45.067 133 LYS LLL N 1
ATOM 5221 C CA . LYS C 3 133 ? 5.148 62.567 26.589 1.000 43.876 133 LYS LLL CA 1
ATOM 5222 C C . LYS C 3 133 ? 6.161 63.378 25.771 1.000 42.075 133 LYS LLL C 1
ATOM 5223 O O . LYS C 3 133 ? 5.872 64.547 25.456 1.000 41.629 133 LYS LLL O 1
ATOM 5242 N N . ALA C 3 134 ? 7.300 62.770 25.433 1.000 40.737 134 ALA LLL N 1
ATOM 5243 C CA . ALA C 3 134 ? 8.377 63.369 24.607 1.000 39.518 134 ALA LLL CA 1
ATOM 5244 C C . ALA C 3 134 ? 8.995 62.288 23.718 1.000 38.474 134 ALA LLL C 1
ATOM 5245 O O . ALA C 3 134 ? 9.703 61.411 24.256 1.000 38.704 134 ALA LLL O 1
ATOM 5252 N N . THR C 3 135 ? 8.727 62.345 22.411 1.000 37.374 135 THR LLL N 1
ATOM 5253 C CA . THR C 3 135 ? 9.236 61.378 21.409 1.000 36.009 135 THR LLL CA 1
ATOM 5254 C C . THR C 3 135 ? 10.273 62.089 20.546 1.000 34.712 135 THR LLL C 1
ATOM 5255 O O . THR C 3 135 ? 9.879 62.984 19.780 1.000 34.870 135 THR LLL O 1
ATOM 5266 N N . LEU C 3 136 ? 11.546 61.727 20.704 1.000 34.173 136 LEU LLL N 1
ATOM 5267 C CA . LEU C 3 136 ? 12.630 62.116 19.764 1.000 33.835 136 LEU LLL CA 1
ATOM 5268 C C . LEU C 3 136 ? 12.548 61.185 18.553 1.000 33.792 136 LEU LLL C 1
ATOM 5269 O O . LEU C 3 136 ? 12.234 60.007 18.748 1.000 34.027 136 LEU LLL O 1
ATOM 5285 N N . VAL C 3 137 ? 12.765 61.713 17.348 1.000 34.264 137 VAL LLL N 1
ATOM 5286 C CA . VAL C 3 137 ? 12.656 60.946 16.073 1.000 34.722 137 VAL LLL CA 1
ATOM 5287 C C . VAL C 3 137 ? 13.967 61.071 15.297 1.000 34.629 137 VAL LLL C 1
ATOM 5288 O O . VAL C 3 137 ? 14.345 62.206 14.953 1.000 34.992 137 VAL LLL O 1
ATOM 5301 N N . CYS C 3 138 ? 14.599 59.932 15.019 1.000 34.640 138 CYS LLL N 1
ATOM 5302 C CA . CYS C 3 138 ? 15.843 59.804 14.222 1.000 34.479 138 CYS LLL CA 1
ATOM 5303 C C . CYS C 3 138 ? 15.510 59.171 12.871 1.000 34.292 138 CYS LLL C 1
ATOM 5304 O O . CYS C 3 138 ? 15.346 57.948 12.825 1.000 33.633 138 CYS LLL O 1
ATOM 5311 N N . THR C 3 139 ? 15.383 59.986 11.822 1.000 34.860 139 THR LLL N 1
ATOM 5312 C CA . THR C 3 139 ? 15.155 59.527 10.426 1.000 35.147 139 THR LLL CA 1
ATOM 5313 C C . THR C 3 139 ? 16.488 59.124 9.812 1.000 34.866 139 THR LLL C 1
ATOM 5314 O O . THR C 3 139 ? 17.475 59.834 10.046 1.000 35.261 139 THR LLL O 1
ATOM 5325 N N . ILE C 3 140 ? 16.482 58.033 9.050 1.000 34.967 140 ILE LLL N 1
ATOM 5326 C CA . ILE C 3 140 ? 17.678 57.428 8.400 1.000 34.917 140 ILE LLL CA 1
ATOM 5327 C C . ILE C 3 140 ? 17.277 57.073 6.967 1.000 35.632 140 ILE LLL C 1
ATOM 5328 O O . ILE C 3 140 ? 16.323 56.299 6.807 1.000 36.240 140 ILE LLL O 1
ATOM 5344 N N . THR C 3 141 ? 17.945 57.646 5.967 1.000 35.911 141 THR LLL N 1
ATOM 5345 C CA . THR C 3 141 ? 17.519 57.568 4.547 1.000 36.659 141 THR LLL CA 1
ATOM 5346 C C . THR C 3 141 ? 18.712 57.203 3.665 1.000 37.036 141 THR LLL C 1
ATOM 5347 O O . THR C 3 141 ? 19.851 57.524 4.044 1.000 37.505 141 THR LLL O 1
ATOM 5358 N N . ASP C 3 142 ? 18.445 56.539 2.542 1.000 37.600 142 ASP LLL N 1
ATOM 5359 C CA . ASP C 3 142 ? 19.395 56.393 1.407 1.000 38.761 142 ASP LLL CA 1
ATOM 5360 C C . ASP C 3 142 ? 20.658 55.632 1.847 1.000 38.147 142 ASP LLL C 1
ATOM 5361 O O . ASP C 3 142 ? 21.765 56.079 1.470 1.000 38.700 142 ASP LLL O 1
ATOM 5370 N N . PHE C 3 143 ? 20.517 54.514 2.575 1.000 36.537 143 PHE LLL N 1
ATOM 5371 C CA . PHE C 3 143 ? 21.651 53.612 2.915 1.000 35.695 143 PHE LLL CA 1
ATOM 5372 C C . PHE C 3 143 ? 21.513 52.266 2.179 1.000 36.106 143 PHE LLL C 1
ATOM 5373 O O . PHE C 3 143 ? 20.380 51.773 1.962 1.000 35.840 143 PHE LLL O 1
ATOM 5390 N N . TYR C 3 144 ? 22.661 51.727 1.745 1.000 36.370 144 TYR LLL N 1
ATOM 5391 C CA . TYR C 3 144 ? 22.838 50.371 1.156 1.000 36.623 144 TYR LLL CA 1
ATOM 5392 C C . TYR C 3 144 ? 24.242 49.864 1.495 1.000 36.438 144 TYR LLL C 1
ATOM 5393 O O . TYR C 3 144 ? 25.213 50.604 1.325 1.000 37.088 144 TYR LLL O 1
ATOM 5411 N N . PRO C 3 145 ? 24.421 48.616 1.997 1.000 35.571 145 PRO LLL N 1
ATOM 5412 C CA . PRO C 3 145 ? 23.318 47.714 2.344 1.000 34.776 145 PRO LLL CA 1
ATOM 5413 C C . PRO C 3 145 ? 22.312 48.263 3.367 1.000 33.725 145 PRO LLL C 1
ATOM 5414 O O . PRO C 3 145 ? 22.610 49.232 4.026 1.000 33.187 145 PRO LLL O 1
ATOM 5425 N N . GLY C 3 146 ? 21.153 47.606 3.459 1.000 33.715 146 GLY LLL N 1
ATOM 5426 C CA . GLY C 3 146 ? 20.031 47.955 4.352 1.000 33.107 146 GLY LLL CA 1
ATOM 5427 C C . GLY C 3 146 ? 20.161 47.283 5.708 1.000 32.329 146 GLY LLL C 1
ATOM 5428 O O . GLY C 3 146 ? 19.268 46.492 6.079 1.000 31.874 146 GLY LLL O 1
ATOM 5432 N N . VAL C 3 147 ? 21.252 47.568 6.416 1.000 32.365 147 VAL LLL N 1
ATOM 5433 C CA . VAL C 3 147 ? 21.465 47.161 7.835 1.000 32.196 147 VAL LLL CA 1
ATOM 5434 C C . VAL C 3 147 ? 22.052 48.354 8.580 1.000 32.429 147 VAL LLL C 1
ATOM 5435 O O . VAL C 3 147 ? 22.976 48.997 8.068 1.000 32.950 147 VAL LLL O 1
ATOM 5448 N N . VAL C 3 148 ? 21.529 48.613 9.768 1.000 33.466 148 VAL LLL N 1
ATOM 5449 C CA . VAL C 3 148 ? 21.865 49.820 10.569 1.000 33.480 148 VAL LLL CA 1
ATOM 5450 C C . VAL C 3 148 ? 21.709 49.447 12.051 1.000 33.268 148 VAL LLL C 1
ATOM 5451 O O . VAL C 3 148 ? 20.734 48.744 12.398 1.000 33.069 148 VAL LLL O 1
ATOM 5464 N N . THR C 3 149 ? 22.710 49.791 12.858 1.000 33.484 149 THR LLL N 1
ATOM 5465 C CA . THR C 3 149 ? 22.682 49.715 14.337 1.000 33.442 149 THR LLL CA 1
ATOM 5466 C C . THR C 3 149 ? 22.457 51.130 14.850 1.000 33.566 149 THR LLL C 1
ATOM 5467 O O . THR C 3 149 ? 23.279 51.994 14.504 1.000 34.241 149 THR LLL O 1
ATOM 5478 N N . VAL C 3 150 ? 21.384 51.353 15.608 1.000 33.992 150 VAL LLL N 1
ATOM 5479 C CA . VAL C 3 150 ? 21.051 52.685 16.192 1.000 35.172 150 VAL LLL CA 1
ATOM 5480 C C . VAL C 3 150 ? 21.297 52.640 17.701 1.000 36.083 150 VAL LLL C 1
ATOM 5481 O O . VAL C 3 150 ? 20.887 51.660 18.333 1.000 36.198 150 VAL LLL O 1
ATOM 5494 N N . ASP C 3 151 ? 21.953 53.669 18.239 1.000 37.509 151 ASP LLL N 1
ATOM 5495 C CA . ASP C 3 151 ? 22.316 53.775 19.675 1.000 39.211 151 ASP LLL CA 1
ATOM 5496 C C . ASP C 3 151 ? 21.966 55.180 20.160 1.000 39.394 151 ASP LLL C 1
ATOM 5497 O O . ASP C 3 151 ? 22.526 56.149 19.613 1.000 40.565 151 ASP LLL O 1
ATOM 5506 N N . TRP C 3 152 ? 21.069 55.275 21.141 1.000 38.593 152 TRP LLL N 1
ATOM 5507 C CA . TRP C 3 152 ? 20.685 56.550 21.793 1.000 38.500 152 TRP LLL CA 1
ATOM 5508 C C . TRP C 3 152 ? 21.591 56.794 22.999 1.000 38.601 152 TRP LLL C 1
ATOM 5509 O O . TRP C 3 152 ? 21.785 55.857 23.798 1.000 38.597 152 TRP LLL O 1
ATOM 5530 N N . LYS C 3 153 ? 22.144 58.001 23.098 1.000 39.004 153 LYS LLL N 1
ATOM 5531 C CA . LYS C 3 153 ? 22.804 58.516 24.325 1.000 40.102 153 LYS LLL CA 1
ATOM 5532 C C . LYS C 3 153 ? 21.961 59.675 24.875 1.000 38.558 153 LYS LLL C 1
ATOM 5533 O O . LYS C 3 153 ? 21.347 60.409 24.075 1.000 37.252 153 LYS LLL O 1
ATOM 5552 N N . VAL C 3 154 ? 21.921 59.812 26.198 1.000 37.796 154 VAL LLL N 1
ATOM 5553 C CA . VAL C 3 154 ? 21.319 60.980 26.903 1.000 37.827 154 VAL LLL CA 1
ATOM 5554 C C . VAL C 3 154 ? 22.299 61.399 28.003 1.000 37.673 154 VAL LLL C 1
ATOM 5555 O O . VAL C 3 154 ? 22.419 60.653 28.984 1.000 38.063 154 VAL LLL O 1
ATOM 5568 N N . ASP C 3 155 ? 23.002 62.521 27.818 1.000 36.840 155 ASP LLL N 1
ATOM 5569 C CA . ASP C 3 155 ? 24.075 62.985 28.736 1.000 37.425 155 ASP LLL CA 1
ATOM 5570 C C . ASP C 3 155 ? 25.082 61.850 28.959 1.000 38.119 155 ASP LLL C 1
ATOM 5571 O O . ASP C 3 155 ? 25.501 61.643 30.111 1.000 38.288 155 ASP LLL O 1
ATOM 5580 N N . GLY C 3 156 ? 25.439 61.135 27.889 1.000 38.604 156 GLY LLL N 1
ATOM 5581 C CA . GLY C 3 156 ? 26.490 60.100 27.896 1.000 39.612 156 GLY LLL CA 1
ATOM 5582 C C . GLY C 3 156 ? 26.097 58.851 28.671 1.000 40.696 156 GLY LLL C 1
ATOM 5583 O O . GLY C 3 156 ? 27.008 58.081 29.041 1.000 41.794 156 GLY LLL O 1
ATOM 5587 N N . THR C 3 157 ? 24.801 58.634 28.917 1.000 41.083 157 THR LLL N 1
ATOM 5588 C CA . THR C 3 157 ? 24.272 57.355 29.460 1.000 41.451 157 THR LLL CA 1
ATOM 5589 C C . THR C 3 157 ? 23.548 56.647 28.315 1.000 40.884 157 THR LLL C 1
ATOM 5590 O O . THR C 3 157 ? 22.637 57.213 27.723 1.000 40.764 157 THR LLL O 1
ATOM 5601 N N . PRO C 3 158 ? 23.985 55.435 27.899 1.000 41.566 158 PRO LLL N 1
ATOM 5602 C CA . PRO C 3 158 ? 23.316 54.698 26.823 1.000 41.731 158 PRO LLL CA 1
ATOM 5603 C C . PRO C 3 158 ? 21.919 54.197 27.218 1.000 42.730 158 PRO LLL C 1
ATOM 5604 O O . PRO C 3 158 ? 21.784 53.631 28.285 1.000 44.281 158 PRO LLL O 1
ATOM 5615 N N . VAL C 3 159 ? 20.930 54.403 26.346 1.000 43.172 159 VAL LLL N 1
ATOM 5616 C CA . VAL C 3 159 ? 19.512 54.013 26.590 1.000 44.586 159 VAL LLL CA 1
ATOM 5617 C C . VAL C 3 159 ? 19.299 52.578 26.091 1.000 46.264 159 VAL LLL C 1
ATOM 5618 O O . VAL C 3 159 ? 19.559 52.312 24.891 1.000 45.518 159 VAL LLL O 1
ATOM 5631 N N . THR C 3 160 ? 18.835 51.704 26.992 1.000 48.353 160 THR LLL N 1
ATOM 5632 C CA . THR C 3 160 ? 18.558 50.263 26.756 1.000 49.189 160 THR LLL CA 1
ATOM 5633 C C . THR C 3 160 ? 17.050 49.992 26.818 1.000 50.619 160 THR LLL C 1
ATOM 5634 O O . THR C 3 160 ? 16.653 48.908 26.377 1.000 51.693 160 THR LLL O 1
ATOM 5645 N N . GLN C 3 161 ? 16.257 50.926 27.361 1.000 52.775 161 GLN LLL N 1
ATOM 5646 C CA . GLN C 3 161 ? 14.772 50.836 27.470 1.000 54.293 161 GLN LLL CA 1
ATOM 5647 C C . GLN C 3 161 ? 14.140 52.174 27.051 1.000 53.416 161 GLN LLL C 1
ATOM 5648 O O . GLN C 3 161 ? 14.581 53.222 27.567 1.000 53.090 161 GLN LLL O 1
ATOM 5662 N N . GLY C 3 162 ? 13.139 52.132 26.162 1.000 52.249 162 GLY LLL N 1
ATOM 5663 C CA . GLY C 3 162 ? 12.388 53.309 25.683 1.000 51.677 162 GLY LLL CA 1
ATOM 5664 C C . GLY C 3 162 ? 12.633 53.601 24.211 1.000 50.894 162 GLY LLL C 1
ATOM 5665 O O . GLY C 3 162 ? 11.885 54.433 23.657 1.000 49.665 162 GLY LLL O 1
ATOM 5669 N N . MET C 3 163 ? 13.640 52.953 23.606 1.000 51.369 163 MET LLL N 1
ATOM 5670 C CA . MET C 3 163 ? 14.019 53.093 22.169 1.000 51.030 163 MET LLL CA 1
ATOM 5671 C C . MET C 3 163 ? 13.508 51.880 21.387 1.000 48.181 163 MET LLL C 1
ATOM 5672 O O . MET C 3 163 ? 13.635 50.755 21.896 1.000 47.132 163 MET LLL O 1
ATOM 5686 N N . GLU C 3 164 ? 12.952 52.117 20.196 1.000 46.110 164 GLU LLL N 1
ATOM 5687 C CA . GLU C 3 164 ? 12.639 51.071 19.184 1.000 45.359 164 GLU LLL CA 1
ATOM 5688 C C . GLU C 3 164 ? 13.007 51.613 17.798 1.000 42.176 164 GLU LLL C 1
ATOM 5689 O O . GLU C 3 164 ? 12.727 52.794 17.536 1.000 40.773 164 GLU LLL O 1
ATOM 5701 N N . THR C 3 165 ? 13.605 50.779 16.946 1.000 39.828 165 THR LLL N 1
ATOM 5702 C CA . THR C 3 165 ? 13.889 51.102 15.522 1.000 38.704 165 THR LLL CA 1
ATOM 5703 C C . THR C 3 165 ? 13.058 50.192 14.615 1.000 38.083 165 THR LLL C 1
ATOM 5704 O O . THR C 3 165 ? 12.858 49.020 14.961 1.000 37.687 165 THR LLL O 1
ATOM 5715 N N . THR C 3 166 ? 12.603 50.732 13.489 1.000 38.137 166 THR LLL N 1
ATOM 5716 C CA . THR C 3 166 ? 11.878 49.990 12.434 1.000 39.256 166 THR LLL CA 1
ATOM 5717 C C . THR C 3 166 ? 12.892 49.112 11.705 1.000 39.213 166 THR LLL C 1
ATOM 5718 O O . THR C 3 166 ? 14.061 49.510 11.635 1.000 38.954 166 THR LLL O 1
ATOM 5729 N N . GLN C 3 167 ? 12.468 47.948 11.217 1.000 40.316 167 GLN LLL N 1
ATOM 5730 C CA . GLN C 3 167 ? 13.267 47.153 10.252 1.000 41.023 167 GLN LLL CA 1
ATOM 5731 C C . GLN C 3 167 ? 13.489 48.047 9.033 1.000 41.842 167 GLN LLL C 1
ATOM 5732 O O . GLN C 3 167 ? 12.579 48.783 8.644 1.000 42.156 167 GLN LLL O 1
ATOM 5746 N N . PRO C 3 168 ? 14.705 48.082 8.436 1.000 41.205 168 PRO LLL N 1
ATOM 5747 C CA . PRO C 3 168 ? 14.929 48.885 7.233 1.000 41.292 168 PRO LLL CA 1
ATOM 5748 C C . PRO C 3 168 ? 13.995 48.452 6.090 1.000 42.015 168 PRO LLL C 1
ATOM 5749 O O . PRO C 3 168 ? 13.713 47.282 5.979 1.000 42.751 168 PRO LLL O 1
ATOM 5760 N N . SER C 3 169 ? 13.521 49.408 5.291 1.000 42.373 169 SER LLL N 1
ATOM 5761 C CA . SER C 3 169 ? 12.521 49.200 4.213 1.000 43.536 169 SER LLL CA 1
ATOM 5762 C C . SER C 3 169 ? 12.988 49.906 2.935 1.000 44.530 169 SER LLL C 1
ATOM 5763 O O . SER C 3 169 ? 13.547 51.001 3.057 1.000 44.527 169 SER LLL O 1
ATOM 5771 N N . LYS C 3 170 ? 12.758 49.308 1.761 1.000 46.003 170 LYS LLL N 1
ATOM 5772 C CA . LYS C 3 170 ? 13.235 49.837 0.453 1.000 47.748 170 LYS LLL CA 1
ATOM 5773 C C . LYS C 3 170 ? 12.579 51.189 0.143 1.000 48.108 170 LYS LLL C 1
ATOM 5774 O O . LYS C 3 170 ? 11.431 51.407 0.557 1.000 48.006 170 LYS LLL O 1
ATOM 5793 N N . GLN C 3 171 ? 13.304 52.046 -0.578 1.000 48.745 171 GLN LLL N 1
ATOM 5794 C CA . GLN C 3 171 ? 12.803 53.297 -1.204 1.000 49.708 171 GLN LLL CA 1
ATOM 5795 C C . GLN C 3 171 ? 12.496 52.972 -2.669 1.000 51.443 171 GLN LLL C 1
ATOM 5796 O O . GLN C 3 171 ? 12.585 51.781 -3.015 1.000 52.014 171 GLN LLL O 1
ATOM 5810 N N . SER C 3 172 ? 12.151 53.972 -3.488 1.000 52.824 172 SER LLL N 1
ATOM 5811 C CA . SER C 3 172 ? 11.955 53.834 -4.958 1.000 54.776 172 SER LLL CA 1
ATOM 5812 C C . SER C 3 172 ? 13.207 53.218 -5.594 1.000 55.524 172 SER LLL C 1
ATOM 5813 O O . SER C 3 172 ? 13.055 52.305 -6.434 1.000 56.424 172 SER LLL O 1
ATOM 5821 N N . ASN C 3 173 ? 14.391 53.694 -5.183 1.000 54.750 173 ASN LLL N 1
ATOM 5822 C CA . ASN C 3 173 ? 15.702 53.444 -5.848 1.000 54.993 173 ASN LLL CA 1
ATOM 5823 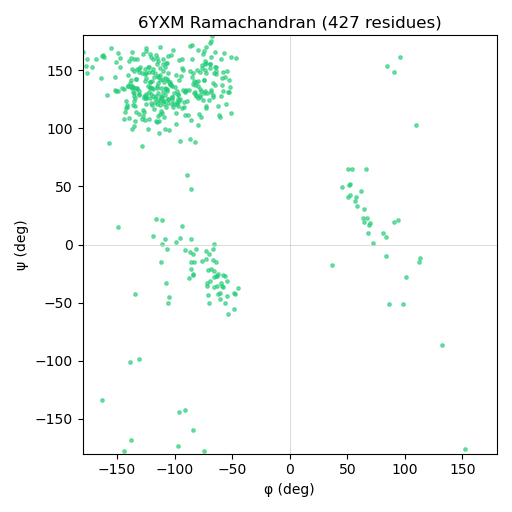C C . ASN C 3 173 ? 16.419 52.236 -5.221 1.000 54.086 173 ASN LLL C 1
ATOM 5824 O O . ASN C 3 173 ? 17.635 52.079 -5.469 1.000 54.531 173 ASN LLL O 1
ATOM 5835 N N . ASN C 3 174 ? 15.703 51.409 -4.449 1.000 53.175 174 ASN LLL N 1
ATOM 5836 C CA . ASN C 3 174 ? 16.208 50.142 -3.849 1.000 51.972 174 ASN LLL CA 1
ATOM 5837 C C . ASN C 3 174 ? 17.337 50.433 -2.845 1.000 50.456 174 ASN LLL C 1
ATOM 5838 O O . ASN C 3 174 ? 18.097 49.490 -2.518 1.000 50.290 174 ASN LLL O 1
ATOM 5849 N N . LYS C 3 175 ? 17.435 51.678 -2.361 1.000 49.530 175 LYS LLL N 1
ATOM 5850 C CA . LYS C 3 175 ? 18.162 52.035 -1.113 1.000 47.863 175 LYS LLL CA 1
ATOM 5851 C C . LYS C 3 175 ? 17.175 51.859 0.038 1.000 46.382 175 LYS LLL C 1
ATOM 5852 O O . LYS C 3 175 ? 15.986 51.649 -0.248 1.000 46.907 175 LYS LLL O 1
ATOM 5871 N N . TYR C 3 176 ? 17.640 51.942 1.283 1.000 44.889 176 TYR LLL N 1
ATOM 5872 C CA . TYR C 3 176 ? 16.812 51.627 2.474 1.000 44.002 176 TYR LLL CA 1
ATOM 5873 C C . TYR C 3 176 ? 16.622 52.883 3.323 1.000 43.073 176 TYR LLL C 1
ATOM 5874 O O . TYR C 3 176 ? 17.445 53.814 3.244 1.000 43.401 176 TYR LLL O 1
ATOM 5892 N N . MET C 3 177 ? 15.531 52.887 4.090 1.000 42.221 177 MET LLL N 1
ATOM 5893 C CA . MET C 3 177 ? 15.177 53.931 5.083 1.000 41.162 177 MET LLL CA 1
ATOM 5894 C C . MET C 3 177 ? 14.715 53.234 6.365 1.000 39.022 177 MET LLL C 1
ATOM 5895 O O . MET C 3 177 ? 14.175 52.107 6.270 1.000 38.032 177 MET LLL O 1
ATOM 5909 N N . ALA C 3 178 ? 14.951 53.887 7.504 1.000 36.927 178 ALA LLL N 1
ATOM 5910 C CA . ALA C 3 178 ? 14.514 53.455 8.848 1.000 35.670 178 ALA LLL CA 1
ATOM 5911 C C . ALA C 3 178 ? 14.267 54.689 9.716 1.000 34.414 178 ALA LLL C 1
ATOM 5912 O O . ALA C 3 178 ? 14.663 55.797 9.320 1.000 33.659 178 ALA LLL O 1
ATOM 5919 N N . SER C 3 179 ? 13.584 54.488 10.837 1.000 33.419 179 SER LLL N 1
ATOM 5920 C CA . SER C 3 179 ? 13.332 55.525 11.864 1.000 32.786 179 SER LLL CA 1
ATOM 5921 C C . SER C 3 179 ? 13.459 54.870 13.237 1.000 31.780 179 SER LLL C 1
ATOM 5922 O O . SER C 3 179 ? 12.997 53.736 13.396 1.000 31.021 179 SER LLL O 1
ATOM 5930 N N . SER C 3 180 ? 14.138 55.551 14.155 1.000 31.374 180 SER LLL N 1
ATOM 5931 C CA . SER C 3 180 ? 14.226 55.186 15.585 1.000 31.305 180 SER LLL CA 1
ATOM 5932 C C . SER C 3 180 ? 13.487 56.249 16.394 1.000 32.012 180 SER LLL C 1
ATOM 5933 O O . SER C 3 180 ? 13.543 57.433 16.012 1.000 32.682 180 SER LLL O 1
ATOM 5941 N N . TYR C 3 181 ? 12.781 55.824 17.438 1.000 32.309 181 TYR LLL N 1
ATOM 5942 C CA . TYR C 3 181 ? 11.958 56.700 18.300 1.000 32.986 181 TYR LLL CA 1
ATOM 5943 C C . TYR C 3 181 ? 12.379 56.484 19.755 1.000 33.215 181 TYR LLL C 1
ATOM 5944 O O . TYR C 3 181 ? 12.177 55.372 20.270 1.000 34.123 181 TYR LLL O 1
ATOM 5962 N N . LEU C 3 182 ? 12.952 57.506 20.394 1.000 32.939 182 LEU LLL N 1
ATOM 5963 C CA . LEU C 3 182 ? 13.156 57.531 21.867 1.000 33.153 182 LEU LLL CA 1
ATOM 5964 C C . LEU C 3 182 ? 11.939 58.201 22.514 1.000 33.710 182 LEU LLL C 1
ATOM 5965 O O . LEU C 3 182 ? 11.670 59.382 22.199 1.000 33.426 182 LEU LLL O 1
ATOM 5981 N N . THR C 3 183 ? 11.224 57.462 23.365 1.000 34.359 183 THR LLL N 1
ATOM 5982 C CA . THR C 3 183 ? 10.009 57.932 24.083 1.000 35.192 183 THR LLL CA 1
ATOM 5983 C C . THR C 3 183 ? 10.340 58.109 25.572 1.000 35.629 183 THR LLL C 1
ATOM 5984 O O . THR C 3 183 ? 10.774 57.135 26.211 1.000 35.815 183 THR LLL O 1
ATOM 5995 N N . LEU C 3 184 ? 10.158 59.329 26.078 1.000 35.909 184 LEU LLL N 1
ATOM 5996 C CA . LEU C 3 184 ? 10.380 59.726 27.491 1.000 36.562 184 LEU LLL CA 1
ATOM 5997 C C . LEU C 3 184 ? 9.088 60.354 28.007 1.000 37.072 184 LEU LLL C 1
ATOM 5998 O O . LEU C 3 184 ? 8.218 60.671 27.187 1.000 36.721 184 LEU LLL O 1
ATOM 6014 N N . THR C 3 185 ? 9.001 60.579 29.312 1.000 37.783 185 THR LLL N 1
ATOM 6015 C CA . THR C 3 185 ? 8.009 61.501 29.904 1.000 38.936 185 THR LLL CA 1
ATOM 6016 C C . THR C 3 185 ? 8.476 62.936 29.618 1.000 38.939 185 THR LLL C 1
ATOM 6017 O O . THR C 3 185 ? 9.633 63.117 29.189 1.000 37.039 185 THR LLL O 1
ATOM 6028 N N . ALA C 3 186 ? 7.598 63.920 29.812 1.000 40.268 186 ALA LLL N 1
ATOM 6029 C CA . ALA C 3 186 ? 7.960 65.350 29.761 1.000 40.802 186 ALA LLL CA 1
ATOM 6030 C C . ALA C 3 186 ? 8.982 65.621 30.872 1.000 41.759 186 ALA LLL C 1
ATOM 6031 O O . ALA C 3 186 ? 9.979 66.316 30.612 1.000 41.371 186 ALA LLL O 1
ATOM 6038 N N . ARG C 3 187 ? 8.759 65.055 32.061 1.000 43.808 187 ARG LLL N 1
ATOM 6039 C CA . ARG C 3 187 ? 9.570 65.348 33.273 1.000 45.477 187 ARG LLL CA 1
ATOM 6040 C C . ARG C 3 187 ? 10.972 64.755 33.080 1.000 44.049 187 ARG LLL C 1
ATOM 6041 O O . ARG C 3 187 ? 11.939 65.384 33.553 1.000 44.201 187 ARG LLL O 1
ATOM 6062 N N . ALA C 3 188 ? 11.090 63.641 32.352 1.000 42.635 188 ALA LLL N 1
ATOM 6063 C CA . ALA C 3 188 ? 12.384 63.035 31.957 1.000 41.385 188 ALA LLL CA 1
ATOM 6064 C C . ALA C 3 188 ? 13.079 63.915 30.906 1.000 40.126 188 ALA LLL C 1
ATOM 6065 O O . ALA C 3 188 ? 14.294 64.125 31.038 1.000 40.155 188 ALA LLL O 1
ATOM 6072 N N . TRP C 3 189 ? 12.342 64.418 29.910 1.000 39.075 189 TRP LLL N 1
ATOM 6073 C CA . TRP C 3 189 ? 12.866 65.338 28.862 1.000 38.101 189 TRP LLL CA 1
ATOM 6074 C C . TRP C 3 189 ? 13.488 66.569 29.525 1.000 38.647 189 TRP LLL C 1
ATOM 6075 O O . TRP C 3 189 ? 14.639 66.905 29.200 1.000 38.413 189 TRP LLL O 1
ATOM 6096 N N . GLU C 3 190 ? 12.749 67.200 30.437 1.000 39.490 190 GLU LLL N 1
ATOM 6097 C CA . GLU C 3 190 ? 13.182 68.421 31.166 1.000 40.098 190 GLU LLL CA 1
ATOM 6098 C C . GLU C 3 190 ? 14.376 68.121 32.082 1.000 40.489 190 GLU LLL C 1
ATOM 6099 O O . GLU C 3 190 ? 15.092 69.080 32.428 1.000 41.399 190 GLU LLL O 1
ATOM 6111 N N . ARG C 3 191 ? 14.574 66.865 32.489 1.000 40.216 191 ARG LLL N 1
ATOM 6112 C CA . ARG C 3 191 ? 15.646 66.480 33.446 1.000 40.621 191 ARG LLL CA 1
ATOM 6113 C C . ARG C 3 191 ? 17.025 66.602 32.781 1.000 39.315 191 ARG LLL C 1
ATOM 6114 O O . ARG C 3 191 ? 17.921 67.230 33.379 1.000 39.115 191 ARG LLL O 1
ATOM 6135 N N . HIS C 3 192 ? 17.173 66.014 31.592 1.000 37.589 192 HIS LLL N 1
ATOM 6136 C CA . HIS C 3 192 ? 18.466 65.818 30.887 1.000 36.622 192 HIS LLL CA 1
ATOM 6137 C C . HIS C 3 192 ? 18.676 66.955 29.871 1.000 36.408 192 HIS LLL C 1
ATOM 6138 O O . HIS C 3 192 ? 17.678 67.610 29.476 1.000 35.584 192 HIS LLL O 1
ATOM 6153 N N . SER C 3 193 ? 19.941 67.175 29.485 1.000 36.720 193 SER LLL N 1
ATOM 6154 C CA . SER C 3 193 ? 20.440 68.370 28.756 1.000 36.705 193 SER LLL CA 1
ATOM 6155 C C . SER C 3 193 ? 20.694 68.033 27.285 1.000 36.335 193 SER LLL C 1
ATOM 6156 O O . SER C 3 193 ? 20.276 68.840 26.434 1.000 36.677 193 SER LLL O 1
ATOM 6164 N N . SER C 3 194 ? 21.345 66.899 27.001 1.000 36.450 194 SER LLL N 1
ATOM 6165 C CA . SER C 3 194 ? 21.893 66.552 25.662 1.000 36.733 194 SER LLL CA 1
ATOM 6166 C C . SER C 3 194 ? 21.485 65.142 25.217 1.000 35.994 194 SER LLL C 1
ATOM 6167 O O . SER C 3 194 ? 21.675 64.181 25.987 1.000 35.752 194 SER LLL O 1
ATOM 6175 N N . TYR C 3 195 ? 21.005 65.033 23.980 1.000 35.385 195 TYR LLL N 1
ATOM 6176 C CA . TYR C 3 195 ? 20.467 63.789 23.382 1.000 35.290 195 TYR LLL CA 1
ATOM 6177 C C . TYR C 3 195 ? 21.220 63.499 22.084 1.000 35.117 195 TYR LLL C 1
ATOM 6178 O O . TYR C 3 195 ? 21.288 64.373 21.210 1.000 34.015 195 TYR LLL O 1
ATOM 6196 N N . SER C 3 196 ? 21.777 62.294 21.983 1.000 36.013 196 SER LLL N 1
ATOM 6197 C CA . SER C 3 196 ? 22.504 61.803 20.790 1.000 36.154 196 SER LLL CA 1
ATOM 6198 C C . SER C 3 196 ? 21.747 60.632 20.157 1.000 35.821 196 SER LLL C 1
ATOM 6199 O O . SER C 3 196 ? 21.216 59.785 20.892 1.000 35.439 196 SER LLL O 1
ATOM 6207 N N . CYS C 3 197 ? 21.691 60.621 18.829 1.000 36.398 197 CYS LLL N 1
ATOM 6208 C CA . CYS C 3 197 ? 21.328 59.454 17.989 1.000 37.013 197 CYS LLL CA 1
ATOM 6209 C C . CYS C 3 197 ? 22.566 59.060 17.180 1.000 36.810 197 CYS LLL C 1
ATOM 6210 O O . CYS C 3 197 ? 22.957 59.852 16.313 1.000 37.038 197 CYS LLL O 1
ATOM 6217 N N . GLN C 3 198 ? 23.167 57.908 17.489 1.000 36.813 198 GLN LLL N 1
ATOM 6218 C CA . GLN C 3 198 ? 24.334 57.326 16.770 1.000 37.194 198 GLN LLL CA 1
ATOM 6219 C C . GLN C 3 198 ? 23.855 56.219 15.828 1.000 35.941 198 GLN LLL C 1
ATOM 6220 O O . GLN C 3 198 ? 23.293 55.231 16.319 1.000 35.700 198 GLN LLL O 1
ATOM 6234 N N . VAL C 3 199 ? 24.074 56.380 14.525 1.000 35.226 199 VAL LLL N 1
ATOM 6235 C CA . VAL C 3 199 ? 23.659 55.393 13.488 1.000 34.828 199 VAL LLL CA 1
ATOM 6236 C C . VAL C 3 199 ? 24.925 54.796 12.876 1.000 35.165 199 VAL LLL C 1
ATOM 6237 O O . VAL C 3 199 ? 25.648 55.542 12.180 1.000 35.816 199 VAL LLL O 1
ATOM 6250 N N . THR C 3 200 ? 25.173 53.505 13.117 1.000 35.037 200 THR LLL N 1
ATOM 6251 C CA . THR C 3 200 ? 26.365 52.766 12.614 1.000 35.693 200 THR LLL CA 1
ATOM 6252 C C . THR C 3 200 ? 25.994 52.005 11.336 1.000 35.592 200 THR LLL C 1
ATOM 6253 O O . THR C 3 200 ? 24.988 51.284 11.346 1.000 34.140 200 THR LLL O 1
ATOM 6264 N N . HIS C 3 201 ? 26.792 52.182 10.282 1.000 37.051 201 HIS LLL N 1
ATOM 6265 C CA . HIS C 3 201 ? 26.558 51.620 8.930 1.000 38.479 201 HIS LLL CA 1
ATOM 6266 C C . HIS C 3 201 ? 27.889 51.215 8.294 1.000 41.268 201 HIS LLL C 1
ATOM 6267 O O . HIS C 3 201 ? 28.706 52.122 7.984 1.000 42.150 201 HIS LLL O 1
ATOM 6282 N N . GLU C 3 202 ? 28.065 49.905 8.079 1.000 43.582 202 GLU LLL N 1
ATOM 6283 C CA . GLU C 3 202 ? 29.297 49.281 7.525 1.000 45.514 202 GLU LLL CA 1
ATOM 6284 C C . GLU C 3 202 ? 30.484 49.785 8.356 1.000 47.019 202 GLU LLL C 1
ATOM 6285 O O . GLU C 3 202 ? 31.446 50.339 7.772 1.000 47.525 202 GLU LLL O 1
ATOM 6297 N N . GLY C 3 203 ? 30.359 49.651 9.685 1.000 47.456 203 GLY LLL N 1
ATOM 6298 C CA . GLY C 3 203 ? 31.403 49.945 10.686 1.000 48.127 203 GLY LLL CA 1
ATOM 6299 C C . GLY C 3 203 ? 31.756 51.420 10.807 1.000 49.092 203 GLY LLL C 1
ATOM 6300 O O . GLY C 3 203 ? 32.758 51.701 11.487 1.000 51.246 203 GLY LLL O 1
ATOM 6304 N N . HIS C 3 204 ? 30.996 52.336 10.192 1.000 49.400 204 HIS LLL N 1
ATOM 6305 C CA . HIS C 3 204 ? 31.181 53.808 10.338 1.000 49.673 204 HIS LLL CA 1
ATOM 6306 C C . HIS C 3 204 ? 29.957 54.413 11.039 1.000 46.252 204 HIS LLL C 1
ATOM 6307 O O . HIS C 3 204 ? 28.830 54.197 10.554 1.000 43.995 204 HIS LLL O 1
ATOM 6322 N N . THR C 3 205 ? 30.183 55.120 12.154 1.000 44.660 205 THR LLL N 1
ATOM 6323 C CA . THR C 3 205 ? 29.139 55.795 12.973 1.000 43.562 205 THR LLL CA 1
ATOM 6324 C C . THR C 3 205 ? 29.018 57.269 12.584 1.000 42.501 205 THR LLL C 1
ATOM 6325 O O . THR C 3 205 ? 30.021 57.982 12.663 1.000 43.662 205 THR LLL O 1
ATOM 6336 N N . VAL C 3 206 ? 27.815 57.687 12.197 1.000 41.652 206 VAL LLL N 1
ATOM 6337 C CA . VAL C 3 206 ? 27.409 59.114 12.034 1.000 42.266 206 VAL LLL CA 1
ATOM 6338 C C . VAL C 3 206 ? 26.389 59.409 13.139 1.000 41.808 206 VAL LLL C 1
ATOM 6339 O O . VAL C 3 206 ? 25.403 58.650 13.249 1.000 42.080 206 VAL LLL O 1
ATOM 6352 N N . GLU C 3 207 ? 26.624 60.448 13.944 1.000 41.772 207 GLU LLL N 1
ATOM 6353 C CA . GLU C 3 207 ? 25.730 60.792 15.079 1.000 41.651 207 GLU LLL CA 1
ATOM 6354 C C . GLU C 3 207 ? 25.197 62.218 14.912 1.000 40.201 207 GLU LLL C 1
ATOM 6355 O O . GLU C 3 207 ? 25.978 63.108 14.584 1.000 40.893 207 GLU LLL O 1
ATOM 6367 N N . LYS C 3 208 ? 23.899 62.403 15.146 1.000 38.942 208 LYS LLL N 1
ATOM 6368 C CA . LYS C 3 208 ? 23.255 63.734 15.271 1.000 38.936 208 LYS LLL CA 1
ATOM 6369 C C . LYS C 3 208 ? 22.897 63.951 16.744 1.000 37.482 208 LYS LLL C 1
ATOM 6370 O O . LYS C 3 208 ? 22.552 62.966 17.410 1.000 37.219 208 LYS LLL O 1
ATOM 6389 N N . SER C 3 209 ? 23.028 65.187 17.229 1.000 36.890 209 SER LLL N 1
ATOM 6390 C CA . SER C 3 209 ? 22.948 65.563 18.665 1.000 36.660 209 SER LLL CA 1
ATOM 6391 C C . SER C 3 209 ? 22.133 66.844 18.808 1.000 35.705 209 SER LLL C 1
ATOM 6392 O O . SER C 3 209 ? 22.013 67.557 17.818 1.000 36.121 209 SER LLL O 1
ATOM 6400 N N . LEU C 3 210 ? 21.612 67.130 19.998 1.000 35.242 210 LEU LLL N 1
ATOM 6401 C CA . LEU C 3 210 ? 20.877 68.394 20.264 1.000 35.533 210 LEU LLL CA 1
ATOM 6402 C C . LEU C 3 210 ? 20.766 68.632 21.771 1.000 35.444 210 LEU LLL C 1
ATOM 6403 O O . LEU C 3 210 ? 20.961 67.668 22.533 1.000 35.413 210 LEU LLL O 1
ATOM 6419 N N . SER C 3 211 ? 20.475 69.879 22.155 1.000 35.802 211 SER LLL N 1
ATOM 6420 C CA . SER C 3 211 ? 20.306 70.344 23.556 1.000 36.637 211 SER LLL CA 1
ATOM 6421 C C . SER C 3 211 ? 18.914 70.955 23.753 1.000 36.448 211 SER LLL C 1
ATOM 6422 O O . SER C 3 211 ? 18.381 71.541 22.789 1.000 36.704 211 SER LLL O 1
ATOM 6430 N N . ARG C 3 212 ? 18.353 70.824 24.960 1.000 36.335 212 ARG LLL N 1
ATOM 6431 C CA . ARG C 3 212 ? 16.929 71.144 25.260 1.000 36.091 212 ARG LLL CA 1
ATOM 6432 C C . ARG C 3 212 ? 16.687 72.659 25.153 1.000 35.450 212 ARG LLL C 1
ATOM 6433 O O . ARG C 3 212 ? 17.472 73.475 25.623 1.000 34.990 212 ARG LLL O 1
#

Nearest PDB structures (foldseek):
  6yxm-assembly1_HHH  TM=1.005E+00  e=1.596E-41  Homo sapiens
  7beh-assembly1_H  TM=9.246E-01  e=5.782E-28  Homo sapiens
  4uik-assembly1_H  TM=5.751E-01  e=1.124E-28  Mus musculus
  8w9h-assembly2_B  TM=5.712E-01  e=7.469E-28  Mus musculus
  5y9c-assembly1_H  TM=5.543E-01  e=4.965E-26  Mus musculus

Foldseek 3Di:
DDDDVPDD/DKAWAKDAAAAAAFQDKDKIKIQIDDDQLQFWKKWKWWADVPRDIHTFWIANSNVRDTDGDPVNPDQWDWDADSVRSMIIIMGGRHFQVPFTFMKIWTAAGPDPDDPGDTDIYPTYTYGHAPQDFDAWDKDKAADVPQKGKIKIKGDFGDDQDKDKDKDQADKDWAHWDADRRTIITMIMHMDGPVSPPVTWMKMWMADVSNRDIDIDIHDDD/DWAWEWDAEDEDAAQAKDKTKIAIDPDQLVVKAKWKWWADPPDDIDTQDTRFFDGDPPRDNQFGWHADRVRSMIMTMHGRDDQVSQTWMWMWIDDPNDIHIYPTYGYYHDPDDFWAWDWDWDWADPVQLVVQKTKIKIKTDFGPPQDKDKWKDFVNRTDPPQKDKDRWDQDPVRGTIIMMIRMDTSVVVVVTFKMKIWIAHPNDTDIDMDTD

Solvent-accessible surface area: 19621 Å² total

Secondary structure (P-SEA, 3-state):
cccccccc/cbbbbbbccccccccbbbbbbbbbcccccccbbbbbbbbcccccccccccccccccbbbbcccccccccccccccccbbbbbbcccccccccbbbbbbbbbcccccccccccccbbbbbbccccccccbbbbbbccccbbbbbcccccccccbbbbbbcccbbbbbbbbbcccbbbbbbbbbccccccccbbbbbbbbbcccbbbbbbbbbcc/cbbbbbcccccccccbbbbbbbbbcccccccbbbbbbbbcccbbbbbcccccccccccccccbbbbbbccccbbbbbbccccccccbbbbbbbccccbbbbccccccccccccbbbbbbbbbcccaaaaaacbbbbbbbbccccccbbbbbbbccccccccccccccccccccccccbbbbbbbcaaaaaaccbbbbbbbcccbbbbbcccc

Radius of gyration: 23.94 Å; Cα contacts (8 Å, |Δi|>4): 1144; chains: 3; bounding box: 55×74×42 Å

Sequence (433 aa):
LPGQGERGQVHLEQSGSELKKPGASVTISCKTSGYNFSHFAINWVRQAPGQGLQWMGWINTKTANLTYAQTFTGRFVFSFDTSVSTAYLHIHGLKTEDTAMYYCVRGGSLGIFGGSVGYWGQGALVSVSSAKTTPPSVYPLAPGGSSVTLGCLVKGYFPESVTVTWNSSSVHTFPALLQSGLYTMSSSVTVPSSTWPSQTVTCSVAHPASSTTVDKKIEPRNLTLIQSRSVSGSPGQTVSISCTANGAHIGDSYVQWFQQRPGSAPRSVIFEDDKRPSGVPDRLSGSTDFSSNSASLTISGLESEDEADYYCQSYYRGDWVLGGGTKLTVLGQPKSSPSVTLFPPSSEELETNKATLVCTITDFYPGVVTVDWKVDGTPVTQGMETTQPSKQSNNKYMASSYLTLTARAWERHSSYSCQVTHEGHTVEKSLSR